Protein AF-0000000079764591 (afdb_homodimer)

Foldseek 3Di:
DKKWWAQFWAADPVGATQAGGATDMFDFAEEEEAEDVSLNPVVVVCVQLLVDPTPDTWMDDVNRTSDPVCNVVSNLQEFEQDPDDDFDQADFLQRRQQVLCVVSPHDNVLLVVLLCVLCVLQVNNVRRGPGLNPDDPLVNLSSSVSSSPRSLHQEYEHAASCPPHDPVSLVSVLVVRRVSSVNGTYYHYHHDQVSCVVRHQWYFYGGNNYTLDTGGLVVLQVVQAPFKKKFFDQEPVVVVVVVVVFPWPDWDADVRYIITITGGPDDDPGPIDGDRGDSVSSNCVSVVVVD/DKKWWAQFWAADPVGATQAGGATDMFDFAEEEEAEDVSLNPVVVVCVQLLVDPTPDTWMDDVNRTSDPVCNVVSNLQEFEQDPDDDFDQADFLQRRQQVLCVVSPHDNVLLVVLLCVLCVLQVNNVRRGPGLNPDDPLVNLSSSVSSSPRSLHQEYEHAASCPPHDPVSLVSVLVVRRVSSVNGTYYHYHHDQVSCVVRHQWYWYGGNNYTLDTGGLVVLQVVQAPFKKKFFDQEPVVVVVVVVVFPWPDWDADVRYIITITGGPDDDPGPIDGDRGDSVSSNCVSVVVVD

Secondary structure (DSSP, 8-state):
--EEEEEEEEE-TTS-EEEEEEEEEE-SEEEEEEE-TTSSHHHHHHHHTTSS--SEEEEEETTEE-SGGGHHHHHTTEEEE-SS----TTSBHHHHHHHHHHHTT--HHHHHHHHHHHHHHTT-GGGTTSBGGGS-HHHHHHHHHHHHHTT--SEEEEESTTTT--HHHHHHHHHHHHHHTTTSEEEEE-S-HHHHHHH-SEEEEEETTEEEEEEEHHHHHHHTTT-EEEEEESSHHHHHHHHHHSEEEEEEEETTEEEEEEE-SS--SSSEEE-PPPHHHHHHHHHHH--/--EEEEEEEEE-TTS-EEEEEEEEEE-SEEEEEEE-TTSSHHHHHHHHTTSS--SEEEEEETTEE-SGGGHHHHHHTEEEE-SS----TTSBHHHHHHHHHHHTT--HHHHHHHHHHHHHHTT-GGGTTSBGGGS-HHHHHHHHHHHHHTT--SEEEEESTTTT--HHHHHHHHHHHHHHTTTSEEEEE-S-HHHHHHH-SEEEEEETTEEEEEEEHHHHHHHTTT-EEEEEESSHHHHHHHHHHSEEEEEEEETTEEEEEEE-SS--SSSEEE-PPPHHHHHHHHHHH--

Nearest PDB structures (foldseek):
  5lil-assembly1_B  TM=8.973E-01  e=7.099E-20  Aggregatibacter actinomycetemcomitans
  8edw-assembly1_A  TM=7.888E-01  e=1.153E-21  Homo sapiens
  5lj6-assembly1_A  TM=8.884E-01  e=1.658E-19  Aggregatibacter actinomycetemcomitans
  7e7i-assembly1_A  TM=8.050E-01  e=1.085E-20  Homo sapiens
  7e7o-assembly1_A  TM=8.078E-01  e=9.046E-20  Homo sapiens

pLDDT: mean 94.94, std 3.57, range [65.0, 98.38]

Structure (mmCIF, N/CA/C/O backbone):
data_AF-0000000079764591-model_v1
#
loop_
_entity.id
_entity.type
_entity.pdbx_description
1 polymer 'ABC transporter ATP-binding protein'
#
loop_
_atom_site.group_PDB
_atom_site.id
_atom_site.type_symbol
_atom_site.label_atom_id
_atom_site.label_alt_id
_atom_site.label_comp_id
_atom_site.label_asym_id
_atom_site.label_entity_id
_atom_site.label_seq_id
_atom_site.pdbx_PDB_ins_code
_atom_site.Cartn_x
_atom_site.Cartn_y
_atom_site.Cartn_z
_atom_site.occupancy
_atom_site.B_iso_or_equiv
_atom_site.auth_seq_id
_atom_site.auth_comp_id
_atom_site.auth_asym_id
_atom_site.auth_atom_id
_atom_site.pdbx_PDB_model_num
ATOM 1 N N . MET A 1 1 ? -3.217 -24.609 -15.109 1 80.12 1 MET A N 1
ATOM 2 C CA . MET A 1 1 ? -3.791 -25.219 -13.922 1 80.12 1 MET A CA 1
ATOM 3 C C . MET A 1 1 ? -4.91 -24.359 -13.344 1 80.12 1 MET A C 1
ATOM 5 O O . MET A 1 1 ? -4.816 -23.125 -13.344 1 80.12 1 MET A O 1
ATOM 9 N N . SER A 1 2 ? -6.043 -25.078 -13 1 89.75 2 SER A N 1
ATOM 10 C CA . SER A 1 2 ? -7.203 -24.312 -12.555 1 89.75 2 SER A CA 1
ATOM 11 C C . SER A 1 2 ? -7.688 -24.797 -11.188 1 89.75 2 SER A C 1
ATOM 13 O O . SER A 1 2 ? -7.449 -25.953 -10.812 1 89.75 2 SER A O 1
ATOM 15 N N . ILE A 1 3 ? -8.156 -23.891 -10.438 1 96.44 3 ILE A N 1
ATOM 16 C CA . ILE A 1 3 ? -8.758 -24.188 -9.141 1 96.44 3 ILE A CA 1
ATOM 17 C C . ILE A 1 3 ? -10.266 -23.938 -9.203 1 96.44 3 ILE A C 1
ATOM 19 O O . ILE A 1 3 ? -10.711 -22.906 -9.688 1 96.44 3 ILE A O 1
ATOM 23 N N . HIS A 1 4 ? -10.992 -24.953 -8.727 1 97.38 4 HIS A N 1
ATOM 24 C CA . HIS A 1 4 ? -12.445 -24.844 -8.711 1 97.38 4 HIS A CA 1
ATOM 25 C C . HIS A 1 4 ? -12.992 -24.953 -7.293 1 97.38 4 HIS A C 1
ATOM 27 O O . HIS A 1 4 ? -12.695 -25.922 -6.586 1 97.38 4 HIS A O 1
ATOM 33 N N . ILE A 1 5 ? -13.711 -23.969 -6.918 1 97.81 5 ILE A N 1
ATOM 34 C CA . ILE A 1 5 ? -14.367 -23.922 -5.617 1 97.81 5 ILE A CA 1
ATOM 35 C C . ILE A 1 5 ? -15.883 -23.969 -5.805 1 97.81 5 ILE A C 1
ATOM 37 O O . ILE A 1 5 ? -16.453 -23.125 -6.5 1 97.81 5 ILE A O 1
ATOM 41 N N . GLU A 1 6 ? -16.516 -24.953 -5.16 1 97.5 6 GLU A N 1
ATOM 42 C CA . GLU A 1 6 ? -17.969 -25.109 -5.285 1 97.5 6 GLU A CA 1
ATOM 43 C C . GLU A 1 6 ? -18.641 -25.156 -3.914 1 97.5 6 GLU A C 1
ATOM 45 O O . GLU A 1 6 ? -18.375 -26.047 -3.111 1 97.5 6 GLU A O 1
ATOM 50 N N . ASP A 1 7 ? -19.5 -24.234 -3.705 1 98 7 ASP A N 1
ATOM 51 C CA . ASP A 1 7 ? -20.344 -24.156 -2.523 1 98 7 ASP A CA 1
ATOM 52 C C . ASP A 1 7 ? -19.531 -24.297 -1.244 1 98 7 ASP A C 1
ATOM 54 O O . ASP A 1 7 ? -19.906 -25.047 -0.335 1 98 7 ASP A O 1
ATOM 58 N N . LEU A 1 8 ? -18.469 -23.625 -1.198 1 98.19 8 LEU A N 1
ATOM 59 C CA . LEU A 1 8 ? -17.531 -23.734 -0.081 1 98.19 8 LEU A CA 1
ATOM 60 C C . LEU A 1 8 ? -18.078 -23.016 1.148 1 98.19 8 LEU A C 1
ATOM 62 O O . LEU A 1 8 ? -18.453 -21.844 1.068 1 98.19 8 LEU A O 1
ATOM 66 N N . THR A 1 9 ? -18.125 -23.703 2.227 1 98.31 9 THR A N 1
ATOM 67 C CA . THR A 1 9 ? -18.516 -23.125 3.51 1 98.31 9 THR A CA 1
ATOM 68 C C . THR A 1 9 ? -17.5 -23.469 4.59 1 98.31 9 THR A C 1
ATOM 70 O O . THR A 1 9 ? -17 -24.594 4.652 1 98.31 9 THR A O 1
ATOM 73 N N . VAL A 1 10 ? -17.078 -22.5 5.266 1 98.06 10 VAL A N 1
ATOM 74 C CA . VAL A 1 10 ? -16.203 -22.688 6.422 1 98.06 10 VAL A CA 1
ATOM 75 C C . VAL A 1 10 ? -16.844 -22.062 7.656 1 98.06 10 VAL A C 1
ATOM 77 O O . VAL A 1 10 ? -17.031 -20.844 7.699 1 98.06 10 VAL A O 1
ATOM 80 N N . ARG A 1 11 ? -17.141 -22.812 8.609 1 96.5 11 ARG A N 1
ATOM 81 C CA . ARG A 1 11 ? -17.688 -22.391 9.891 1 96.5 11 ARG A CA 1
ATOM 82 C C . ARG A 1 11 ? -16.75 -22.75 11.039 1 96.5 11 ARG A C 1
ATOM 84 O O . ARG A 1 11 ? -16.281 -23.891 11.125 1 96.5 11 ARG A O 1
ATOM 91 N N . PHE A 1 12 ? -16.469 -21.812 11.867 1 94.88 12 PHE A N 1
ATOM 92 C CA . PHE A 1 12 ? -15.602 -22.062 13.016 1 94.88 12 PHE A CA 1
ATOM 93 C C . PHE A 1 12 ? -16.422 -22.547 14.203 1 94.88 12 PHE A C 1
ATOM 95 O O . PHE A 1 12 ? -17.641 -22.453 14.219 1 94.88 12 PHE A O 1
ATOM 102 N N . LYS A 1 13 ? -15.773 -22.984 15.25 1 90.88 13 LYS A N 1
ATOM 103 C CA . LYS A 1 13 ? -16.406 -23.562 16.422 1 90.88 13 LYS A CA 1
ATOM 104 C C . LYS A 1 13 ? -17.203 -22.516 17.203 1 90.88 13 LYS A C 1
ATOM 106 O O . LYS A 1 13 ? -18.219 -22.844 17.828 1 90.88 13 LYS A O 1
ATOM 111 N N . ASN A 1 14 ? -16.828 -21.312 17.109 1 90.69 14 ASN A N 1
ATOM 112 C CA . ASN A 1 14 ? -17.531 -20.25 17.828 1 90.69 14 ASN A CA 1
ATOM 113 C C . ASN A 1 14 ? -18.812 -19.828 17.094 1 90.69 14 ASN A C 1
ATOM 115 O O . ASN A 1 14 ? -19.5 -18.891 17.531 1 90.69 14 ASN A O 1
ATOM 119 N N . GLY A 1 15 ? -19.031 -20.359 15.93 1 90.19 15 GLY A N 1
ATOM 120 C CA . GLY A 1 15 ? -20.281 -20.109 15.227 1 90.19 15 GLY A CA 1
ATOM 121 C C . GLY A 1 15 ? -20.125 -19.141 14.07 1 90.19 15 GLY A C 1
ATOM 122 O O . GLY A 1 15 ? -21.047 -18.953 13.281 1 90.19 15 GLY A O 1
ATOM 123 N N . VAL A 1 16 ? -19.031 -18.641 13.977 1 91.88 16 VAL A N 1
ATOM 124 C CA . VAL A 1 16 ? -18.797 -17.641 12.922 1 91.88 16 VAL A CA 1
ATOM 125 C C . VAL A 1 16 ? -18.625 -18.359 11.578 1 91.88 16 VAL A C 1
ATOM 127 O O . VAL A 1 16 ? -17.828 -19.297 11.461 1 91.88 16 VAL A O 1
ATOM 130 N N . THR A 1 17 ? -19.453 -17.938 10.617 1 96.06 17 THR A N 1
ATOM 131 C CA . THR A 1 17 ? -19.266 -18.406 9.25 1 96.06 17 THR A CA 1
ATOM 132 C C . THR A 1 17 ? -18.312 -17.5 8.484 1 96.06 17 THR A C 1
ATOM 134 O O . THR A 1 17 ? -18.688 -16.391 8.078 1 96.06 17 THR A O 1
ATOM 137 N N . ALA A 1 18 ? -17.141 -17.984 8.234 1 96.56 18 ALA A N 1
ATOM 138 C CA . ALA A 1 18 ? -16.094 -17.188 7.59 1 96.56 18 ALA A CA 1
ATOM 139 C C . ALA A 1 18 ? -16.25 -17.188 6.074 1 96.56 18 ALA A C 1
ATOM 141 O O . ALA A 1 18 ? -15.945 -16.203 5.402 1 96.56 18 ALA A O 1
ATOM 142 N N . ILE A 1 19 ? -16.625 -18.266 5.523 1 98.19 19 ILE A N 1
ATOM 143 C CA . ILE A 1 19 ? -16.953 -18.422 4.109 1 98.19 19 ILE A CA 1
ATOM 144 C C . ILE A 1 19 ? -18.344 -19.047 3.969 1 98.19 19 ILE A C 1
ATOM 146 O O . ILE A 1 19 ? -18.656 -20.047 4.621 1 98.19 19 ILE A O 1
ATOM 150 N N . ASN A 1 20 ? -19.141 -18.438 3.156 1 97.75 20 ASN A N 1
ATOM 151 C CA . ASN A 1 20 ? -20.547 -18.812 3.082 1 97.75 20 ASN A CA 1
ATOM 152 C C . ASN A 1 20 ? -20.953 -19.188 1.658 1 97.75 20 ASN A C 1
ATOM 154 O O . ASN A 1 20 ? -21.312 -18.312 0.864 1 97.75 20 ASN A O 1
ATOM 158 N N . HIS A 1 21 ? -21 -20.484 1.345 1 97.25 21 HIS A N 1
ATOM 159 C CA . HIS A 1 21 ? -21.438 -21.047 0.07 1 97.25 21 HIS A CA 1
ATOM 160 C C . HIS A 1 21 ? -20.766 -20.328 -1.102 1 97.25 21 HIS A C 1
ATOM 162 O O . HIS A 1 21 ? -21.453 -19.875 -2.021 1 97.25 21 HIS A O 1
ATOM 168 N N . ALA A 1 22 ? -19.516 -20.219 -1.037 1 97.31 22 ALA A N 1
ATOM 169 C CA . ALA A 1 22 ? -18.766 -19.453 -2.025 1 97.31 22 ALA A CA 1
ATOM 170 C C . ALA A 1 22 ? -18.406 -20.312 -3.234 1 97.31 22 ALA A C 1
ATOM 172 O O . ALA A 1 22 ? -18.094 -21.5 -3.092 1 97.31 22 ALA A O 1
ATOM 173 N N . ASN A 1 23 ? -18.516 -19.766 -4.43 1 97.94 23 ASN A N 1
ATOM 174 C CA . ASN A 1 23 ? -18.109 -20.375 -5.695 1 97.94 23 ASN A CA 1
ATOM 175 C C . ASN A 1 23 ? -17.062 -19.516 -6.418 1 97.94 23 ASN A C 1
ATOM 177 O O . ASN A 1 23 ? -17.188 -18.297 -6.48 1 97.94 23 ASN A O 1
ATOM 181 N N . LEU A 1 24 ? -16.047 -20.156 -6.906 1 97.88 24 LEU A N 1
ATOM 182 C CA . LEU A 1 24 ? -14.992 -19.406 -7.598 1 97.88 24 LEU A CA 1
ATOM 183 C C . LEU A 1 24 ? -14.188 -20.328 -8.508 1 97.88 24 LEU A C 1
ATOM 185 O O . LEU A 1 24 ? -13.891 -21.469 -8.141 1 97.88 24 LEU A O 1
ATOM 189 N N . ASN A 1 25 ? -13.93 -19.875 -9.664 1 97.31 25 ASN A N 1
ATOM 190 C CA . ASN A 1 25 ? -12.984 -20.516 -10.57 1 97.31 25 ASN A CA 1
ATOM 191 C C . ASN A 1 25 ? -11.734 -19.656 -10.781 1 97.31 25 ASN A C 1
ATOM 193 O O . ASN A 1 25 ? -11.836 -18.5 -11.18 1 97.31 25 ASN A O 1
ATOM 197 N N . ILE A 1 26 ? -10.633 -20.172 -10.492 1 97.44 26 ILE A N 1
ATOM 198 C CA . ILE A 1 26 ? -9.352 -19.5 -10.727 1 97.44 26 ILE A CA 1
ATOM 199 C C . ILE A 1 26 ? -8.656 -20.141 -11.922 1 97.44 26 ILE A C 1
ATOM 201 O O . ILE A 1 26 ? -8.164 -21.266 -11.836 1 97.44 26 ILE A O 1
ATOM 205 N N . PRO A 1 27 ? -8.57 -19.438 -12.992 1 95.25 27 PRO A N 1
ATOM 206 C CA . PRO A 1 27 ? -7.934 -19.984 -14.188 1 95.25 27 PRO A CA 1
ATOM 207 C C . PRO A 1 27 ? -6.41 -19.906 -14.141 1 95.25 27 PRO A C 1
ATOM 209 O O . PRO A 1 27 ? -5.848 -19.359 -13.188 1 95.25 27 PRO A O 1
ATOM 212 N N . ASN A 1 28 ? -5.824 -20.531 -15.141 1 94.38 28 ASN A N 1
ATOM 213 C CA . ASN A 1 28 ? -4.387 -20.359 -15.32 1 94.38 28 ASN A CA 1
ATOM 214 C C . ASN A 1 28 ? -4.012 -18.891 -15.5 1 94.38 28 ASN A C 1
ATOM 216 O O . ASN A 1 28 ? -4.785 -18.109 -16.062 1 94.38 28 ASN A O 1
ATOM 220 N N . GLY A 1 29 ? -2.801 -18.547 -15 1 95.06 29 GLY A N 1
ATOM 221 C CA . GLY A 1 29 ? -2.367 -17.156 -15.039 1 95.06 29 GLY A CA 1
ATOM 222 C C . GLY A 1 29 ? -2.428 -16.484 -13.68 1 95.06 29 GLY A C 1
ATOM 223 O O . GLY A 1 29 ? -2.482 -17.156 -12.648 1 95.06 29 GLY A O 1
ATOM 224 N N . ILE A 1 30 ? -2.299 -15.242 -13.664 1 97.19 30 ILE A N 1
ATOM 225 C CA . ILE A 1 30 ? -2.32 -14.484 -12.414 1 97.19 30 ILE A CA 1
ATOM 226 C C . ILE A 1 30 ? -3.736 -13.984 -12.141 1 97.19 30 ILE A C 1
ATOM 228 O O . ILE A 1 30 ? -4.375 -13.391 -13.016 1 97.19 30 ILE A O 1
ATOM 232 N N . PHE A 1 31 ? -4.262 -14.289 -10.969 1 97.88 31 PHE A N 1
ATOM 233 C CA . PHE A 1 31 ? -5.617 -13.992 -10.523 1 97.88 31 PHE A CA 1
ATOM 234 C C . PHE A 1 31 ? -5.602 -13.148 -9.258 1 97.88 31 PHE A C 1
ATOM 236 O O . PHE A 1 31 ? -4.91 -13.477 -8.297 1 97.88 31 PHE A O 1
ATOM 243 N N . GLY A 1 32 ? -6.359 -12.016 -9.312 1 98 32 GLY A N 1
ATOM 244 C CA . GLY A 1 32 ? -6.367 -11.109 -8.18 1 98 32 GLY A CA 1
ATOM 245 C C . GLY A 1 32 ? -7.465 -11.414 -7.176 1 98 32 GLY A C 1
ATOM 246 O O . GLY A 1 32 ? -8.555 -11.852 -7.555 1 98 32 GLY A O 1
ATOM 247 N N . LEU A 1 33 ? -7.18 -11.203 -5.957 1 97.81 33 LEU A N 1
ATOM 248 C CA . LEU A 1 33 ? -8.164 -11.305 -4.883 1 97.81 33 LEU A CA 1
ATOM 249 C C . LEU A 1 33 ? -8.203 -10.023 -4.062 1 97.81 33 LEU A C 1
ATOM 251 O O . LEU A 1 33 ? -7.195 -9.617 -3.486 1 97.81 33 LEU A O 1
ATOM 255 N N . LEU A 1 34 ? -9.312 -9.398 -4.098 1 96.31 34 LEU A N 1
ATOM 256 C CA . LEU A 1 34 ? -9.57 -8.188 -3.322 1 96.31 34 LEU A CA 1
ATOM 257 C C . LEU A 1 34 ? -10.664 -8.43 -2.291 1 96.31 34 LEU A C 1
ATOM 259 O O . LEU A 1 34 ? -11.508 -9.305 -2.467 1 96.31 34 LEU A O 1
ATOM 263 N N . GLY A 1 35 ? -10.633 -7.684 -1.238 1 93.25 35 GLY A N 1
ATOM 264 C CA . GLY A 1 35 ? -11.633 -7.75 -0.189 1 93.25 35 GLY A CA 1
ATOM 265 C C . GLY A 1 35 ? -11.273 -6.934 1.037 1 93.25 35 GLY A C 1
ATOM 266 O O . GLY A 1 35 ? -10.094 -6.648 1.273 1 93.25 35 GLY A O 1
ATOM 267 N N . GLU A 1 36 ? -12.242 -6.598 1.756 1 92.56 36 GLU A N 1
ATOM 268 C CA . GLU A 1 36 ? -12.016 -5.852 2.99 1 92.56 36 GLU A CA 1
ATOM 269 C C . GLU A 1 36 ? -11.375 -6.734 4.059 1 92.56 36 GLU A C 1
ATOM 271 O O . GLU A 1 36 ? -11.328 -7.957 3.914 1 92.56 36 GLU A O 1
ATOM 276 N N . ASN A 1 37 ? -10.898 -6.055 5.055 1 89.69 37 ASN A N 1
ATOM 277 C CA . ASN A 1 37 ? -10.391 -6.812 6.199 1 89.69 37 ASN A CA 1
ATOM 278 C C . ASN A 1 37 ? -11.492 -7.641 6.852 1 89.69 37 ASN A C 1
ATOM 280 O O . ASN A 1 37 ? -12.586 -7.133 7.109 1 89.69 37 ASN A O 1
ATOM 284 N N . GLY A 1 38 ? -11.266 -8.898 7.02 1 90 38 GLY A N 1
ATOM 285 C CA . GLY A 1 38 ? -12.258 -9.773 7.625 1 90 38 GLY A CA 1
ATOM 286 C C . GLY A 1 38 ? -13.227 -10.367 6.613 1 90 38 GLY A C 1
ATOM 287 O O . GLY A 1 38 ? -14.188 -11.039 6.988 1 90 38 GLY A O 1
ATOM 288 N N . ALA A 1 39 ? -12.914 -10.211 5.352 1 93.56 39 ALA A N 1
ATOM 289 C CA . ALA A 1 39 ? -13.836 -10.656 4.316 1 93.56 39 ALA A CA 1
ATOM 290 C C . ALA A 1 39 ? -13.789 -12.18 4.164 1 93.56 39 ALA A C 1
ATOM 292 O O . ALA A 1 39 ? -14.672 -12.773 3.539 1 93.56 39 ALA A O 1
ATOM 293 N N . GLY A 1 40 ? -12.758 -12.805 4.68 1 94.81 40 GLY A N 1
ATOM 294 C CA . GLY A 1 40 ? -12.602 -14.25 4.555 1 94.81 40 GLY A CA 1
ATOM 295 C C . GLY A 1 40 ? -11.406 -14.648 3.719 1 94.81 40 GLY A C 1
ATOM 296 O O . GLY A 1 40 ? -11.188 -15.836 3.461 1 94.81 40 GLY A O 1
ATOM 297 N N . LYS A 1 41 ? -10.594 -13.711 3.252 1 95.31 41 LYS A N 1
ATOM 298 C CA . LYS A 1 41 ? -9.453 -13.977 2.371 1 95.31 41 LYS A CA 1
ATOM 299 C C . LYS A 1 41 ? -8.484 -14.961 3.008 1 95.31 41 LYS A C 1
ATOM 301 O O . LYS A 1 41 ? -8.078 -15.945 2.375 1 95.31 41 LYS A O 1
ATOM 306 N N . THR A 1 42 ? -8.102 -14.695 4.285 1 93.12 42 THR A N 1
ATOM 307 C CA . THR A 1 42 ? -7.148 -15.547 4.996 1 93.12 42 THR A CA 1
ATOM 308 C C . THR A 1 42 ? -7.715 -16.953 5.176 1 93.12 42 THR A C 1
ATOM 310 O O . THR A 1 42 ? -6.992 -17.938 5.02 1 93.12 42 THR A O 1
ATOM 313 N N . THR A 1 43 ? -8.992 -17.031 5.527 1 95.88 43 THR A N 1
ATOM 314 C CA . THR A 1 43 ? -9.648 -18.328 5.656 1 95.88 43 THR A CA 1
ATOM 315 C C . THR A 1 43 ? -9.602 -19.094 4.336 1 95.88 43 THR A C 1
ATOM 317 O O . THR A 1 43 ? -9.273 -20.281 4.316 1 95.88 43 THR A O 1
ATOM 320 N N . LEU A 1 44 ? -9.883 -18.375 3.275 1 97.5 44 LEU A N 1
ATOM 321 C CA . LEU A 1 44 ? -9.828 -18.984 1.955 1 97.5 44 LEU A CA 1
ATOM 322 C C . LEU A 1 44 ? -8.43 -19.516 1.661 1 97.5 44 LEU A C 1
ATOM 324 O O . LEU A 1 44 ? -8.273 -20.641 1.194 1 97.5 44 LEU A O 1
ATOM 328 N N . MET A 1 45 ? -7.414 -18.766 1.948 1 96.62 45 MET A N 1
ATOM 329 C CA . MET A 1 45 ? -6.035 -19.172 1.668 1 96.62 45 MET A CA 1
ATOM 330 C C . MET A 1 45 ? -5.641 -20.391 2.496 1 96.62 45 MET A C 1
ATOM 332 O O . MET A 1 45 ? -4.918 -21.266 2.016 1 96.62 45 MET A O 1
ATOM 336 N N . ARG A 1 46 ? -6.133 -20.438 3.68 1 96.06 46 ARG A N 1
ATOM 337 C CA . ARG A 1 46 ? -5.848 -21.594 4.523 1 96.06 46 ARG A CA 1
ATOM 338 C C . ARG A 1 46 ? -6.492 -22.859 3.959 1 96.06 46 ARG A C 1
ATOM 340 O O . ARG A 1 46 ? -5.938 -23.953 4.078 1 96.06 46 ARG A O 1
ATOM 347 N N . VAL A 1 47 ? -7.652 -22.703 3.396 1 97.56 47 VAL A N 1
ATOM 348 C CA . VAL A 1 47 ? -8.297 -23.828 2.742 1 97.56 47 VAL A CA 1
ATOM 349 C C . VAL A 1 47 ? -7.492 -24.25 1.516 1 97.56 47 VAL A C 1
ATOM 351 O O . VAL A 1 47 ? -7.18 -25.422 1.344 1 97.56 47 VAL A O 1
ATOM 354 N N . LEU A 1 48 ? -7.066 -23.234 0.717 1 97.69 48 LEU A N 1
ATOM 355 C CA . LEU A 1 48 ? -6.379 -23.5 -0.541 1 97.69 48 LEU A CA 1
ATOM 356 C C . LEU A 1 48 ? -5.004 -24.109 -0.287 1 97.69 48 LEU A C 1
ATOM 358 O O . LEU A 1 48 ? -4.473 -24.828 -1.139 1 97.69 48 LEU A O 1
ATOM 362 N N . THR A 1 49 ? -4.438 -23.875 0.904 1 96.5 49 THR A N 1
ATOM 363 C CA . THR A 1 49 ? -3.129 -24.406 1.245 1 96.5 49 THR A CA 1
ATOM 364 C C . THR A 1 49 ? -3.27 -25.703 2.051 1 96.5 49 THR A C 1
ATOM 366 O O . THR A 1 49 ? -2.277 -26.25 2.527 1 96.5 49 THR A O 1
ATOM 369 N N . THR A 1 50 ? -4.465 -26.141 2.363 1 96 50 THR A N 1
ATOM 370 C CA . THR A 1 50 ? -4.828 -27.406 3.004 1 96 50 THR A CA 1
ATOM 371 C C . THR A 1 50 ? -4.621 -27.312 4.516 1 96 50 THR A C 1
ATOM 373 O O . THR A 1 50 ? -4.66 -28.328 5.207 1 96 50 THR A O 1
ATOM 376 N N . VAL A 1 51 ? -4.34 -26.172 4.996 1 94.25 51 VAL A N 1
ATOM 377 C CA . VAL A 1 51 ? -4.145 -25.953 6.426 1 94.25 51 VAL A CA 1
ATOM 378 C C . VAL A 1 51 ? -5.48 -26.062 7.152 1 94.25 51 VAL A C 1
ATOM 380 O O . VAL A 1 51 ? -5.535 -26.484 8.305 1 94.25 51 VAL A O 1
ATOM 383 N N . LEU A 1 52 ? -6.555 -25.703 6.445 1 95.75 52 LEU A N 1
ATOM 384 C CA . LEU A 1 52 ? -7.891 -25.688 7.027 1 95.75 52 LEU A CA 1
ATOM 385 C C . LEU A 1 52 ? -8.859 -26.516 6.188 1 95.75 52 LEU A C 1
ATOM 387 O O . LEU A 1 52 ? -8.961 -26.312 4.973 1 95.75 52 LEU A O 1
ATOM 391 N N . LYS A 1 53 ? -9.516 -27.422 6.816 1 95.69 53 LYS A N 1
ATOM 392 C CA . LYS A 1 53 ? -10.531 -28.234 6.137 1 95.69 53 LYS A CA 1
ATOM 393 C C . LYS A 1 53 ? -11.859 -27.484 6.051 1 95.69 53 LYS A C 1
ATOM 395 O O . LYS A 1 53 ? -12.312 -26.906 7.039 1 95.69 53 LYS A O 1
ATOM 400 N N . PRO A 1 54 ? -12.43 -27.484 4.941 1 96.44 54 PRO A N 1
ATOM 401 C CA . PRO A 1 54 ? -13.734 -26.828 4.828 1 96.44 54 PRO A CA 1
ATOM 402 C C . PRO A 1 54 ? -14.828 -27.562 5.613 1 96.44 54 PRO A C 1
ATOM 404 O O . PRO A 1 54 ? -14.703 -28.75 5.875 1 96.44 54 PRO A O 1
ATOM 407 N N . THR A 1 55 ? -15.852 -26.766 6.016 1 97.12 55 THR A N 1
ATOM 408 C CA . THR A 1 55 ? -17.016 -27.359 6.648 1 97.12 55 THR A CA 1
ATOM 409 C C . THR A 1 55 ? -17.875 -28.109 5.625 1 97.12 55 THR A C 1
ATOM 411 O O . THR A 1 55 ? -18.344 -29.219 5.891 1 97.12 55 THR A O 1
ATOM 414 N N . SER A 1 56 ? -18.078 -27.516 4.523 1 97.38 56 SER A N 1
ATOM 415 C CA . SER A 1 56 ? -18.781 -28.141 3.404 1 97.38 56 SER A CA 1
ATOM 416 C C . SER A 1 56 ? -18.344 -27.531 2.074 1 97.38 56 SER A C 1
ATOM 418 O O . SER A 1 56 ? -17.625 -26.531 2.047 1 97.38 56 SER A O 1
ATOM 420 N N . GLY A 1 57 ? -18.719 -28.172 1.011 1 97.5 57 GLY A N 1
ATOM 421 C CA . GLY A 1 57 ? -18.297 -27.734 -0.32 1 97.5 57 GLY A CA 1
ATOM 422 C C . GLY A 1 57 ? -17.094 -28.484 -0.835 1 97.5 57 GLY A C 1
ATOM 423 O O . GLY A 1 57 ? -16.594 -29.406 -0.179 1 97.5 57 GLY A O 1
ATOM 424 N N . THR A 1 58 ? -16.719 -28.094 -2.033 1 97 58 THR A N 1
ATOM 425 C CA . THR A 1 58 ? -15.617 -28.828 -2.656 1 97 58 THR A CA 1
ATOM 426 C C . THR A 1 58 ? -14.609 -27.859 -3.275 1 97 58 THR A C 1
ATOM 428 O O . THR A 1 58 ? -14.992 -26.812 -3.797 1 97 58 THR A O 1
ATOM 431 N N . VAL A 1 59 ? -13.375 -28.188 -3.141 1 97.75 59 VAL A N 1
ATOM 432 C CA . VAL A 1 59 ? -12.273 -27.516 -3.807 1 97.75 59 VAL A CA 1
ATOM 433 C C . VAL A 1 59 ? -11.445 -28.516 -4.594 1 97.75 59 VAL A C 1
ATOM 435 O O . VAL A 1 59 ? -11.164 -29.625 -4.113 1 97.75 59 VAL A O 1
ATOM 438 N N . THR A 1 60 ? -11.148 -28.172 -5.801 1 97.38 60 THR A N 1
ATOM 439 C CA . THR A 1 60 ? -10.32 -29.062 -6.609 1 97.38 60 THR A CA 1
ATOM 440 C C . THR A 1 60 ? -9.172 -28.281 -7.254 1 97.38 60 THR A C 1
ATOM 442 O O . THR A 1 60 ? -9.344 -27.125 -7.641 1 97.38 60 THR A O 1
ATOM 445 N N . LEU A 1 61 ? -8.031 -28.859 -7.305 1 95.94 61 LEU A N 1
ATOM 446 C CA . LEU A 1 61 ? -6.867 -28.406 -8.055 1 95.94 61 LEU A CA 1
ATOM 447 C C . LEU A 1 61 ? -6.551 -29.359 -9.203 1 95.94 61 LEU A C 1
ATOM 449 O O . LEU A 1 61 ? -6.113 -30.484 -8.977 1 95.94 61 LEU A O 1
ATOM 453 N N . ASP A 1 62 ? -6.723 -28.922 -10.414 1 90.94 62 ASP A N 1
ATOM 454 C CA . ASP A 1 62 ? -6.57 -29.781 -11.586 1 90.94 62 ASP A CA 1
ATOM 455 C C . ASP A 1 62 ? -7.27 -31.125 -11.375 1 90.94 62 ASP A C 1
ATOM 457 O O . ASP A 1 62 ? -6.668 -32.188 -11.57 1 90.94 62 ASP A O 1
ATOM 461 N N . ARG A 1 63 ? -8.414 -31.281 -10.789 1 88.69 63 ARG A N 1
ATOM 462 C CA . ARG A 1 63 ? -9.312 -32.406 -10.625 1 88.69 63 ARG A CA 1
ATOM 463 C C . ARG A 1 63 ? -8.945 -33.25 -9.391 1 88.69 63 ARG A C 1
ATOM 465 O O . ARG A 1 63 ? -9.602 -34.25 -9.086 1 88.69 63 ARG A O 1
ATOM 472 N N . ILE A 1 64 ? -7.855 -32.781 -8.797 1 94.62 64 ILE A N 1
ATOM 473 C CA . ILE A 1 64 ? -7.547 -33.406 -7.523 1 94.62 64 ILE A CA 1
ATOM 474 C C . ILE A 1 64 ? -8.414 -32.781 -6.422 1 94.62 64 ILE A C 1
ATOM 476 O O . ILE A 1 64 ? -8.328 -31.594 -6.152 1 94.62 64 ILE A O 1
ATOM 480 N N . LEU A 1 65 ? -9.148 -33.594 -5.758 1 96 65 LEU A N 1
ATOM 481 C CA . LEU A 1 65 ? -10.07 -33.125 -4.715 1 96 65 LEU A CA 1
ATOM 482 C C . LEU A 1 65 ? -9.312 -32.812 -3.43 1 96 65 LEU A C 1
ATOM 484 O O . LEU A 1 65 ? -8.438 -33.562 -3.018 1 96 65 LEU A O 1
ATOM 488 N N . TYR A 1 66 ? -9.617 -31.641 -2.873 1 96.44 66 TYR A N 1
ATOM 489 C CA . TYR A 1 66 ? -9.086 -31.312 -1.554 1 96.44 66 TYR A CA 1
ATOM 490 C C . TYR A 1 66 ? -9.688 -32.219 -0.486 1 96.44 66 TYR A C 1
ATOM 492 O O . TYR A 1 66 ? -10.75 -31.938 0.067 1 96.44 66 TYR A O 1
ATOM 500 N N . SER A 1 67 ? -9.016 -33.281 -0.276 1 94.56 67 SER A N 1
ATOM 501 C CA . SER A 1 67 ? -9.375 -34.25 0.74 1 94.56 67 SER A CA 1
ATOM 502 C C . SER A 1 67 ? -8.141 -34.781 1.479 1 94.56 67 SER A C 1
ATOM 504 O O . SER A 1 67 ? -7.02 -34.625 0.992 1 94.56 67 SER A O 1
ATOM 506 N N . GLU A 1 68 ? -8.312 -35.281 2.631 1 91.69 68 GLU A N 1
ATOM 507 C CA . GLU A 1 68 ? -7.219 -35.719 3.498 1 91.69 68 GLU A CA 1
ATOM 508 C C . GLU A 1 68 ? -6.254 -36.625 2.754 1 91.69 68 GLU A C 1
ATOM 510 O O . GLU A 1 68 ? -5.035 -36.5 2.904 1 91.69 68 GLU A O 1
ATOM 515 N N . GLY A 1 69 ? -6.734 -37.438 1.963 1 93.06 69 GLY A N 1
ATOM 516 C CA . GLY A 1 69 ? -5.895 -38.375 1.237 1 93.06 69 GLY A CA 1
ATOM 517 C C . GLY A 1 69 ? -5.086 -37.719 0.134 1 93.06 69 GLY A C 1
ATOM 518 O O . GLY A 1 69 ? -4.09 -38.281 -0.327 1 93.06 69 GLY A O 1
ATOM 519 N N . ASN A 1 70 ? -5.461 -36.594 -0.251 1 95.75 70 ASN A N 1
ATOM 520 C CA . ASN A 1 70 ? -4.82 -35.906 -1.379 1 95.75 70 ASN A CA 1
ATOM 521 C C . ASN A 1 70 ? -3.979 -34.719 -0.922 1 95.75 70 ASN A C 1
ATOM 523 O O . ASN A 1 70 ? -3.324 -34.062 -1.736 1 95.75 70 ASN A O 1
ATOM 527 N N . TYR A 1 71 ? -3.875 -34.406 0.362 1 94.81 71 TYR A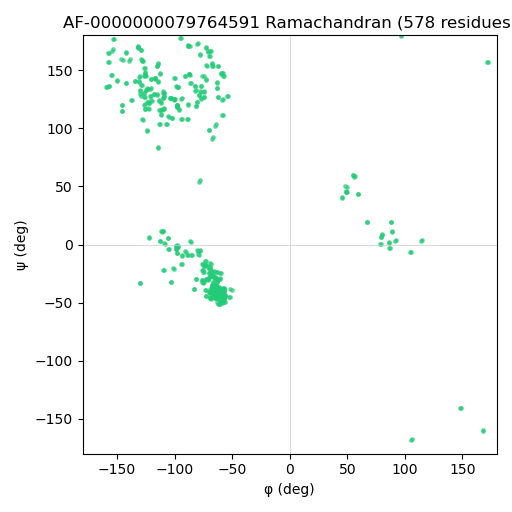 N 1
ATOM 528 C CA . TYR A 1 71 ? -3.264 -33.188 0.847 1 94.81 71 TYR A CA 1
ATOM 529 C C . TYR A 1 71 ? -1.772 -33.156 0.532 1 94.81 71 TYR A C 1
ATOM 531 O O . TYR A 1 71 ? -1.24 -32.125 0.113 1 94.81 71 TYR A O 1
ATOM 539 N N . GLU A 1 72 ? -1.136 -34.25 0.69 1 93.69 72 GLU A N 1
ATOM 540 C CA . GLU A 1 72 ? 0.294 -34.281 0.402 1 93.69 72 GLU A CA 1
ATOM 541 C C . GLU A 1 72 ? 0.573 -33.969 -1.062 1 93.69 72 GLU A C 1
ATOM 543 O O . GLU A 1 72 ? 1.478 -33.188 -1.366 1 93.69 72 GLU A O 1
ATOM 548 N N . LYS A 1 73 ? -0.208 -34.562 -1.869 1 94.44 73 LYS A N 1
ATOM 549 C CA . LYS A 1 73 ? -0.073 -34.344 -3.305 1 94.44 73 LYS A CA 1
ATOM 550 C C . LYS A 1 73 ? -0.329 -32.875 -3.65 1 94.44 73 LYS A C 1
ATOM 552 O O . LYS A 1 73 ? 0.377 -32.281 -4.477 1 94.44 73 LYS A O 1
ATOM 557 N N . ILE A 1 74 ? -1.316 -32.312 -3.025 1 95.62 74 ILE A N 1
ATOM 558 C CA . ILE A 1 74 ? -1.691 -30.938 -3.27 1 95.62 74 ILE A CA 1
ATOM 559 C C . ILE A 1 74 ? -0.601 -30 -2.742 1 95.62 74 ILE A C 1
ATOM 561 O O . ILE A 1 74 ? -0.193 -29.062 -3.43 1 95.62 74 ILE A O 1
ATOM 565 N N . GLN A 1 75 ? -0.073 -30.312 -1.609 1 94.94 75 GLN A N 1
ATOM 566 C CA . GLN A 1 75 ? 0.934 -29.484 -0.956 1 94.94 75 GLN A CA 1
ATOM 567 C C . GLN A 1 75 ? 2.213 -29.422 -1.785 1 94.94 75 GLN A C 1
ATOM 569 O O . GLN A 1 75 ? 2.896 -28.391 -1.8 1 94.94 75 GLN A O 1
ATOM 574 N N . ARG A 1 76 ? 2.479 -30.391 -2.518 1 93.31 76 ARG A N 1
ATOM 575 C CA . ARG A 1 76 ? 3.674 -30.422 -3.354 1 93.31 76 ARG A CA 1
ATOM 576 C C . ARG A 1 76 ? 3.523 -29.516 -4.566 1 93.31 76 ARG A C 1
ATOM 578 O O . ARG A 1 76 ? 4.516 -29.125 -5.18 1 93.31 76 ARG A O 1
ATOM 585 N N . LYS A 1 77 ? 2.303 -29.203 -4.836 1 95.5 77 LYS A N 1
ATOM 586 C CA . LYS A 1 77 ? 2.023 -28.422 -6.031 1 95.5 77 LYS A CA 1
ATOM 587 C C . LYS A 1 77 ? 1.851 -26.938 -5.691 1 95.5 77 LYS A C 1
ATOM 589 O O . LYS A 1 77 ? 1.713 -26.109 -6.586 1 95.5 77 LYS A O 1
ATOM 594 N N . ILE A 1 78 ? 1.965 -26.625 -4.367 1 96.69 78 ILE A N 1
ATOM 595 C CA . ILE A 1 78 ? 1.598 -25.281 -3.965 1 96.69 78 ILE A CA 1
ATOM 596 C C . ILE A 1 78 ? 2.818 -24.562 -3.393 1 96.69 78 ILE A C 1
ATOM 598 O O . ILE A 1 78 ? 3.713 -25.203 -2.83 1 96.69 78 ILE A O 1
ATOM 602 N N . GLY A 1 79 ? 2.934 -23.281 -3.666 1 97.12 79 GLY A N 1
ATOM 603 C CA . GLY A 1 79 ? 3.762 -22.328 -2.941 1 97.12 79 GLY A CA 1
ATOM 604 C C . GLY A 1 79 ? 2.957 -21.266 -2.219 1 97.12 79 GLY A C 1
ATOM 605 O O . GLY A 1 79 ? 1.949 -20.781 -2.738 1 97.12 79 GLY A O 1
ATOM 606 N N . TYR A 1 80 ? 3.428 -20.969 -1.024 1 97 80 TYR A N 1
ATOM 607 C CA . TYR A 1 80 ? 2.592 -20.078 -0.224 1 97 80 TYR A CA 1
ATOM 608 C C . TYR A 1 80 ? 3.438 -19.016 0.483 1 97 80 TYR A C 1
ATOM 610 O O . TYR A 1 80 ? 4.422 -19.344 1.147 1 97 80 TYR A O 1
ATOM 618 N N . LEU A 1 81 ? 3.066 -17.75 0.219 1 96.94 81 LEU A N 1
ATOM 619 C CA . LEU A 1 81 ? 3.57 -16.625 0.992 1 96.94 81 LEU A CA 1
ATOM 620 C C . LEU A 1 81 ? 2.486 -16.062 1.909 1 96.94 81 LEU A C 1
ATOM 622 O O . LEU A 1 81 ? 1.597 -15.344 1.457 1 96.94 81 LEU A O 1
ATOM 626 N N . PRO A 1 82 ? 2.543 -16.344 3.199 1 93.81 82 PRO A N 1
ATOM 627 C CA . PRO A 1 82 ? 1.553 -15.805 4.137 1 93.81 82 PRO A CA 1
ATOM 628 C C . PRO A 1 82 ? 1.812 -14.344 4.496 1 93.81 82 PRO A C 1
ATOM 630 O O . PRO A 1 82 ? 2.881 -13.812 4.191 1 93.81 82 PRO A O 1
ATOM 633 N N . GLN A 1 83 ? 0.836 -13.781 5.008 1 86 83 GLN A N 1
ATOM 634 C CA . GLN A 1 83 ? 0.9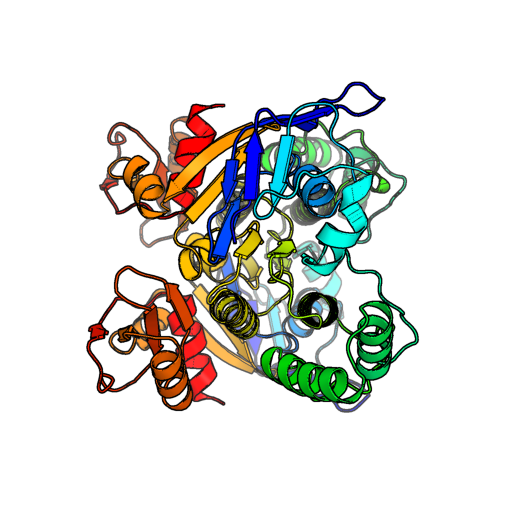62 -12.391 5.418 1 86 83 GLN A CA 1
ATOM 635 C C . GLN A 1 83 ? 2.045 -12.227 6.48 1 86 83 GLN A C 1
ATOM 637 O O . GLN A 1 83 ? 2.836 -11.281 6.426 1 86 83 GLN A O 1
ATOM 642 N N . GLU A 1 84 ? 1.999 -13.07 7.426 1 85.06 84 GLU A N 1
ATOM 643 C CA . GLU A 1 84 ? 3.031 -13.078 8.453 1 85.06 84 GLU A CA 1
ATOM 644 C C . GLU A 1 84 ? 4.055 -14.18 8.203 1 85.06 84 GLU A C 1
ATOM 646 O O . GLU A 1 84 ? 3.689 -15.344 8 1 85.06 84 GLU A O 1
ATOM 651 N N . ILE A 1 85 ? 5.293 -13.688 8.164 1 84.69 85 ILE A N 1
ATOM 652 C CA . ILE A 1 85 ? 6.363 -14.633 7.879 1 84.69 85 ILE A CA 1
ATOM 653 C C . ILE A 1 85 ? 7.227 -14.828 9.125 1 84.69 85 ILE A C 1
ATOM 655 O O . ILE A 1 85 ? 7.719 -13.859 9.703 1 84.69 85 ILE A O 1
ATOM 659 N N . ASP A 1 86 ? 7.242 -16 9.633 1 82.88 86 ASP A N 1
ATOM 660 C CA . ASP A 1 86 ? 8.102 -16.328 10.766 1 82.88 86 ASP A CA 1
ATOM 661 C C . ASP A 1 86 ? 9.164 -17.344 10.367 1 82.88 86 ASP A C 1
ATOM 663 O O . ASP A 1 86 ? 8.945 -18.562 10.5 1 82.88 86 ASP A O 1
ATOM 667 N N . LEU A 1 87 ? 10.172 -16.828 9.828 1 83.69 87 LEU A N 1
ATOM 668 C CA . LEU A 1 87 ? 11.266 -17.703 9.414 1 83.69 87 LEU A CA 1
ATOM 669 C C . LEU A 1 87 ? 12.336 -17.766 10.492 1 83.69 87 LEU A C 1
ATOM 671 O O . LEU A 1 87 ? 12.219 -17.125 11.539 1 83.69 87 LEU A O 1
ATOM 675 N N . TYR A 1 88 ? 13.383 -18.547 10.32 1 91.56 88 TYR A N 1
ATOM 676 C CA . TYR A 1 88 ? 14.461 -18.891 11.25 1 91.56 88 TYR A CA 1
ATOM 677 C C . TYR A 1 88 ? 15.367 -17.688 11.492 1 91.56 88 TYR A C 1
ATOM 679 O O . TYR A 1 88 ? 16.344 -17.484 10.758 1 91.56 88 TYR A O 1
ATOM 687 N N . PRO A 1 89 ? 15.109 -17.016 12.609 1 93.56 89 PRO A N 1
ATOM 688 C CA . PRO A 1 89 ? 15.758 -15.727 12.828 1 93.56 89 PRO A CA 1
ATOM 689 C C . PRO A 1 89 ? 17.281 -15.82 12.844 1 93.56 89 PRO A C 1
ATOM 691 O O . PRO A 1 89 ? 17.969 -14.852 12.516 1 93.56 89 PRO A O 1
ATOM 694 N N . ASN A 1 90 ? 17.812 -17 13.172 1 96.44 90 ASN A N 1
ATOM 695 C CA . ASN A 1 90 ? 19.25 -17.109 13.367 1 96.44 90 ASN A CA 1
ATOM 696 C C . ASN A 1 90 ? 19.953 -17.656 12.125 1 96.44 90 ASN A C 1
ATOM 698 O O . ASN A 1 90 ? 21.172 -17.672 12.047 1 96.44 90 ASN A O 1
ATOM 702 N N . LEU A 1 91 ? 19.234 -18.078 11.172 1 97.38 91 LEU A N 1
ATOM 703 C CA . LEU A 1 91 ? 19.812 -18.547 9.914 1 97.38 91 LEU A CA 1
ATOM 704 C C . LEU A 1 91 ? 20 -17.391 8.945 1 97.38 91 LEU A C 1
ATOM 706 O O . LEU A 1 91 ? 19.234 -16.422 8.977 1 97.38 91 LEU A O 1
ATOM 710 N N . THR A 1 92 ? 21.031 -17.531 8.195 1 98.06 92 THR A N 1
ATOM 711 C CA . THR A 1 92 ? 21.188 -16.578 7.105 1 98.06 92 THR A CA 1
ATOM 712 C C . THR A 1 92 ? 20.125 -16.797 6.031 1 98.06 92 THR A C 1
ATOM 714 O O . THR A 1 92 ? 19.484 -17.844 5.988 1 98.06 92 THR A O 1
ATOM 717 N N . VAL A 1 93 ? 19.922 -15.805 5.199 1 98.06 93 VAL A N 1
ATOM 718 C CA . VAL A 1 93 ? 18.984 -15.914 4.086 1 98.06 93 VAL A CA 1
ATOM 719 C C . VAL A 1 93 ? 19.281 -17.156 3.264 1 98.06 93 VAL A C 1
ATOM 721 O O . VAL A 1 93 ? 18.391 -17.953 2.979 1 98.06 93 VAL A O 1
ATOM 724 N N . GLN A 1 94 ? 20.562 -17.328 2.996 1 98 94 GLN A N 1
ATOM 725 C CA . GLN A 1 94 ? 21 -18.484 2.217 1 98 94 GLN A CA 1
ATOM 726 C C . GLN A 1 94 ? 20.688 -19.797 2.932 1 98 94 GLN A C 1
ATOM 728 O O . GLN A 1 94 ? 20.094 -20.703 2.336 1 98 94 GLN A O 1
ATOM 733 N N . GLU A 1 95 ? 21.062 -19.844 4.16 1 97.56 95 GLU A N 1
ATOM 734 C CA . GLU A 1 95 ? 20.844 -21.062 4.945 1 97.56 95 GLU A CA 1
ATOM 735 C C . GLU A 1 95 ? 19.359 -21.359 5.066 1 97.56 95 GLU A C 1
ATOM 737 O O . GLU A 1 95 ? 18.938 -22.516 4.938 1 97.56 95 GLU A O 1
ATOM 742 N N . CYS A 1 96 ? 18.641 -20.359 5.32 1 97.56 96 CYS A N 1
ATOM 743 C CA . CYS A 1 96 ? 17.203 -20.516 5.473 1 97.56 96 CYS A CA 1
ATOM 744 C C . CYS A 1 96 ? 16.562 -21.078 4.207 1 97.56 96 CYS A C 1
ATOM 746 O O . CYS A 1 96 ? 15.805 -22.031 4.262 1 97.56 96 CYS A O 1
ATOM 748 N N . LEU A 1 97 ? 16.906 -20.516 3.096 1 97.81 97 LEU A N 1
ATOM 749 C CA . LEU A 1 97 ? 16.328 -20.922 1.823 1 97.81 97 LEU A CA 1
ATOM 750 C C . LEU A 1 97 ? 16.766 -22.328 1.446 1 97.81 97 LEU A C 1
ATOM 752 O O . LEU A 1 97 ? 15.984 -23.109 0.904 1 97.81 97 LEU A O 1
ATOM 756 N N . GLU A 1 98 ? 18.016 -22.641 1.746 1 97.69 98 GLU A N 1
ATOM 757 C CA . GLU A 1 98 ? 18.5 -24 1.49 1 97.69 98 GLU A CA 1
ATOM 758 C C . GLU A 1 98 ? 17.766 -25.016 2.354 1 97.69 98 GLU A C 1
ATOM 760 O O . GLU A 1 98 ? 17.391 -26.094 1.872 1 97.69 98 GLU A O 1
ATOM 765 N N . TYR A 1 99 ? 17.594 -24.594 3.553 1 96.5 99 TYR A N 1
ATOM 766 C CA . TYR A 1 99 ? 16.875 -25.453 4.477 1 96.5 99 TYR A CA 1
ATOM 767 C C . TYR A 1 99 ? 15.445 -25.703 3.992 1 96.5 99 TYR A C 1
ATOM 769 O O . TYR A 1 99 ? 14.984 -26.844 3.951 1 96.5 99 TYR A O 1
ATOM 777 N N . MET A 1 100 ? 14.812 -24.703 3.615 1 95.12 100 MET A N 1
ATOM 778 C CA . MET A 1 100 ? 13.43 -24.781 3.141 1 95.12 100 MET A CA 1
ATOM 779 C C . MET A 1 100 ? 13.352 -25.578 1.834 1 95.12 100 MET A C 1
ATOM 781 O O . MET A 1 100 ? 12.406 -26.328 1.612 1 95.12 100 MET A O 1
ATOM 785 N N . GLY A 1 101 ? 14.305 -25.344 0.961 1 95.19 101 GLY A N 1
ATOM 786 C CA . GLY A 1 101 ? 14.367 -26.109 -0.269 1 95.19 101 GLY A CA 1
ATOM 787 C C . GLY A 1 101 ? 14.5 -27.609 -0.03 1 95.19 101 GLY A C 1
ATOM 788 O O . GLY A 1 101 ? 13.859 -28.406 -0.708 1 95.19 101 GLY A O 1
ATOM 789 N N . ASP A 1 102 ? 15.32 -27.891 0.949 1 94.88 102 ASP A N 1
ATOM 790 C CA . ASP A 1 102 ? 15.516 -29.281 1.311 1 94.88 102 ASP A CA 1
ATOM 791 C C . ASP A 1 102 ? 14.211 -29.906 1.818 1 94.88 102 ASP A C 1
ATOM 793 O O . ASP A 1 102 ? 13.852 -31.016 1.412 1 94.88 102 ASP A O 1
ATOM 797 N N . LEU A 1 103 ? 13.562 -29.188 2.635 1 91.88 103 LEU A N 1
ATOM 798 C CA . LEU A 1 103 ? 12.297 -29.656 3.184 1 91.88 103 LEU A CA 1
ATOM 799 C C . LEU A 1 103 ? 11.266 -29.859 2.074 1 91.88 103 LEU A C 1
ATOM 801 O O . LEU A 1 103 ? 10.422 -30.75 2.174 1 91.88 103 LEU A O 1
ATOM 805 N N . ALA A 1 104 ? 11.367 -29.109 1.015 1 91.94 104 ALA A N 1
ATOM 806 C CA . ALA A 1 104 ? 10.422 -29.172 -0.097 1 91.94 104 ALA A CA 1
ATOM 807 C C . ALA A 1 104 ? 10.828 -30.266 -1.09 1 91.94 104 ALA A C 1
ATOM 809 O O . ALA A 1 104 ? 10.133 -30.5 -2.076 1 91.94 104 ALA A O 1
ATOM 810 N N . GLY A 1 105 ? 11.984 -30.812 -0.916 1 92.38 105 GLY A N 1
ATOM 811 C CA . GLY A 1 105 ? 12.422 -31.922 -1.757 1 92.38 105 GLY A CA 1
ATOM 812 C C . GLY A 1 105 ? 13.125 -31.469 -3.021 1 92.38 105 GLY A C 1
ATOM 813 O O . GLY A 1 105 ? 13.219 -32.219 -3.992 1 92.38 105 GLY A O 1
ATOM 814 N N . VAL A 1 106 ? 13.578 -30.297 -3.047 1 94.69 106 VAL A N 1
ATOM 815 C CA . VAL A 1 106 ? 14.297 -29.781 -4.207 1 94.69 106 VAL A CA 1
ATOM 816 C C . VAL A 1 106 ? 15.734 -30.297 -4.195 1 94.69 106 VAL A C 1
ATOM 818 O O . VAL A 1 106 ? 16.422 -30.203 -3.18 1 94.69 106 VAL A O 1
ATOM 821 N N . PRO A 1 107 ? 16.172 -30.844 -5.262 1 95.94 107 PRO A N 1
ATOM 822 C CA . PRO A 1 107 ? 17.562 -31.281 -5.324 1 95.94 107 PRO A CA 1
ATOM 823 C C . PRO A 1 107 ? 18.547 -30.141 -5.059 1 95.94 107 PRO A C 1
ATOM 825 O O . PRO A 1 107 ? 18.328 -29.016 -5.512 1 95.94 107 PRO A O 1
ATOM 828 N N . LYS A 1 108 ? 19.562 -30.469 -4.449 1 95.25 108 LYS A N 1
ATOM 829 C CA . LYS A 1 108 ? 20.516 -29.484 -3.926 1 95.25 108 LYS A CA 1
ATOM 830 C C . LYS A 1 108 ? 21.047 -28.594 -5.035 1 95.25 108 LYS A C 1
ATOM 832 O O . LYS A 1 108 ? 21.047 -27.359 -4.898 1 95.25 108 LYS A O 1
ATOM 837 N N . ALA A 1 109 ? 21.438 -29.125 -6.078 1 95.81 109 ALA A N 1
ATOM 838 C CA . ALA A 1 109 ? 22 -28.359 -7.184 1 95.81 109 ALA A CA 1
ATOM 839 C C . ALA A 1 109 ? 20.969 -27.406 -7.777 1 95.81 109 ALA A C 1
ATOM 841 O O . ALA A 1 109 ? 21.281 -26.25 -8.047 1 95.81 109 ALA A O 1
ATOM 842 N N . GLU A 1 110 ? 19.781 -27.922 -7.922 1 96.31 110 GLU A N 1
ATOM 843 C CA . GLU A 1 110 ? 18.703 -27.094 -8.461 1 96.31 110 GLU A CA 1
ATOM 844 C C . GLU A 1 110 ? 18.297 -26 -7.48 1 96.31 110 GLU A C 1
ATOM 846 O O . GLU A 1 110 ? 18 -24.875 -7.887 1 96.31 110 GLU A O 1
ATOM 851 N N . CYS A 1 111 ? 18.312 -26.422 -6.27 1 96.62 111 CYS A N 1
ATOM 852 C CA . CYS A 1 111 ? 17.953 -25.469 -5.219 1 96.62 111 CYS A CA 1
ATOM 853 C C . CYS A 1 111 ? 18.906 -24.281 -5.207 1 96.62 111 CYS A C 1
ATOM 855 O O . CYS A 1 111 ? 18.469 -23.141 -5.145 1 96.62 111 CYS A O 1
ATOM 857 N N . LYS A 1 112 ? 20.172 -24.547 -5.305 1 96.5 112 LYS A N 1
ATOM 858 C CA . LYS A 1 112 ? 21.188 -23.5 -5.309 1 96.5 112 LYS A CA 1
ATOM 859 C C . LYS A 1 112 ? 20.984 -22.562 -6.5 1 96.5 112 LYS A C 1
ATOM 861 O O . LYS A 1 112 ? 21.062 -21.344 -6.352 1 96.5 112 LYS A O 1
ATOM 866 N N . LYS A 1 113 ? 20.719 -23.125 -7.594 1 97.31 113 LYS A N 1
ATOM 867 C CA . LYS A 1 113 ? 20.5 -22.344 -8.805 1 97.31 113 LYS A CA 1
ATOM 868 C C . LYS A 1 113 ? 19.266 -21.453 -8.672 1 97.31 113 LYS A C 1
ATOM 870 O O . LYS A 1 113 ? 19.297 -20.281 -9.031 1 97.31 113 LYS A O 1
ATOM 875 N N . ARG A 1 114 ? 18.25 -22.016 -8.195 1 97.62 114 ARG A N 1
ATOM 876 C CA . ARG A 1 114 ? 17 -21.281 -8.047 1 97.62 114 ARG A CA 1
ATOM 877 C C . ARG A 1 114 ? 17.125 -20.172 -7.016 1 97.62 114 ARG A C 1
ATOM 879 O O . ARG A 1 114 ? 16.609 -19.062 -7.215 1 97.62 114 ARG A O 1
ATOM 886 N N . ILE A 1 115 ? 17.797 -20.484 -5.945 1 98.12 115 ILE A N 1
ATOM 887 C CA . ILE A 1 115 ? 18.016 -19.484 -4.91 1 98.12 115 ILE A CA 1
ATOM 888 C C . ILE A 1 115 ? 18.766 -18.281 -5.496 1 98.12 115 ILE A C 1
ATOM 890 O O . ILE A 1 115 ? 18.359 -17.141 -5.309 1 98.12 115 ILE A O 1
ATOM 894 N N . GLU A 1 116 ? 19.781 -18.562 -6.203 1 97.69 116 GLU A N 1
ATOM 895 C CA . GLU A 1 116 ? 20.562 -17.484 -6.82 1 97.69 116 GLU A CA 1
ATOM 896 C C . GLU A 1 116 ? 19.703 -16.656 -7.777 1 97.69 116 GLU A C 1
ATOM 898 O O . GLU A 1 116 ? 19.75 -15.43 -7.75 1 97.69 116 GLU A O 1
ATOM 903 N N . TYR A 1 117 ? 18.969 -17.344 -8.547 1 97.06 117 TYR A N 1
ATOM 904 C CA . TYR A 1 117 ? 18.109 -16.688 -9.539 1 97.06 117 TYR A CA 1
ATOM 905 C C . TYR A 1 117 ? 17.094 -15.781 -8.867 1 97.06 117 TYR A C 1
ATOM 907 O O . TYR A 1 117 ? 16.984 -14.602 -9.211 1 97.06 117 TYR A O 1
ATOM 915 N N . TYR A 1 118 ? 16.344 -16.281 -7.875 1 97.75 118 TYR A N 1
ATOM 916 C CA . TYR A 1 118 ? 15.258 -15.531 -7.273 1 97.75 118 TYR A CA 1
ATOM 917 C C . TYR A 1 118 ? 15.781 -14.43 -6.355 1 97.75 118 TYR A C 1
ATOM 919 O O . TYR A 1 118 ? 15.164 -13.375 -6.219 1 97.75 118 TYR A O 1
ATOM 927 N N . LEU A 1 119 ? 16.922 -14.688 -5.734 1 98 119 LEU A N 1
ATOM 928 C CA . LEU A 1 119 ? 17.516 -13.625 -4.926 1 98 119 LEU A CA 1
ATOM 929 C C . LEU A 1 119 ? 17.891 -12.43 -5.793 1 98 119 LEU A C 1
ATOM 931 O O . LEU A 1 119 ? 17.719 -11.281 -5.379 1 98 119 LEU A O 1
ATOM 935 N N . LYS A 1 120 ? 18.359 -12.672 -6.961 1 96.56 120 LYS A N 1
ATOM 936 C CA . LYS A 1 120 ? 18.672 -11.602 -7.898 1 96.56 120 LYS A CA 1
ATOM 937 C C . LYS A 1 120 ? 17.391 -10.867 -8.328 1 96.56 120 LYS A C 1
ATOM 939 O O . LYS A 1 120 ? 17.359 -9.633 -8.344 1 96.56 120 LYS A O 1
ATOM 944 N N . LYS A 1 121 ? 16.344 -11.617 -8.602 1 95.62 121 LYS A N 1
ATOM 945 C CA . LYS A 1 121 ? 15.094 -11.062 -9.086 1 95.62 121 LYS A CA 1
ATOM 946 C C . LYS A 1 121 ? 14.391 -10.258 -7.992 1 95.62 121 LYS A C 1
ATOM 948 O O . LYS A 1 121 ? 13.555 -9.398 -8.281 1 95.62 121 LYS A O 1
ATOM 953 N N . THR A 1 122 ? 14.742 -10.5 -6.734 1 96.62 122 THR A N 1
ATOM 954 C CA . THR A 1 122 ? 14.078 -9.82 -5.629 1 96.62 122 THR A CA 1
ATOM 955 C C . THR A 1 122 ? 15.031 -8.844 -4.945 1 96.62 122 THR A C 1
ATOM 957 O O . THR A 1 122 ? 14.773 -8.391 -3.828 1 96.62 122 THR A O 1
ATOM 960 N N . SER A 1 123 ? 16.156 -8.594 -5.539 1 94.44 123 SER A N 1
ATOM 961 C CA . SER A 1 123 ? 17.156 -7.633 -5.062 1 94.44 123 SER A CA 1
ATOM 962 C C . SER A 1 123 ? 17.656 -7.996 -3.668 1 94.44 123 SER A C 1
ATOM 964 O O . SER A 1 123 ? 17.734 -7.137 -2.789 1 94.44 123 SER A O 1
ATOM 966 N N . LEU A 1 124 ? 17.922 -9.32 -3.471 1 97 124 LEU A N 1
ATOM 967 C CA . LEU A 1 124 ? 18.391 -9.781 -2.166 1 97 124 LEU A CA 1
ATOM 968 C C . LEU A 1 124 ? 19.734 -10.477 -2.281 1 97 124 LEU A C 1
ATOM 970 O O . LEU A 1 124 ? 20.266 -10.984 -1.289 1 97 124 LEU A O 1
ATOM 974 N N . ALA A 1 125 ? 20.344 -10.453 -3.504 1 96.81 125 ALA A N 1
ATOM 975 C CA . ALA A 1 125 ? 21.578 -11.195 -3.752 1 96.81 125 ALA A CA 1
ATOM 976 C C . ALA A 1 125 ? 22.672 -10.75 -2.795 1 96.81 125 ALA A C 1
ATOM 978 O O . ALA A 1 125 ? 23.406 -11.586 -2.258 1 96.81 125 ALA A O 1
ATOM 979 N N . GLU A 1 126 ? 22.75 -9.523 -2.492 1 95.88 126 GLU A N 1
ATOM 980 C CA . GLU A 1 126 ? 23.812 -8.969 -1.656 1 95.88 126 GLU A CA 1
ATOM 981 C C . GLU A 1 126 ? 23.547 -9.234 -0.177 1 95.88 126 GLU A C 1
ATOM 983 O O . GLU A 1 126 ? 24.438 -9.062 0.66 1 95.88 126 GLU A O 1
ATOM 988 N N . HIS A 1 127 ? 22.375 -9.734 0.123 1 96.44 127 HIS A N 1
ATOM 989 C CA . HIS A 1 127 ? 21.984 -9.922 1.517 1 96.44 127 HIS A CA 1
ATOM 990 C C . HIS A 1 127 ? 21.922 -11.406 1.873 1 96.44 127 HIS A C 1
ATOM 992 O O . HIS A 1 127 ? 21.438 -11.766 2.947 1 96.44 127 HIS A O 1
ATOM 998 N N . ARG A 1 128 ? 22.422 -12.227 1.031 1 96.94 128 ARG A N 1
ATOM 999 C CA . ARG A 1 128 ? 22.266 -13.672 1.179 1 96.94 128 ARG A CA 1
ATOM 1000 C C . ARG A 1 128 ? 22.938 -14.164 2.453 1 96.94 128 ARG A C 1
ATOM 1002 O O . ARG A 1 128 ? 22.531 -15.18 3.029 1 96.94 128 ARG A O 1
ATOM 1009 N N . LYS A 1 129 ? 23.938 -13.391 2.957 1 97.44 129 LYS A N 1
ATOM 1010 C CA . LYS A 1 129 ? 24.703 -13.844 4.113 1 97.44 129 LYS A CA 1
ATOM 1011 C C . LYS A 1 129 ? 24.188 -13.211 5.398 1 97.44 129 LYS A C 1
ATOM 1013 O O . LYS A 1 129 ? 24.656 -13.547 6.492 1 97.44 129 LYS A O 1
ATOM 1018 N N . LYS A 1 130 ? 23.25 -12.344 5.297 1 97.12 130 LYS A N 1
ATOM 1019 C CA . LYS A 1 130 ? 22.641 -11.727 6.48 1 97.12 130 LYS A CA 1
ATOM 1020 C C . LYS A 1 130 ? 21.703 -12.703 7.184 1 97.12 130 LYS A C 1
ATOM 1022 O O . LYS A 1 130 ? 21.016 -13.492 6.531 1 97.12 130 LYS A O 1
ATOM 1027 N N . LYS A 1 131 ? 21.703 -12.57 8.453 1 97.69 131 LYS A N 1
ATOM 1028 C CA . LYS A 1 131 ? 20.734 -13.359 9.219 1 97.69 131 LYS A CA 1
ATOM 1029 C C . LYS A 1 131 ? 19.312 -12.805 9.047 1 97.69 131 LYS A C 1
ATOM 1031 O O . LYS A 1 131 ? 19.125 -11.602 8.875 1 97.69 131 LYS A O 1
ATOM 1036 N N . MET A 1 132 ? 18.328 -13.656 9.219 1 96.44 132 MET A N 1
ATOM 1037 C CA . MET A 1 132 ? 16.938 -13.289 9.023 1 96.44 132 MET A CA 1
ATOM 1038 C C . MET A 1 132 ? 16.516 -12.18 9.992 1 96.44 132 MET A C 1
ATOM 1040 O O . MET A 1 132 ? 15.773 -11.273 9.617 1 96.44 132 MET A O 1
ATOM 1044 N N . LYS A 1 133 ? 17.016 -12.227 11.172 1 95.38 133 LYS A N 1
ATOM 1045 C CA . LYS A 1 133 ? 16.641 -11.266 12.203 1 95.38 133 LYS A CA 1
ATOM 1046 C C . LYS A 1 133 ? 17.172 -9.875 11.875 1 95.38 133 LYS A C 1
ATOM 1048 O O . LYS A 1 133 ? 16.703 -8.875 12.438 1 95.38 133 LYS A O 1
ATOM 1053 N N . GLN A 1 134 ? 18.109 -9.781 10.961 1 94.88 134 GLN A N 1
ATOM 1054 C CA . GLN A 1 134 ? 18.734 -8.516 10.586 1 94.88 134 GLN A CA 1
ATOM 1055 C C . GLN A 1 134 ? 17.984 -7.855 9.43 1 94.88 134 GLN A C 1
ATOM 1057 O O . GLN A 1 134 ? 18.266 -6.715 9.07 1 94.88 134 GLN A O 1
ATOM 1062 N N . LEU A 1 135 ? 17.047 -8.531 8.914 1 94.44 135 LEU A N 1
ATOM 1063 C CA . LEU A 1 135 ? 16.344 -8.047 7.738 1 94.44 135 LEU A CA 1
ATOM 1064 C C . LEU A 1 135 ? 15.172 -7.145 8.133 1 94.44 135 LEU A C 1
ATOM 1066 O O . LEU A 1 135 ? 14.539 -7.363 9.172 1 94.44 135 LEU A O 1
ATOM 1070 N N . SER A 1 136 ? 14.914 -6.141 7.281 1 89.12 136 SER A N 1
ATOM 1071 C CA . SER A 1 136 ? 13.695 -5.352 7.434 1 89.12 136 SER A CA 1
ATOM 1072 C C . SER A 1 136 ? 12.461 -6.176 7.102 1 89.12 136 SER A C 1
ATOM 1074 O O . SER A 1 136 ? 12.57 -7.281 6.566 1 89.12 136 SER A O 1
ATOM 1076 N N . GLY A 1 137 ? 11.297 -5.668 7.457 1 88.88 137 GLY A N 1
ATOM 1077 C CA . GLY A 1 137 ? 10.047 -6.34 7.141 1 88.88 137 GLY A CA 1
ATOM 1078 C C . GLY A 1 137 ? 9.875 -6.609 5.656 1 88.88 137 GLY A C 1
ATOM 1079 O O . GLY A 1 137 ? 9.492 -7.711 5.262 1 88.88 137 GLY A O 1
ATOM 1080 N N . GLY A 1 138 ? 10.195 -5.586 4.832 1 92.06 138 GLY A N 1
ATOM 1081 C CA . GLY A 1 138 ? 10.094 -5.746 3.391 1 92.06 138 GLY A CA 1
ATOM 1082 C C . GLY A 1 138 ? 11.047 -6.781 2.834 1 92.06 138 GLY A C 1
ATOM 1083 O O . GLY A 1 138 ? 10.711 -7.512 1.898 1 92.06 138 GLY A O 1
ATOM 1084 N N . MET A 1 139 ? 12.195 -6.859 3.42 1 94.25 139 MET A N 1
ATOM 1085 C CA . MET A 1 139 ? 13.172 -7.859 2.998 1 94.25 139 MET A CA 1
ATOM 1086 C C . MET A 1 139 ? 12.711 -9.266 3.365 1 94.25 139 MET A C 1
ATOM 1088 O O . MET A 1 139 ? 12.805 -10.188 2.553 1 94.25 139 MET A O 1
ATOM 1092 N N . LYS A 1 140 ? 12.242 -9.367 4.598 1 95.44 140 LYS A N 1
ATOM 1093 C CA . LYS A 1 140 ? 11.727 -10.664 5.035 1 95.44 140 LYS A CA 1
ATOM 1094 C C . LYS A 1 140 ? 10.617 -11.156 4.113 1 95.44 140 LYS A C 1
ATOM 1096 O O . LYS A 1 140 ? 10.555 -12.336 3.785 1 95.44 140 LYS A O 1
ATOM 1101 N N . ARG A 1 141 ? 9.82 -10.281 3.715 1 94.94 141 ARG A N 1
ATOM 1102 C CA . ARG A 1 141 ? 8.719 -10.617 2.816 1 94.94 141 ARG A CA 1
ATOM 1103 C C . ARG A 1 141 ? 9.234 -11.133 1.481 1 94.94 141 ARG A C 1
ATOM 1105 O O . ARG A 1 141 ? 8.703 -12.102 0.934 1 94.94 141 ARG A O 1
ATOM 1112 N N . ARG A 1 142 ? 10.219 -10.508 0.993 1 96.88 142 ARG A N 1
ATOM 1113 C CA . ARG A 1 142 ? 10.805 -10.93 -0.277 1 96.88 142 ARG A CA 1
ATOM 1114 C C . ARG A 1 142 ? 11.484 -12.289 -0.143 1 96.88 142 ARG A C 1
ATOM 1116 O O . ARG A 1 142 ? 11.43 -13.109 -1.062 1 96.88 142 ARG A O 1
ATOM 1123 N N . VAL A 1 143 ? 12.094 -12.547 0.996 1 97.5 143 VAL A N 1
ATOM 1124 C CA . VAL A 1 143 ? 12.648 -13.867 1.248 1 97.5 143 VAL A CA 1
ATOM 1125 C C . VAL A 1 143 ? 11.523 -14.906 1.287 1 97.5 143 VAL A C 1
ATOM 1127 O O . VAL A 1 143 ? 11.656 -16 0.734 1 97.5 143 VAL A O 1
ATOM 1130 N N . GLY A 1 144 ? 10.453 -14.523 1.962 1 97.12 144 GLY A N 1
ATOM 1131 C CA . GLY A 1 144 ? 9.281 -15.391 1.984 1 97.12 144 GLY A CA 1
ATOM 1132 C C . GLY A 1 144 ? 8.758 -15.719 0.6 1 97.12 144 GLY A C 1
ATOM 1133 O O . GLY A 1 144 ? 8.344 -16.844 0.34 1 97.12 144 GLY A O 1
ATOM 1134 N N . LEU A 1 145 ? 8.773 -14.734 -0.234 1 97.94 145 LEU A N 1
ATOM 1135 C CA . LEU A 1 145 ? 8.352 -14.961 -1.612 1 97.94 145 LEU A CA 1
ATOM 1136 C C . LEU A 1 145 ? 9.281 -15.938 -2.314 1 97.94 145 LEU A C 1
ATOM 1138 O O . LEU A 1 145 ? 8.828 -16.875 -2.982 1 97.94 145 LEU A O 1
ATOM 1142 N N . VAL A 1 146 ? 10.594 -15.734 -2.139 1 97.94 146 VAL A N 1
ATOM 1143 C CA . VAL A 1 146 ? 11.57 -16.641 -2.738 1 97.94 146 VAL A CA 1
ATOM 1144 C C . VAL A 1 146 ? 11.32 -18.062 -2.26 1 97.94 146 VAL A C 1
ATOM 1146 O O . VAL A 1 146 ? 11.305 -19 -3.062 1 97.94 146 VAL A O 1
ATOM 1149 N N . GLN A 1 147 ? 11.125 -18.172 -1.013 1 97.19 147 GLN A N 1
ATOM 1150 C CA . GLN A 1 147 ? 10.828 -19.484 -0.443 1 97.19 147 GLN A CA 1
ATOM 1151 C C . GLN A 1 147 ? 9.609 -20.109 -1.116 1 97.19 147 GLN A C 1
ATOM 1153 O O . GLN A 1 147 ? 9.617 -21.297 -1.433 1 97.19 147 GLN A O 1
ATOM 1158 N N . ALA A 1 148 ? 8.586 -19.344 -1.326 1 97.12 148 ALA A N 1
ATOM 1159 C CA . ALA A 1 148 ? 7.348 -19.844 -1.922 1 97.12 148 ALA A CA 1
ATOM 1160 C C . ALA A 1 148 ? 7.574 -20.281 -3.365 1 97.12 148 ALA A C 1
ATOM 1162 O O . ALA A 1 148 ? 6.832 -21.125 -3.887 1 97.12 148 ALA A O 1
ATOM 1163 N N . LEU A 1 149 ? 8.602 -19.75 -3.977 1 97.81 149 LEU A N 1
ATOM 1164 C CA . LEU A 1 149 ? 8.852 -19.984 -5.395 1 97.81 149 LEU A CA 1
ATOM 1165 C C . LEU A 1 149 ? 9.82 -21.141 -5.59 1 97.81 149 LEU A C 1
ATOM 1167 O O . LEU A 1 149 ? 9.93 -21.688 -6.691 1 97.81 149 LEU A O 1
ATOM 1171 N N . LEU A 1 150 ? 10.516 -21.531 -4.617 1 96.31 150 LEU A N 1
ATOM 1172 C CA . LEU A 1 150 ? 11.68 -22.406 -4.707 1 96.31 150 LEU A CA 1
ATOM 1173 C C . LEU A 1 150 ? 11.305 -23.766 -5.305 1 96.31 150 LEU A C 1
ATOM 1175 O O . LEU A 1 150 ? 12.07 -24.344 -6.07 1 96.31 150 LEU A O 1
ATOM 1179 N N . ASN A 1 151 ? 10.164 -24.266 -4.961 1 95 151 ASN A N 1
ATOM 1180 C CA . ASN A 1 151 ? 9.781 -25.594 -5.434 1 95 151 ASN A CA 1
ATOM 1181 C C . ASN A 1 151 ? 9.117 -25.531 -6.805 1 95 151 ASN A C 1
ATOM 1183 O O . ASN A 1 151 ? 8.578 -26.531 -7.285 1 95 151 ASN A O 1
ATOM 1187 N N . GLU A 1 152 ? 9.055 -24.266 -7.336 1 95.25 152 GLU A N 1
ATOM 1188 C CA . GLU A 1 152 ? 8.43 -24.062 -8.641 1 95.25 152 GLU A CA 1
ATOM 1189 C C . GLU A 1 152 ? 7.004 -24.609 -8.664 1 95.25 152 GLU A C 1
ATOM 1191 O O . GLU A 1 152 ? 6.668 -25.438 -9.516 1 95.25 152 GLU A O 1
ATOM 1196 N N . PRO A 1 153 ? 6.219 -24.109 -7.848 1 97.12 153 PRO A N 1
ATOM 1197 C CA . PRO A 1 153 ? 4.863 -24.641 -7.684 1 97.12 153 PRO A CA 1
ATOM 1198 C C . PRO A 1 153 ? 3.984 -24.406 -8.906 1 97.12 153 PRO A C 1
ATOM 1200 O O . PRO A 1 153 ? 4.23 -23.469 -9.68 1 97.12 153 PRO A O 1
ATOM 1203 N N . GLU A 1 154 ? 2.992 -25.25 -9.016 1 97.12 154 GLU A N 1
ATOM 1204 C CA . GLU A 1 154 ? 1.998 -25.078 -10.07 1 97.12 154 GLU A CA 1
ATOM 1205 C C . GLU A 1 154 ? 0.955 -24.031 -9.672 1 97.12 154 GLU A C 1
ATOM 1207 O O . GLU A 1 154 ? 0.378 -23.359 -10.539 1 97.12 154 GLU A O 1
ATOM 1212 N N . PHE A 1 155 ? 0.751 -23.953 -8.453 1 97.94 155 PHE A N 1
ATOM 1213 C CA . PHE A 1 155 ? -0.193 -22.984 -7.891 1 97.94 155 PHE A CA 1
ATOM 1214 C C . PHE A 1 155 ? 0.466 -22.172 -6.789 1 97.94 155 PHE A C 1
ATOM 1216 O O . PHE A 1 155 ? 0.76 -22.688 -5.711 1 97.94 155 PHE A O 1
ATOM 1223 N N . LEU A 1 156 ? 0.745 -20.859 -7.082 1 98.38 156 LEU A N 1
ATOM 1224 C CA . LEU A 1 156 ? 1.378 -19.938 -6.145 1 98.38 156 LEU A CA 1
ATOM 1225 C C . LEU A 1 156 ? 0.341 -19.031 -5.48 1 98.38 156 LEU A C 1
ATOM 1227 O O . LEU A 1 156 ? -0.472 -18.406 -6.164 1 98.38 156 LEU A O 1
ATOM 1231 N N . ILE A 1 157 ? 0.321 -19.031 -4.16 1 98.25 157 ILE A N 1
ATOM 1232 C CA . ILE A 1 157 ? -0.567 -18.172 -3.375 1 98.25 157 ILE A CA 1
ATOM 1233 C C . ILE A 1 157 ? 0.253 -17.141 -2.609 1 98.25 157 ILE A C 1
ATOM 1235 O O . ILE A 1 157 ? 1.058 -17.5 -1.744 1 98.25 157 ILE A O 1
ATOM 1239 N N . VAL A 1 158 ? 0.023 -15.883 -2.969 1 97.75 158 VAL A N 1
ATOM 1240 C CA . VAL A 1 158 ? 0.804 -14.836 -2.316 1 97.75 158 VAL A CA 1
ATOM 1241 C C . VAL A 1 158 ? -0.132 -13.828 -1.661 1 97.75 158 VAL A C 1
ATOM 1243 O O . VAL A 1 158 ? -0.996 -13.25 -2.326 1 97.75 158 VAL A O 1
ATOM 1246 N N . ASP A 1 159 ? 0.057 -13.68 -0.411 1 96.19 159 ASP A N 1
ATOM 1247 C CA . ASP A 1 159 ? -0.746 -12.742 0.367 1 96.19 159 ASP A CA 1
ATOM 1248 C C . ASP A 1 159 ? 0.03 -11.453 0.647 1 96.19 159 ASP A C 1
ATOM 1250 O O . ASP A 1 159 ? 0.953 -11.445 1.465 1 96.19 159 ASP A O 1
ATOM 1254 N N . GLU A 1 160 ? -0.378 -10.32 -0.029 1 94.62 160 GLU A N 1
ATOM 1255 C CA . GLU A 1 160 ? 0.19 -8.992 0.157 1 94.62 160 GLU A CA 1
ATOM 1256 C C . GLU A 1 160 ? 1.697 -9 -0.08 1 94.62 160 GLU A C 1
ATOM 1258 O O . GLU A 1 160 ? 2.465 -8.539 0.767 1 94.62 160 GLU A O 1
ATOM 1263 N N . PRO A 1 161 ? 2.137 -9.383 -1.223 1 96 161 PRO A N 1
ATOM 1264 C CA . PRO A 1 161 ? 3.568 -9.562 -1.471 1 96 161 PRO A CA 1
ATOM 1265 C C . PRO A 1 161 ? 4.32 -8.242 -1.594 1 96 161 PRO A C 1
ATOM 1267 O O . PRO A 1 161 ? 5.555 -8.219 -1.53 1 96 161 PRO A O 1
ATOM 1270 N N . THR A 1 162 ? 3.582 -7.156 -1.757 1 94.88 162 THR A N 1
ATOM 1271 C CA . THR A 1 162 ? 4.258 -5.891 -2.033 1 94.88 162 THR A CA 1
ATOM 1272 C C . THR A 1 162 ? 4.25 -4.992 -0.8 1 94.88 162 THR A C 1
ATOM 1274 O O . THR A 1 162 ? 4.684 -3.842 -0.862 1 94.88 162 THR A O 1
ATOM 1277 N N . THR A 1 163 ? 3.789 -5.469 0.279 1 90.94 163 THR A N 1
ATOM 1278 C CA . THR A 1 163 ? 3.717 -4.676 1.503 1 90.94 163 THR A CA 1
ATOM 1279 C C . THR A 1 163 ? 5.113 -4.27 1.965 1 90.94 163 THR A C 1
ATOM 1281 O O . THR A 1 163 ? 6.035 -5.086 1.977 1 90.94 163 THR A O 1
ATOM 1284 N N . GLY A 1 164 ? 5.262 -3.047 2.316 1 89.06 164 GLY A N 1
ATOM 1285 C CA . GLY A 1 164 ? 6.512 -2.549 2.871 1 89.06 164 GLY A CA 1
ATOM 1286 C C . GLY A 1 164 ? 7.562 -2.273 1.815 1 89.06 164 GLY A C 1
ATOM 1287 O O . GLY A 1 164 ? 8.703 -1.933 2.143 1 89.06 164 GLY A O 1
ATOM 1288 N N . LEU A 1 165 ? 7.211 -2.375 0.557 1 94.56 165 LEU A N 1
ATOM 1289 C CA . LEU A 1 165 ? 8.172 -2.193 -0.521 1 94.56 165 LEU A CA 1
ATOM 1290 C C . LEU A 1 165 ? 8.062 -0.795 -1.122 1 94.56 165 LEU A C 1
ATOM 1292 O O . LEU A 1 165 ? 6.965 -0.242 -1.215 1 94.56 165 LEU A O 1
ATOM 1296 N N . ASP A 1 166 ? 9.234 -0.257 -1.481 1 94.75 166 ASP A N 1
ATOM 1297 C CA . ASP A 1 166 ? 9.211 1.011 -2.205 1 94.75 166 ASP A CA 1
ATOM 1298 C C . ASP A 1 166 ? 8.719 0.817 -3.637 1 94.75 166 ASP A C 1
ATOM 1300 O O . ASP A 1 166 ? 8.5 -0.313 -4.078 1 94.75 166 ASP A O 1
ATOM 1304 N N . PRO A 1 167 ? 8.438 1.864 -4.363 1 94.38 167 PRO A N 1
ATOM 1305 C CA . PRO A 1 167 ? 7.812 1.767 -5.684 1 94.38 167 PRO A CA 1
ATOM 1306 C C . PRO A 1 167 ? 8.609 0.901 -6.656 1 94.38 167 PRO A C 1
ATOM 1308 O O . PRO A 1 167 ? 8.039 0.09 -7.383 1 94.38 167 PRO A O 1
ATOM 1311 N N . GLU A 1 168 ? 9.906 0.997 -6.609 1 94 168 GLU A N 1
ATOM 1312 C CA . GLU A 1 168 ? 10.742 0.222 -7.52 1 94 168 GLU A CA 1
ATOM 1313 C C . GLU A 1 168 ? 10.672 -1.269 -7.199 1 94 168 GLU A C 1
ATOM 1315 O O . GLU A 1 168 ? 10.523 -2.096 -8.102 1 94 168 GLU A O 1
ATOM 1320 N N . GLU A 1 169 ? 10.797 -1.548 -5.98 1 94.62 169 GLU A N 1
ATOM 1321 C CA . GLU A 1 169 ? 10.719 -2.938 -5.543 1 94.62 169 GLU A CA 1
ATOM 1322 C C . GLU A 1 169 ? 9.344 -3.529 -5.82 1 94.62 169 GLU A C 1
ATOM 1324 O O . GLU A 1 169 ? 9.227 -4.703 -6.184 1 94.62 169 GLU A O 1
ATOM 1329 N N . ARG A 1 170 ? 8.352 -2.719 -5.605 1 96.06 170 ARG A N 1
ATOM 1330 C CA . ARG A 1 170 ? 6.98 -3.139 -5.883 1 96.06 170 ARG A CA 1
ATOM 1331 C C . ARG A 1 170 ? 6.82 -3.555 -7.344 1 96.06 170 ARG A C 1
ATOM 1333 O O . ARG A 1 170 ? 6.246 -4.605 -7.633 1 96.06 170 ARG A O 1
ATOM 1340 N N . ILE A 1 171 ? 7.34 -2.744 -8.219 1 96.25 171 ILE A N 1
ATOM 1341 C CA . ILE A 1 171 ? 7.266 -3.021 -9.648 1 96.25 171 ILE A CA 1
ATOM 1342 C C . ILE A 1 171 ? 7.996 -4.324 -9.961 1 96.25 171 ILE A C 1
ATOM 1344 O O . ILE A 1 171 ? 7.484 -5.164 -10.703 1 96.25 171 ILE A O 1
ATOM 1348 N N . ARG A 1 172 ? 9.102 -4.508 -9.312 1 95.69 172 ARG A N 1
ATOM 1349 C CA . ARG A 1 172 ? 9.906 -5.707 -9.547 1 95.69 172 ARG A CA 1
ATOM 1350 C C . ARG A 1 172 ? 9.148 -6.961 -9.125 1 95.69 172 ARG A C 1
ATOM 1352 O O . ARG A 1 172 ? 9.141 -7.961 -9.844 1 95.69 172 ARG A O 1
ATOM 1359 N N . ILE A 1 173 ? 8.539 -6.891 -7.992 1 97.69 173 ILE A N 1
ATOM 1360 C CA . ILE A 1 173 ? 7.828 -8.047 -7.461 1 97.69 173 ILE A CA 1
ATOM 1361 C C . ILE A 1 173 ? 6.59 -8.328 -8.312 1 97.69 173 ILE A C 1
ATOM 1363 O O . ILE A 1 173 ? 6.297 -9.477 -8.633 1 97.69 173 ILE A O 1
ATOM 1367 N N . ARG A 1 174 ? 5.875 -7.32 -8.703 1 97.56 174 ARG A N 1
ATOM 1368 C CA . ARG A 1 174 ? 4.703 -7.477 -9.562 1 97.56 174 ARG A CA 1
ATOM 1369 C C . ARG A 1 174 ? 5.078 -8.148 -10.875 1 97.56 174 ARG A C 1
ATOM 1371 O O . ARG A 1 174 ? 4.422 -9.102 -11.305 1 97.56 174 ARG A O 1
ATOM 1378 N N . ASN A 1 175 ? 6.156 -7.66 -11.445 1 97 175 ASN A N 1
ATOM 1379 C CA . ASN A 1 175 ? 6.598 -8.219 -12.719 1 97 175 ASN A CA 1
ATOM 1380 C C . ASN A 1 175 ? 7.062 -9.664 -12.57 1 97 175 ASN A C 1
ATOM 1382 O O . ASN A 1 175 ? 6.816 -10.492 -13.445 1 97 175 ASN A O 1
ATOM 1386 N N . LEU A 1 176 ? 7.691 -9.898 -11.484 1 97.19 176 LEU A N 1
ATOM 1387 C CA . LEU A 1 176 ? 8.133 -11.266 -11.203 1 97.19 176 LEU A CA 1
ATOM 1388 C C . LEU A 1 176 ? 6.949 -12.219 -11.141 1 97.19 176 LEU A C 1
ATOM 1390 O O . LEU A 1 176 ? 7.008 -13.32 -11.68 1 97.19 176 LEU A O 1
ATOM 1394 N N . LEU A 1 177 ? 5.883 -11.797 -10.492 1 97.94 177 LEU A N 1
ATOM 1395 C CA . LEU A 1 177 ? 4.695 -12.633 -10.359 1 97.94 177 LEU A CA 1
ATOM 1396 C C . LEU A 1 177 ? 4.051 -12.891 -11.719 1 97.94 177 LEU A C 1
ATOM 1398 O O . LEU A 1 177 ? 3.58 -13.992 -11.984 1 97.94 177 LEU A O 1
ATOM 1402 N N . VAL A 1 178 ? 4.07 -11.914 -12.555 1 97.44 178 VAL A N 1
ATOM 1403 C CA . VAL A 1 178 ? 3.514 -12.07 -13.898 1 97.44 178 VAL A CA 1
ATOM 1404 C C . VAL A 1 178 ? 4.359 -13.062 -14.688 1 97.44 178 VAL A C 1
ATOM 1406 O O . VAL A 1 178 ? 3.826 -13.992 -15.312 1 97.44 178 VAL A O 1
ATOM 1409 N N . ASP A 1 179 ? 5.684 -12.906 -14.602 1 95.69 179 ASP A N 1
ATOM 1410 C CA . ASP A 1 179 ? 6.59 -13.836 -15.281 1 95.69 179 ASP A CA 1
ATOM 1411 C C . ASP A 1 179 ? 6.359 -15.266 -14.805 1 95.69 179 ASP A C 1
ATOM 1413 O O . ASP A 1 179 ? 6.309 -16.203 -15.617 1 95.69 179 ASP A O 1
ATOM 1417 N N . PHE A 1 180 ? 6.203 -15.391 -13.586 1 96.5 180 PHE A N 1
ATOM 1418 C CA . PHE A 1 180 ? 6.074 -16.719 -12.992 1 96.5 180 PHE A CA 1
ATOM 1419 C C . PHE A 1 180 ? 4.746 -17.359 -13.375 1 96.5 180 PHE A C 1
ATOM 1421 O O . PHE A 1 180 ? 4.621 -18.578 -13.383 1 96.5 180 PHE A O 1
ATOM 1428 N N . SER A 1 181 ? 3.795 -16.594 -13.688 1 96.25 181 SER A N 1
ATOM 1429 C CA . SER A 1 181 ? 2.445 -17.094 -13.938 1 96.25 181 SER A CA 1
ATOM 1430 C C . SER A 1 181 ? 2.334 -17.719 -15.32 1 96.25 181 SER A C 1
ATOM 1432 O O . SER A 1 181 ? 1.299 -18.281 -15.672 1 96.25 181 SER A O 1
ATOM 1434 N N . GLU A 1 182 ? 3.432 -17.609 -16.094 1 92.81 182 GLU A N 1
ATOM 1435 C CA . GLU A 1 182 ? 3.41 -18.25 -17.406 1 92.81 182 GLU A CA 1
ATOM 1436 C C . GLU A 1 182 ? 3.17 -19.75 -17.281 1 92.81 182 GLU A C 1
ATOM 1438 O O . GLU A 1 182 ? 4 -20.469 -16.719 1 92.81 182 GLU A O 1
ATOM 1443 N N . ASN A 1 183 ? 2.088 -20.234 -17.688 1 91.69 183 ASN A N 1
ATOM 1444 C CA . ASN A 1 183 ? 1.656 -21.625 -17.672 1 91.69 183 ASN A CA 1
ATOM 1445 C C . ASN A 1 183 ? 1.452 -22.141 -16.25 1 91.69 183 ASN A C 1
ATOM 1447 O O . ASN A 1 183 ? 1.558 -23.344 -15.992 1 91.69 183 ASN A O 1
ATOM 1451 N N . ARG A 1 184 ? 1.295 -21.219 -15.297 1 95.81 184 ARG A N 1
ATOM 1452 C CA . ARG A 1 184 ? 1.021 -21.516 -13.891 1 95.81 184 ARG A CA 1
ATOM 1453 C C . ARG A 1 184 ? -0.135 -20.672 -13.367 1 95.81 184 ARG A C 1
ATOM 1455 O O . ARG A 1 184 ? -0.64 -19.797 -14.078 1 95.81 184 ARG A O 1
ATOM 1462 N N . THR A 1 185 ? -0.582 -21.031 -12.211 1 97.19 185 THR A N 1
ATOM 1463 C CA . THR A 1 185 ? -1.637 -20.25 -11.562 1 97.19 185 THR A CA 1
ATOM 1464 C C . THR A 1 185 ? -1.093 -19.5 -10.352 1 97.19 185 THR A C 1
ATOM 1466 O O . THR A 1 185 ? -0.396 -20.078 -9.516 1 97.19 185 THR A O 1
ATOM 1469 N N . VAL A 1 186 ? -1.321 -18.203 -10.344 1 98.06 186 VAL A N 1
ATOM 1470 C CA . VAL A 1 186 ? -0.905 -17.359 -9.227 1 98.06 186 VAL A CA 1
ATOM 1471 C C . VAL A 1 186 ? -2.119 -16.641 -8.641 1 98.06 186 VAL A C 1
ATOM 1473 O O . VAL A 1 186 ? -2.877 -15.992 -9.375 1 98.06 186 VAL A O 1
ATOM 1476 N N . LEU A 1 187 ? -2.363 -16.859 -7.363 1 98.31 187 LEU A N 1
ATOM 1477 C CA . LEU A 1 187 ? -3.342 -16.062 -6.629 1 98.31 187 LEU A CA 1
ATOM 1478 C C . LEU A 1 187 ? -2.666 -14.922 -5.883 1 98.31 187 LEU A C 1
ATOM 1480 O O . LEU A 1 187 ? -1.85 -15.148 -4.988 1 98.31 187 LEU A O 1
ATOM 1484 N N . PHE A 1 188 ? -3.037 -13.656 -6.309 1 97.38 188 PHE A N 1
ATOM 1485 C CA . PHE A 1 188 ? -2.393 -12.438 -5.832 1 97.38 188 PHE A CA 1
ATOM 1486 C C . PHE A 1 188 ? -3.361 -11.602 -5.008 1 97.38 188 PHE A C 1
ATOM 1488 O O . PHE A 1 188 ? -4.258 -10.953 -5.559 1 97.38 188 PHE A O 1
ATOM 1495 N N . SER A 1 189 ? -3.211 -11.625 -3.719 1 96.81 189 SER A N 1
ATOM 1496 C CA . SER A 1 189 ? -4.051 -10.812 -2.85 1 96.81 189 SER A CA 1
ATOM 1497 C C . SER A 1 189 ? -3.342 -9.531 -2.438 1 96.81 189 SER A C 1
ATOM 1499 O O . SER A 1 189 ? -2.141 -9.539 -2.156 1 96.81 189 SER A O 1
ATOM 1501 N N . THR A 1 190 ? -4.016 -8.383 -2.457 1 94.38 190 THR A N 1
ATOM 1502 C CA . THR A 1 190 ? -3.475 -7.105 -2.016 1 94.38 190 THR A CA 1
ATOM 1503 C C . THR A 1 190 ? -4.598 -6.141 -1.645 1 94.38 190 THR A C 1
ATOM 1505 O O . THR A 1 190 ? -5.742 -6.316 -2.074 1 94.38 190 THR A O 1
ATOM 1508 N N . HIS A 1 191 ? -4.227 -5.203 -0.828 1 92 191 HIS A N 1
ATOM 1509 C CA . HIS A 1 191 ? -5.145 -4.117 -0.512 1 92 191 HIS A CA 1
ATOM 1510 C C . HIS A 1 191 ? -4.922 -2.922 -1.432 1 92 191 HIS A C 1
ATOM 1512 O O . HIS A 1 191 ? -5.707 -1.971 -1.424 1 92 191 HIS A O 1
ATOM 1518 N N . VAL A 1 192 ? -3.943 -2.943 -2.166 1 93.69 192 VAL A N 1
ATOM 1519 C CA . VAL A 1 192 ? -3.637 -1.869 -3.104 1 93.69 192 VAL A CA 1
ATOM 1520 C C . VAL A 1 192 ? -4.207 -2.205 -4.48 1 93.69 192 VAL A C 1
ATOM 1522 O O . VAL A 1 192 ? -3.639 -3.018 -5.215 1 93.69 192 VAL A O 1
ATOM 1525 N N . VAL A 1 193 ? -5.195 -1.539 -4.824 1 95.5 193 VAL A N 1
ATOM 1526 C CA . VAL A 1 193 ? -5.957 -1.839 -6.031 1 95.5 193 VAL A CA 1
ATOM 1527 C C . VAL A 1 193 ? -5.07 -1.66 -7.262 1 95.5 193 VAL A C 1
ATOM 1529 O O . VAL A 1 193 ? -5.176 -2.42 -8.227 1 95.5 193 VAL A O 1
ATOM 1532 N N . GLU A 1 194 ? -4.188 -0.768 -7.176 1 93.44 194 GLU A N 1
ATOM 1533 C CA . GLU A 1 194 ? -3.338 -0.44 -8.32 1 93.44 194 GLU A CA 1
ATOM 1534 C C . GLU A 1 194 ? -2.361 -1.573 -8.625 1 93.44 194 GLU A C 1
ATOM 1536 O O . GLU A 1 194 ? -1.917 -1.727 -9.766 1 93.44 194 GLU A O 1
ATOM 1541 N N . ASP A 1 195 ? -1.994 -2.305 -7.664 1 96.12 195 ASP A N 1
ATOM 1542 C CA . ASP A 1 195 ? -1.145 -3.467 -7.895 1 96.12 195 ASP A CA 1
ATOM 1543 C C . ASP A 1 195 ? -1.846 -4.492 -8.781 1 96.12 195 ASP A C 1
ATOM 1545 O O . ASP A 1 195 ? -1.223 -5.086 -9.664 1 96.12 195 ASP A O 1
ATOM 1549 N N . LEU A 1 196 ? -3.123 -4.66 -8.531 1 96.38 196 LEU A N 1
ATOM 1550 C CA . LEU A 1 196 ? -3.896 -5.59 -9.344 1 96.38 196 LEU A CA 1
ATOM 1551 C C . LEU A 1 196 ? -4.086 -5.055 -10.758 1 96.38 196 LEU A C 1
ATOM 1553 O O . LEU A 1 196 ? -3.934 -5.793 -11.734 1 96.38 196 LEU A O 1
ATOM 1557 N N . ALA A 1 197 ? -4.348 -3.773 -10.805 1 94.75 197 ALA A N 1
ATOM 1558 C CA . ALA A 1 197 ? -4.57 -3.145 -12.109 1 94.75 197 ALA A CA 1
ATOM 1559 C C . ALA A 1 197 ? -3.342 -3.287 -13 1 94.75 197 ALA A C 1
ATOM 1561 O O . ALA A 1 197 ? -3.465 -3.402 -14.227 1 94.75 197 ALA A O 1
ATOM 1562 N N . ALA A 1 198 ? -2.217 -3.344 -12.391 1 94.38 198 ALA A N 1
ATOM 1563 C CA . ALA A 1 198 ? -0.963 -3.369 -13.141 1 94.38 198 ALA A CA 1
ATOM 1564 C C . ALA A 1 198 ? -0.56 -4.801 -13.492 1 94.38 198 ALA A C 1
ATOM 1566 O O . ALA A 1 198 ? 0.311 -5.016 -14.336 1 94.38 198 ALA A O 1
ATOM 1567 N N . THR A 1 199 ? -1.258 -5.828 -12.938 1 95.62 199 THR A N 1
ATOM 1568 C CA . THR A 1 199 ? -0.698 -7.172 -13.023 1 95.62 199 THR A CA 1
ATOM 1569 C C . THR A 1 199 ? -1.736 -8.156 -13.547 1 95.62 199 THR A C 1
ATOM 1571 O O . THR A 1 199 ? -1.396 -9.109 -14.258 1 95.62 199 THR A O 1
ATOM 1574 N N . CYS A 1 200 ? -2.986 -7.914 -13.203 1 95.19 200 CYS A N 1
ATOM 1575 C CA . CYS A 1 200 ? -3.994 -8.945 -13.422 1 95.19 200 CYS A CA 1
ATOM 1576 C C . CYS A 1 200 ? -5.016 -8.5 -14.461 1 95.19 200 CYS A C 1
ATOM 1578 O O . CYS A 1 200 ? -5.258 -7.301 -14.625 1 95.19 200 CYS A O 1
ATOM 1580 N N . ASN A 1 201 ? -5.633 -9.539 -15.062 1 94.5 201 ASN A N 1
ATOM 1581 C CA . ASN A 1 201 ? -6.766 -9.281 -15.945 1 94.5 201 ASN A CA 1
ATOM 1582 C C . ASN A 1 201 ? -8.078 -9.773 -15.328 1 94.5 201 ASN A C 1
ATOM 1584 O O . ASN A 1 201 ? -9.156 -9.336 -15.727 1 94.5 201 ASN A O 1
ATOM 1588 N N . GLN A 1 202 ? -7.887 -10.703 -14.398 1 96.31 202 GLN A N 1
ATOM 1589 C CA . GLN A 1 202 ? -9.031 -11.273 -13.703 1 96.31 202 GLN A CA 1
ATOM 1590 C C . GLN A 1 202 ? -8.875 -11.148 -12.188 1 96.31 202 GLN A C 1
ATOM 1592 O O . GLN A 1 202 ? -7.762 -11.164 -11.672 1 96.31 202 GLN A O 1
ATOM 1597 N N . LEU A 1 203 ? -10.047 -11 -11.562 1 97.75 203 LEU A N 1
ATOM 1598 C CA . LEU A 1 203 ? -10.008 -10.883 -10.102 1 97.75 203 LEU A CA 1
ATOM 1599 C C . LEU A 1 203 ? -11.352 -11.273 -9.492 1 97.75 203 LEU A C 1
ATOM 1601 O O . LEU A 1 203 ? -12.336 -11.469 -10.211 1 97.75 203 LEU A O 1
ATOM 1605 N N . ALA A 1 204 ? -11.305 -11.492 -8.211 1 97.94 204 ALA A N 1
ATOM 1606 C CA . ALA A 1 204 ? -12.516 -11.656 -7.41 1 97.94 204 ALA A CA 1
ATOM 1607 C C . ALA A 1 204 ? -12.539 -10.672 -6.242 1 97.94 204 ALA A C 1
ATOM 1609 O O . ALA A 1 204 ? -11.484 -10.312 -5.711 1 97.94 204 ALA A O 1
ATOM 1610 N N . ILE A 1 205 ? -13.695 -10.234 -5.93 1 97.38 205 ILE A N 1
ATOM 1611 C CA . ILE A 1 205 ? -13.914 -9.383 -4.766 1 97.38 205 ILE A CA 1
ATOM 1612 C C . ILE A 1 205 ? -14.664 -10.164 -3.688 1 97.38 205 ILE A C 1
ATOM 1614 O O . ILE A 1 205 ? -15.805 -10.586 -3.9 1 97.38 205 ILE A O 1
ATOM 1618 N N . MET A 1 206 ? -14.016 -10.32 -2.609 1 96.31 206 MET A N 1
ATOM 1619 C CA . MET A 1 206 ? -14.609 -11.055 -1.494 1 96.31 206 MET A CA 1
ATOM 1620 C C . MET A 1 206 ? -15.227 -10.094 -0.483 1 96.31 206 MET A C 1
ATOM 1622 O O . MET A 1 206 ? -14.648 -9.047 -0.174 1 96.31 206 MET A O 1
ATOM 1626 N N . HIS A 1 207 ? -16.406 -10.43 -0.04 1 94.44 207 HIS A N 1
ATOM 1627 C CA . HIS A 1 207 ? -17.141 -9.617 0.92 1 94.44 207 HIS A CA 1
ATOM 1628 C C . HIS A 1 207 ? -17.969 -10.5 1.867 1 94.44 207 HIS A C 1
ATOM 1630 O O . HIS A 1 207 ? -18.859 -11.227 1.431 1 94.44 207 HIS A O 1
ATOM 1636 N N . LYS A 1 208 ? -17.703 -10.414 3.121 1 92.5 208 LYS A N 1
ATOM 1637 C CA . LYS A 1 208 ? -18.422 -11.102 4.18 1 92.5 208 LYS A CA 1
ATOM 1638 C C . LYS A 1 208 ? -18.594 -12.586 3.863 1 92.5 208 LYS A C 1
ATOM 1640 O O . LYS A 1 208 ? -19.703 -13.117 3.898 1 92.5 208 LYS A O 1
ATOM 1645 N N . GLY A 1 209 ? -17.5 -13.156 3.439 1 95.06 209 GLY A N 1
ATOM 1646 C CA . GLY A 1 209 ? -17.438 -14.602 3.27 1 95.06 209 GLY A CA 1
ATOM 1647 C C . GLY A 1 209 ? -17.938 -15.062 1.911 1 95.06 209 GLY A C 1
ATOM 1648 O O . GLY A 1 209 ? -18 -16.266 1.641 1 95.06 209 GLY A O 1
ATOM 1649 N N . SER A 1 210 ? -18.328 -14.156 1.054 1 95.38 210 SER A N 1
ATOM 1650 C CA . SER A 1 210 ? -18.797 -14.477 -0.289 1 95.38 210 SER A CA 1
ATOM 1651 C C . SER A 1 210 ? -18.078 -13.641 -1.344 1 95.38 210 SER A C 1
ATOM 1653 O O . SER A 1 210 ? -17.375 -12.68 -1.013 1 95.38 210 SER A O 1
ATOM 1655 N N . PHE A 1 211 ? -18.266 -14.07 -2.615 1 96.88 211 PHE A N 1
ATOM 1656 C CA . PHE A 1 211 ? -17.672 -13.297 -3.705 1 96.88 211 PHE A CA 1
ATOM 1657 C C . PHE A 1 211 ? -18.719 -12.367 -4.328 1 96.88 211 PHE A C 1
ATOM 1659 O O . PHE A 1 211 ? -19.719 -12.836 -4.879 1 96.88 211 PHE A O 1
ATOM 1666 N N . LEU A 1 212 ? -18.484 -11.094 -4.266 1 95.62 212 LEU A N 1
ATOM 1667 C CA . LEU A 1 212 ? -19.359 -10.102 -4.867 1 95.62 212 LEU A CA 1
ATOM 1668 C C . LEU A 1 212 ? -19.188 -10.055 -6.379 1 95.62 212 LEU A C 1
ATOM 1670 O O . LEU A 1 212 ? -20.109 -9.703 -7.113 1 95.62 212 LEU A O 1
ATOM 1674 N N . TYR A 1 213 ? -18.016 -10.305 -6.773 1 96.5 213 TYR A N 1
ATOM 1675 C CA . TYR A 1 213 ? -17.641 -10.258 -8.18 1 96.5 213 TYR A CA 1
ATOM 1676 C C . TYR A 1 213 ? -16.516 -11.242 -8.484 1 96.5 213 TYR A C 1
ATOM 1678 O O . TYR A 1 213 ? -15.625 -11.445 -7.66 1 96.5 213 TYR A O 1
ATOM 1686 N N . ALA A 1 214 ? -16.562 -11.875 -9.578 1 97.25 214 ALA A N 1
ATOM 1687 C CA . ALA A 1 214 ? -15.477 -12.672 -10.148 1 97.25 214 ALA A CA 1
ATOM 1688 C C . ALA A 1 214 ? -15.484 -12.578 -11.672 1 97.25 214 ALA A C 1
ATOM 1690 O O . ALA A 1 214 ? -16.469 -12.922 -12.32 1 97.25 214 ALA A O 1
ATOM 1691 N N . GLY A 1 215 ? -14.469 -12.016 -12.195 1 96.31 215 GLY A N 1
ATOM 1692 C CA . GLY A 1 215 ? -14.43 -11.852 -13.641 1 96.31 215 GLY A CA 1
ATOM 1693 C C . GLY A 1 215 ? -13.328 -10.93 -14.109 1 96.31 215 GLY A C 1
ATOM 1694 O O . GLY A 1 215 ? -12.305 -10.781 -13.43 1 96.31 215 GLY A O 1
ATOM 1695 N N . SER A 1 216 ? -13.5 -10.445 -15.273 1 95.56 216 SER A N 1
ATOM 1696 C CA . SER A 1 216 ? -12.484 -9.602 -15.898 1 95.56 216 SER A CA 1
ATOM 1697 C C . SER A 1 216 ? -12.438 -8.219 -15.25 1 95.56 216 SER A C 1
ATOM 1699 O O . SER A 1 216 ? -13.484 -7.652 -14.914 1 95.56 216 SER A O 1
ATOM 1701 N N . MET A 1 217 ? -11.25 -7.738 -15.117 1 94.56 217 MET A N 1
ATOM 1702 C CA . MET A 1 217 ? -11.055 -6.395 -14.578 1 94.56 217 MET A CA 1
ATOM 1703 C C . MET A 1 217 ?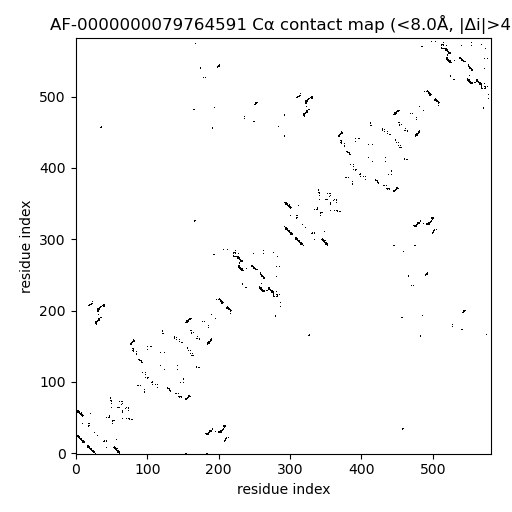 -11.711 -5.352 -15.477 1 94.56 217 MET A C 1
ATOM 1705 O O . MET A 1 217 ? -12.258 -4.359 -14.984 1 94.56 217 MET A O 1
ATOM 1709 N N . LYS A 1 218 ? -11.609 -5.586 -16.703 1 93.94 218 LYS A N 1
ATOM 1710 C CA . LYS A 1 218 ? -12.234 -4.676 -17.672 1 93.94 218 LYS A CA 1
ATOM 1711 C C . LYS A 1 218 ? -13.742 -4.586 -17.438 1 93.94 218 LYS A C 1
ATOM 1713 O O . LYS A 1 218 ? -14.297 -3.486 -17.375 1 93.94 218 LYS A O 1
ATOM 1718 N N . ASN A 1 219 ? -14.352 -5.727 -17.25 1 96.62 219 ASN A N 1
ATOM 1719 C CA . ASN A 1 219 ? -15.789 -5.754 -17.016 1 96.62 219 ASN A CA 1
ATOM 1720 C C . ASN A 1 219 ? -16.156 -5.074 -15.703 1 96.62 219 ASN A C 1
ATOM 1722 O O . ASN A 1 219 ? -17.156 -4.367 -15.625 1 96.62 219 ASN A O 1
ATOM 1726 N N . LEU A 1 220 ? -15.297 -5.27 -14.758 1 96.38 220 LEU A N 1
ATOM 1727 C CA . LEU A 1 220 ? -15.539 -4.629 -13.469 1 96.38 220 LEU A CA 1
ATOM 1728 C C . LEU A 1 220 ? -15.484 -3.111 -13.594 1 96.38 220 LEU A C 1
ATOM 1730 O O . LEU A 1 220 ? -16.359 -2.41 -13.086 1 96.38 220 LEU A O 1
ATOM 1734 N N . THR A 1 221 ? -14.508 -2.609 -14.25 1 96.31 221 THR A N 1
ATOM 1735 C CA . THR A 1 221 ? -14.336 -1.172 -14.438 1 96.31 221 THR A CA 1
ATOM 1736 C C . THR A 1 221 ? -15.484 -0.594 -15.266 1 96.31 221 THR A C 1
ATOM 1738 O O . THR A 1 221 ? -15.945 0.519 -15.008 1 96.31 221 THR A O 1
ATOM 1741 N N . GLU A 1 222 ? -15.953 -1.372 -16.203 1 96.19 222 GLU A N 1
ATOM 1742 C CA . GLU A 1 222 ? -17.047 -0.94 -17.062 1 96.19 222 GLU A CA 1
ATOM 1743 C C . GLU A 1 222 ? -18.344 -0.759 -16.266 1 96.19 222 GLU A C 1
ATOM 1745 O O . GLU A 1 222 ? -19.156 0.096 -16.594 1 96.19 222 GLU A O 1
ATOM 1750 N N . GLU A 1 223 ? -18.453 -1.503 -15.234 1 94.56 223 GLU A N 1
ATOM 1751 C CA . GLU A 1 223 ? -19.641 -1.395 -14.391 1 94.56 223 GLU A CA 1
ATOM 1752 C C . GLU A 1 223 ? -19.734 -0.013 -13.75 1 94.56 223 GLU A C 1
ATOM 1754 O O . GLU A 1 223 ? -20.828 0.475 -13.477 1 94.56 223 GLU A O 1
ATOM 1759 N N . ALA A 1 224 ? -18.594 0.609 -13.523 1 95.88 224 ALA A N 1
ATOM 1760 C CA . ALA A 1 224 ? -18.562 1.906 -12.852 1 95.88 224 ALA A CA 1
ATOM 1761 C C . ALA A 1 224 ? -18.469 3.045 -13.867 1 95.88 224 ALA A C 1
ATOM 1763 O O . ALA A 1 224 ? -18.516 4.219 -13.492 1 95.88 224 ALA A O 1
ATOM 1764 N N . GLN A 1 225 ? -18.422 2.656 -15.141 1 95.81 225 GLN A N 1
ATOM 1765 C CA . GLN A 1 225 ? -18.281 3.682 -16.172 1 95.81 225 GLN A CA 1
ATOM 1766 C C . GLN A 1 225 ? -19.484 4.613 -16.188 1 95.81 225 GLN A C 1
ATOM 1768 O O . GLN A 1 225 ? -20.625 4.156 -16.078 1 95.81 225 GLN A O 1
ATOM 1773 N N . GLY A 1 226 ? -19.25 5.891 -16.359 1 95.62 226 GLY A N 1
ATOM 1774 C CA . GLY A 1 226 ? -20.312 6.883 -16.422 1 95.62 226 GLY A CA 1
ATOM 1775 C C . GLY A 1 226 ? -20.844 7.254 -15.047 1 95.62 226 GLY A C 1
ATOM 1776 O O . GLY A 1 226 ? -21.781 8.062 -14.938 1 95.62 226 GLY A O 1
ATOM 1777 N N . LYS A 1 227 ? -20.281 6.648 -14.031 1 96.75 227 LYS A N 1
ATOM 1778 C CA . LYS A 1 227 ? -20.781 6.902 -12.68 1 96.75 227 LYS A CA 1
ATOM 1779 C C . LYS A 1 227 ? -19.75 7.645 -11.844 1 96.75 227 LYS A C 1
ATOM 1781 O O . LYS A 1 227 ? -19.922 7.805 -10.633 1 96.75 227 LYS A O 1
ATOM 1786 N N . ILE A 1 228 ? -18.625 8.008 -12.438 1 97.69 228 ILE A N 1
ATOM 1787 C CA . ILE A 1 228 ? -17.547 8.68 -11.734 1 97.69 228 ILE A CA 1
ATOM 1788 C C . ILE A 1 228 ? -17.469 10.133 -12.188 1 97.69 228 ILE A C 1
ATOM 1790 O O . ILE A 1 228 ? -17.375 10.414 -13.383 1 97.69 228 ILE A O 1
ATOM 1794 N N . TRP A 1 229 ? -17.469 11.078 -11.227 1 97.69 229 TRP A N 1
ATOM 1795 C CA . TRP A 1 229 ? -17.531 12.5 -11.516 1 97.69 229 TRP A CA 1
ATOM 1796 C C . TRP A 1 229 ? -16.422 13.25 -10.766 1 97.69 229 TRP A C 1
ATOM 1798 O O . TRP A 1 229 ? -16.141 12.945 -9.609 1 97.69 229 TRP A O 1
ATOM 1808 N N . ILE A 1 230 ? -15.82 14.141 -11.422 1 97.19 230 ILE A N 1
ATOM 1809 C CA . ILE A 1 230 ? -14.969 15.117 -10.758 1 97.19 230 ILE A CA 1
ATOM 1810 C C . ILE A 1 230 ? -15.742 16.422 -10.547 1 97.19 230 ILE A C 1
ATOM 1812 O O . ILE A 1 230 ? -16.203 17.031 -11.508 1 97.19 230 ILE A O 1
ATOM 1816 N N . CYS A 1 231 ? -15.875 16.812 -9.336 1 97.06 231 CYS A N 1
ATOM 1817 C CA . CYS A 1 231 ? -16.625 18 -8.977 1 97.06 231 CYS A CA 1
ATOM 1818 C C . CYS A 1 231 ? -15.719 19.047 -8.312 1 97.06 231 CYS A C 1
ATOM 1820 O O . CYS A 1 231 ? -14.797 18.688 -7.574 1 97.06 231 CYS A O 1
ATOM 1822 N N . LYS A 1 232 ? -15.992 20.266 -8.633 1 96 232 LYS A N 1
ATOM 1823 C CA . LYS A 1 232 ? -15.266 21.375 -8 1 96 232 LYS A CA 1
ATOM 1824 C C . LYS A 1 232 ? -16.156 22.141 -7.039 1 96 232 LYS A C 1
ATOM 1826 O O . LYS A 1 232 ? -17.312 22.438 -7.363 1 96 232 LYS A O 1
ATOM 1831 N N . VAL A 1 233 ? -15.633 22.312 -5.895 1 96.12 233 VAL A N 1
ATOM 1832 C CA . VAL A 1 233 ? -16.359 23.094 -4.891 1 96.12 233 VAL A CA 1
ATOM 1833 C C . VAL A 1 233 ? -15.469 24.219 -4.371 1 96.12 233 VAL A C 1
ATOM 1835 O O . VAL A 1 233 ? -14.242 24.094 -4.359 1 96.12 233 VAL A O 1
ATOM 1838 N N . PRO A 1 234 ? -16.062 25.312 -3.939 1 94 234 PRO A N 1
ATOM 1839 C CA . PRO A 1 234 ? -15.281 26.5 -3.602 1 94 234 PRO A CA 1
ATOM 1840 C C . PRO A 1 234 ? -14.562 26.375 -2.26 1 94 234 PRO A C 1
ATOM 1842 O O . PRO A 1 234 ? -13.555 27.047 -2.029 1 94 234 PRO A O 1
ATOM 1845 N N . ASP A 1 235 ? -15.172 25.609 -1.304 1 92.5 235 ASP A N 1
ATOM 1846 C CA . ASP A 1 235 ? -14.578 25.547 0.026 1 92.5 235 ASP A CA 1
ATOM 1847 C C . ASP A 1 235 ? -14.922 24.234 0.727 1 92.5 235 ASP A C 1
ATOM 1849 O O . ASP A 1 235 ? -15.625 23.391 0.168 1 92.5 235 ASP A O 1
ATOM 1853 N N . GLU A 1 236 ? -14.328 24.125 1.922 1 91.94 236 GLU A N 1
ATOM 1854 C CA . GLU A 1 236 ? -14.469 22.906 2.695 1 91.94 236 GLU A CA 1
ATOM 1855 C C . GLU A 1 236 ? -15.906 22.703 3.164 1 91.94 236 GLU A C 1
ATOM 1857 O O . GLU A 1 236 ? -16.375 21.578 3.301 1 91.94 236 GLU A O 1
ATOM 1862 N N . ARG A 1 237 ? -16.562 23.797 3.42 1 93.44 237 ARG A N 1
ATOM 1863 C CA . ARG A 1 237 ? -17.953 23.703 3.859 1 93.44 237 ARG A CA 1
ATOM 1864 C C . ARG A 1 237 ? -18.812 23.016 2.807 1 93.44 237 ARG A C 1
ATOM 1866 O O . ARG A 1 237 ? -19.562 22.094 3.119 1 93.44 237 ARG A O 1
ATOM 1873 N N . LYS A 1 238 ? -18.625 23.438 1.596 1 94.06 238 LYS A N 1
ATOM 1874 C CA . LYS A 1 238 ? -19.375 22.828 0.5 1 94.06 238 LYS A CA 1
ATOM 1875 C C . LYS A 1 238 ? -18.953 21.375 0.275 1 94.06 238 LYS A C 1
ATOM 1877 O O . LYS A 1 238 ? -19.781 20.531 -0.062 1 94.06 238 LYS A O 1
ATOM 1882 N N . ALA A 1 239 ? -17.672 21.188 0.417 1 94.56 239 ALA A N 1
ATOM 1883 C CA . ALA A 1 239 ? -17.172 19.812 0.28 1 94.56 239 ALA A CA 1
ATOM 1884 C C . ALA A 1 239 ? -17.859 18.875 1.268 1 94.56 239 ALA A C 1
ATOM 1886 O O . ALA A 1 239 ? -18.219 17.75 0.915 1 94.56 239 ALA A O 1
ATOM 1887 N N . ARG A 1 240 ? -18.078 19.344 2.447 1 93 240 ARG A N 1
ATOM 1888 C CA . ARG A 1 240 ? -18.734 18.547 3.482 1 93 240 ARG A CA 1
ATOM 1889 C C . ARG A 1 240 ? -20.188 18.281 3.125 1 93 240 ARG A C 1
ATOM 1891 O O . ARG A 1 240 ? -20.719 17.203 3.408 1 93 240 ARG A O 1
ATOM 1898 N N . GLU A 1 241 ? -20.781 19.172 2.539 1 93.62 241 GLU A N 1
ATOM 1899 C CA .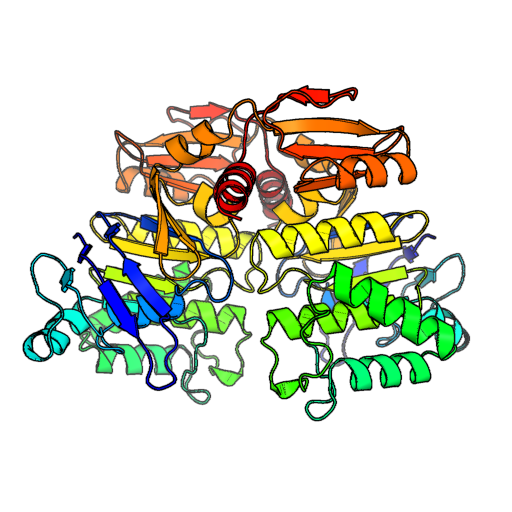 GLU A 1 241 ? -22.156 19 2.092 1 93.62 241 GLU A CA 1
ATOM 1900 C C . GLU A 1 241 ? -22.25 17.906 1.025 1 93.62 241 GLU A C 1
ATOM 1902 O O . GLU A 1 241 ? -23.172 17.078 1.05 1 93.62 241 GLU A O 1
ATOM 1907 N N . VAL A 1 242 ? -21.297 17.969 0.144 1 94.56 242 VAL A N 1
ATOM 1908 C CA . VAL A 1 242 ? -21.281 17 -0.941 1 94.56 242 VAL A CA 1
ATOM 1909 C C . VAL A 1 242 ? -21.031 15.602 -0.373 1 94.56 242 VAL A C 1
ATOM 1911 O O . VAL A 1 242 ? -21.641 14.625 -0.832 1 94.56 242 VAL A O 1
ATOM 1914 N N . GLU A 1 243 ? -20.25 15.547 0.613 1 93.12 243 GLU A N 1
ATOM 1915 C CA . GLU A 1 243 ? -19.891 14.281 1.244 1 93.12 243 GLU A CA 1
ATOM 1916 C C . GLU A 1 243 ? -21.094 13.641 1.931 1 93.12 243 GLU A C 1
ATOM 1918 O O . GLU A 1 243 ? -21.125 12.422 2.117 1 93.12 243 GLU A O 1
ATOM 1923 N N . GLN A 1 244 ? -22.031 14.43 2.322 1 91.56 244 GLN A N 1
ATOM 1924 C CA . GLN A 1 244 ? -23.234 13.922 2.975 1 91.56 244 GLN A CA 1
ATOM 1925 C C . GLN A 1 244 ? -24.172 13.273 1.965 1 91.56 244 GLN A C 1
ATOM 1927 O O . GLN A 1 244 ? -24.953 12.383 2.314 1 91.56 244 GLN A O 1
ATOM 1932 N N . LYS A 1 245 ? -23.969 13.734 0.752 1 91.94 245 LYS A N 1
ATOM 1933 C CA . LYS A 1 245 ? -24.922 13.305 -0.266 1 91.94 245 LYS A CA 1
ATOM 1934 C C . LYS A 1 245 ? -24.328 12.219 -1.155 1 91.94 245 LYS A C 1
ATOM 1936 O O . LYS A 1 245 ? -25.047 11.367 -1.683 1 91.94 245 LYS A O 1
ATOM 1941 N N . TYR A 1 246 ? -23 12.344 -1.322 1 93.5 246 TYR A N 1
ATOM 1942 C CA . TYR A 1 246 ? -22.375 11.453 -2.291 1 93.5 246 TYR A CA 1
ATOM 1943 C C . TYR A 1 246 ? -21.172 10.742 -1.674 1 93.5 246 TYR A C 1
ATOM 1945 O O . TYR A 1 246 ? -20.641 11.172 -0.649 1 93.5 246 TYR A O 1
ATOM 1953 N N . ARG A 1 247 ? -20.812 9.617 -2.328 1 93.81 247 ARG A N 1
ATOM 1954 C CA . ARG A 1 247 ? -19.578 8.922 -1.953 1 93.81 247 ARG A CA 1
ATOM 1955 C C . ARG A 1 247 ? -18.375 9.578 -2.594 1 93.81 247 ARG A C 1
ATOM 1957 O O . ARG A 1 247 ? -18.281 9.664 -3.82 1 93.81 247 ARG A O 1
ATOM 1964 N N . ILE A 1 248 ? -17.438 10.07 -1.718 1 95.69 248 ILE A N 1
ATOM 1965 C CA . ILE A 1 248 ? -16.234 10.742 -2.205 1 95.69 248 ILE A CA 1
ATOM 1966 C C . ILE A 1 248 ? -15.047 9.789 -2.105 1 95.69 248 ILE A C 1
ATOM 1968 O O . ILE A 1 248 ? -14.75 9.273 -1.028 1 95.69 248 ILE A O 1
ATOM 1972 N N . THR A 1 249 ? -14.328 9.586 -3.236 1 95.75 249 THR A N 1
ATOM 1973 C CA . THR A 1 249 ? -13.211 8.648 -3.242 1 95.75 249 THR A CA 1
ATOM 1974 C C . THR A 1 249 ? -11.883 9.391 -3.154 1 95.75 249 THR A C 1
ATOM 1976 O O . THR A 1 249 ? -10.852 8.797 -2.824 1 95.75 249 THR A O 1
ATOM 1979 N N . SER A 1 250 ? -11.883 10.641 -3.496 1 95.81 250 SER A N 1
ATOM 1980 C CA . SER A 1 250 ? -10.664 11.438 -3.379 1 95.81 250 SER A CA 1
ATOM 1981 C C . SER A 1 250 ? -10.992 12.922 -3.236 1 95.81 250 SER A C 1
ATOM 1983 O O . SER A 1 250 ? -12.023 13.383 -3.729 1 95.81 250 SER A O 1
ATOM 1985 N N . LYS A 1 251 ? -10.148 13.625 -2.451 1 95.62 251 LYS A N 1
ATOM 1986 C CA . LYS A 1 251 ? -10.203 15.07 -2.246 1 95.62 251 LYS A CA 1
ATOM 1987 C C . LYS A 1 251 ? -8.828 15.703 -2.453 1 95.62 251 LYS A C 1
ATOM 1989 O O . LYS A 1 251 ? -7.816 15.164 -2.002 1 95.62 251 LYS A O 1
ATOM 1994 N N . GLN A 1 252 ? -8.906 16.781 -3.23 1 94.25 252 GLN A N 1
ATOM 1995 C CA . GLN A 1 252 ? -7.648 17.5 -3.426 1 94.25 252 GLN A CA 1
ATOM 1996 C C . GLN A 1 252 ? -7.875 19 -3.461 1 94.25 252 GLN A C 1
ATOM 1998 O O . GLN A 1 252 ? -8.852 19.484 -4.039 1 94.25 252 GLN A O 1
ATOM 2003 N N . TYR A 1 253 ? -6.98 19.703 -2.828 1 92.69 253 TYR A N 1
ATOM 2004 C CA . TYR A 1 253 ? -7.016 21.156 -2.967 1 92.69 253 TYR A CA 1
ATOM 2005 C C . TYR A 1 253 ? -6.5 21.578 -4.336 1 92.69 253 TYR A C 1
ATOM 2007 O O . TYR A 1 253 ? -5.484 21.062 -4.812 1 92.69 253 TYR A O 1
ATOM 2015 N N . VAL A 1 254 ? -7.254 22.422 -4.953 1 90.38 254 VAL A N 1
ATOM 2016 C CA . VAL A 1 254 ? -6.859 23 -6.234 1 90.38 254 VAL A CA 1
ATOM 2017 C C . VAL A 1 254 ? -7.047 24.516 -6.195 1 90.38 254 VAL A C 1
ATOM 2019 O O . VAL A 1 254 ? -7.512 25.062 -5.195 1 90.38 254 VAL A O 1
ATOM 2022 N N . GLU A 1 255 ? -6.516 25.078 -7.262 1 87.62 255 GLU A N 1
ATOM 2023 C CA . GLU A 1 255 ? -6.754 26.516 -7.344 1 87.62 255 GLU A CA 1
ATOM 2024 C C . GLU A 1 255 ? -8.25 26.828 -7.359 1 87.62 255 GLU A C 1
ATOM 2026 O O . GLU A 1 255 ? -8.992 26.281 -8.172 1 87.62 255 GLU A O 1
ATOM 2031 N N . GLY A 1 256 ? -8.664 27.594 -6.496 1 88.19 256 GLY A N 1
ATOM 2032 C CA . GLY A 1 256 ? -10.055 28.031 -6.473 1 88.19 256 GLY A CA 1
ATOM 2033 C C . GLY A 1 256 ? -10.938 27.141 -5.609 1 88.19 256 GLY A C 1
ATOM 2034 O O . GLY A 1 256 ? -12.164 27.312 -5.59 1 88.19 256 GLY A O 1
ATOM 2035 N N . GLY A 1 257 ? -10.297 26.25 -5.023 1 93.25 257 GLY A N 1
ATOM 2036 C CA . GLY A 1 257 ? -11.109 25.438 -4.133 1 93.25 257 GLY A CA 1
ATOM 2037 C C . GLY A 1 257 ? -10.625 24 -4.027 1 93.25 257 GLY A C 1
ATOM 2038 O O . GLY A 1 257 ? -9.422 23.75 -3.871 1 93.25 257 GLY A O 1
ATOM 2039 N N . LEU A 1 258 ? -11.711 23.062 -3.979 1 94.94 258 LEU A N 1
ATOM 2040 C CA . LEU A 1 258 ? -11.43 21.641 -3.842 1 94.94 258 LEU A CA 1
ATOM 2041 C C . LEU A 1 258 ? -11.992 20.859 -5.027 1 94.94 258 LEU A C 1
ATOM 2043 O O . LEU A 1 258 ? -13.055 21.203 -5.547 1 94.94 258 LEU A O 1
ATOM 2047 N N . GLN A 1 259 ? -11.273 19.922 -5.41 1 95.81 259 GLN A N 1
ATOM 2048 C CA . GLN A 1 259 ? -11.734 18.953 -6.387 1 95.81 259 GLN A CA 1
ATOM 2049 C C . GLN A 1 259 ? -12.094 17.625 -5.715 1 95.81 259 GLN A C 1
ATOM 2051 O O . GLN A 1 259 ? -11.297 17.078 -4.965 1 95.81 259 GLN A O 1
ATOM 2056 N N . LEU A 1 260 ? -13.305 17.172 -5.961 1 97.19 260 LEU A N 1
ATOM 2057 C CA . LEU A 1 260 ? -13.82 15.938 -5.367 1 97.19 260 LEU A CA 1
ATOM 2058 C C . LEU A 1 260 ? -14.086 14.891 -6.441 1 97.19 260 LEU A C 1
ATOM 2060 O O . LEU A 1 260 ? -14.648 15.195 -7.492 1 97.19 260 LEU A O 1
ATOM 2064 N N . ARG A 1 261 ? -13.578 13.727 -6.238 1 97 261 ARG A N 1
ATOM 2065 C CA . ARG A 1 261 ? -13.984 12.586 -7.043 1 97 261 ARG A CA 1
ATOM 2066 C C . ARG A 1 261 ? -15.195 11.891 -6.43 1 97 261 ARG A C 1
ATOM 2068 O O . ARG A 1 261 ? -15.133 11.398 -5.301 1 97 261 ARG A O 1
ATOM 2075 N N . VAL A 1 262 ? -16.297 11.828 -7.219 1 97.19 262 VAL A N 1
ATOM 2076 C CA . VAL A 1 262 ? -17.609 11.445 -6.672 1 97.19 262 VAL A CA 1
ATOM 2077 C C . VAL A 1 262 ? -18.156 10.25 -7.438 1 97.19 262 VAL A C 1
ATOM 2079 O O . VAL A 1 262 ? -18.062 10.188 -8.664 1 97.19 262 VAL A O 1
ATOM 2082 N N . ILE A 1 263 ? -18.656 9.297 -6.684 1 96.81 263 ILE A N 1
ATOM 2083 C CA . ILE A 1 263 ? -19.375 8.18 -7.289 1 96.81 263 ILE A CA 1
ATOM 2084 C C . ILE A 1 263 ? -20.875 8.438 -7.203 1 96.81 263 ILE A C 1
ATOM 2086 O O . ILE A 1 263 ? -21.438 8.547 -6.109 1 96.81 263 ILE A O 1
ATOM 2090 N N . SER A 1 264 ? -21.547 8.5 -8.383 1 95.62 264 SER A N 1
ATOM 2091 C CA . SER A 1 264 ? -22.984 8.75 -8.43 1 95.62 264 SER A CA 1
ATOM 2092 C C . SER A 1 264 ? -23.594 8.234 -9.727 1 95.62 264 SER A C 1
ATOM 2094 O O . SER A 1 264 ? -23.016 8.43 -10.805 1 95.62 264 SER A O 1
ATOM 2096 N N . GLU A 1 265 ? -24.75 7.586 -9.602 1 93.69 265 GLU A N 1
ATOM 2097 C CA . GLU A 1 265 ? -25.469 7.082 -10.773 1 93.69 265 GLU A CA 1
ATOM 2098 C C . GLU A 1 265 ? -25.906 8.227 -11.688 1 93.69 265 GLU A C 1
ATOM 2100 O O . GLU A 1 265 ? -25.891 8.094 -12.914 1 93.69 265 GLU A O 1
ATOM 2105 N N . ILE A 1 266 ? -26.281 9.258 -11.008 1 93.19 266 ILE A N 1
ATOM 2106 C CA . ILE A 1 266 ? -26.75 10.445 -11.719 1 93.19 266 ILE A CA 1
ATOM 2107 C C . ILE A 1 266 ? -25.766 11.594 -11.516 1 93.19 266 ILE A C 1
ATOM 2109 O O . ILE A 1 266 ? -25.156 11.703 -10.453 1 93.19 266 ILE A O 1
ATOM 2113 N N . GLN A 1 267 ? -25.672 12.398 -12.523 1 94.06 267 GLN A N 1
ATOM 2114 C CA . GLN A 1 267 ? -24.766 13.539 -12.406 1 94.06 267 GLN A CA 1
ATOM 2115 C C . GLN A 1 267 ? -25.094 14.367 -11.172 1 94.06 267 GLN A C 1
ATOM 2117 O O . GLN A 1 267 ? -26.25 14.773 -10.969 1 94.06 267 GLN A O 1
ATOM 2122 N N . PRO A 1 268 ? -24.062 14.625 -10.352 1 93.62 268 PRO A N 1
ATOM 2123 C CA . PRO A 1 268 ? -24.312 15.469 -9.18 1 93.62 268 PRO A CA 1
ATOM 2124 C C . PRO A 1 268 ? -24.75 16.875 -9.555 1 93.62 268 PRO A C 1
ATOM 2126 O O . PRO A 1 268 ? -24.422 17.375 -10.633 1 93.62 268 PRO A O 1
ATOM 2129 N N . GLU A 1 269 ? -25.5 17.5 -8.625 1 89.81 269 GLU A N 1
ATOM 2130 C CA . GLU A 1 269 ? -25.953 18.875 -8.828 1 89.81 269 GLU A CA 1
ATOM 2131 C C . GLU A 1 269 ? -24.828 19.875 -8.539 1 89.81 269 GLU A C 1
ATOM 2133 O O . GLU A 1 269 ? -24.984 20.766 -7.699 1 89.81 269 GLU A O 1
ATOM 2138 N N . LEU A 1 270 ? -23.75 19.719 -9.141 1 90.81 270 LEU A N 1
ATOM 2139 C CA . LEU A 1 270 ? -22.531 20.547 -9.023 1 90.81 270 LEU A CA 1
ATOM 2140 C C . LEU A 1 270 ? -21.859 20.703 -10.375 1 90.81 270 LEU A C 1
ATOM 2142 O O . LEU A 1 270 ? -22.25 20.062 -11.359 1 90.81 270 LEU A O 1
ATOM 2146 N N . GLU A 1 271 ? -20.938 21.688 -10.422 1 91 271 GLU A N 1
ATOM 2147 C CA . GLU A 1 271 ? -20.031 21.703 -11.562 1 91 271 GLU A CA 1
ATOM 2148 C C . GLU A 1 271 ? -19.141 20.469 -11.594 1 91 271 GLU A C 1
ATOM 2150 O O . GLU A 1 271 ? -18.25 20.312 -10.758 1 91 271 GLU A O 1
ATOM 2155 N N . CYS A 1 272 ? -19.5 19.547 -12.508 1 95.31 272 CYS A N 1
ATOM 2156 C CA . CYS A 1 272 ? -18.75 18.297 -12.523 1 95.31 272 CYS A CA 1
ATOM 2157 C C . CYS A 1 272 ? -18.625 17.75 -13.938 1 95.31 272 CYS A C 1
ATOM 2159 O O . CYS A 1 272 ? -19.281 18.25 -14.859 1 95.31 272 CYS A O 1
ATOM 2161 N N . MET A 1 273 ? -17.703 16.938 -14.148 1 96.31 273 MET A N 1
ATOM 2162 C CA . MET A 1 273 ? -17.484 16.234 -15.414 1 96.31 273 MET A CA 1
ATOM 2163 C C . MET A 1 273 ? -17.297 14.742 -15.18 1 96.31 273 MET A C 1
ATOM 2165 O O . MET A 1 273 ? -16.688 14.336 -14.195 1 96.31 273 MET A O 1
ATOM 2169 N N . SER A 1 274 ? -17.797 13.961 -16.109 1 96.5 274 SER A N 1
ATOM 2170 C CA . SER A 1 274 ? -17.609 12.508 -16.031 1 96.5 274 SER A CA 1
ATOM 2171 C C . SER A 1 274 ? -16.203 12.109 -16.453 1 96.5 274 SER A C 1
ATOM 2173 O O . SER A 1 274 ? -15.664 12.664 -17.406 1 96.5 274 SER A O 1
ATOM 2175 N N . ILE A 1 275 ? -15.633 11.234 -15.719 1 96.12 275 ILE A N 1
ATOM 2176 C CA . ILE A 1 275 ? -14.297 10.75 -16.047 1 96.12 275 ILE A CA 1
ATOM 2177 C C . ILE A 1 275 ? -14.297 9.219 -16.109 1 96.12 275 ILE A C 1
ATOM 2179 O O . ILE A 1 275 ? -15.195 8.578 -15.555 1 96.12 275 ILE A O 1
ATOM 2183 N N . PRO A 1 276 ? -13.305 8.633 -16.828 1 94.88 276 PRO A N 1
ATOM 2184 C CA . PRO A 1 276 ? -13.211 7.172 -16.828 1 94.88 276 PRO A CA 1
ATOM 2185 C C . PRO A 1 276 ? -13 6.594 -15.422 1 94.88 276 PRO A C 1
ATOM 2187 O O . PRO A 1 276 ? -12.305 7.191 -14.602 1 94.88 276 PRO A O 1
ATOM 2190 N N . ALA A 1 277 ? -13.547 5.414 -15.211 1 96.38 277 ALA A N 1
ATOM 2191 C CA . ALA A 1 277 ? -13.461 4.758 -13.914 1 96.38 277 ALA A CA 1
ATOM 2192 C C . ALA A 1 277 ? -12.133 4.031 -13.75 1 96.38 277 ALA A C 1
ATOM 2194 O O . ALA A 1 277 ? -11.633 3.418 -14.695 1 96.38 277 ALA A O 1
ATOM 2195 N N . THR A 1 278 ? -11.547 4.168 -12.602 1 94.81 278 THR A N 1
ATOM 2196 C CA . THR A 1 278 ? -10.406 3.342 -12.219 1 94.81 278 THR A CA 1
ATOM 2197 C C . THR A 1 278 ? -10.875 2.053 -11.555 1 94.81 278 THR A C 1
ATOM 2199 O O . THR A 1 278 ? -12.062 1.897 -11.25 1 94.81 278 THR A O 1
ATOM 2202 N N . LEU A 1 279 ? -9.945 1.188 -11.344 1 95.25 279 LEU A N 1
ATOM 2203 C CA . LEU A 1 279 ? -10.289 -0.041 -10.641 1 95.25 279 LEU A CA 1
ATOM 2204 C C . LEU A 1 279 ? -10.742 0.256 -9.219 1 95.25 279 LEU A C 1
ATOM 2206 O O . LEU A 1 279 ? -11.664 -0.393 -8.703 1 95.25 279 LEU A O 1
ATOM 2210 N N . GLU A 1 280 ? -10.125 1.235 -8.609 1 95.94 280 GLU A N 1
ATOM 2211 C CA . GLU A 1 280 ? -10.547 1.631 -7.266 1 95.94 280 GLU A CA 1
ATOM 2212 C C . GLU A 1 280 ? -11.992 2.115 -7.258 1 95.94 280 GLU A C 1
ATOM 2214 O O . GLU A 1 280 ? -12.773 1.723 -6.391 1 95.94 280 GLU A O 1
ATOM 2219 N N . ASP A 1 281 ? -12.336 2.896 -8.25 1 96.12 281 ASP A N 1
ATOM 2220 C CA . ASP A 1 281 ? -13.711 3.375 -8.391 1 96.12 281 ASP A CA 1
ATOM 2221 C C . ASP A 1 281 ? -14.695 2.211 -8.492 1 96.12 281 ASP A C 1
ATOM 2223 O O . ASP A 1 281 ? -15.727 2.205 -7.82 1 96.12 281 ASP A O 1
ATOM 2227 N N . ALA A 1 282 ? -14.289 1.293 -9.336 1 96.69 282 ALA A N 1
ATOM 2228 C CA . ALA A 1 282 ? -15.156 0.147 -9.602 1 96.69 282 ALA A CA 1
ATOM 2229 C C . ALA A 1 282 ? -15.344 -0.695 -8.344 1 96.69 282 ALA A C 1
ATOM 2231 O O . ALA A 1 282 ? -16.453 -1.144 -8.055 1 96.69 282 ALA A O 1
ATOM 2232 N N . TYR A 1 283 ? -14.289 -0.89 -7.633 1 96.69 283 TYR A N 1
ATOM 2233 C CA . TYR A 1 283 ? -14.359 -1.642 -6.387 1 96.69 283 TYR A CA 1
ATOM 2234 C C . TYR A 1 283 ? -15.336 -0.987 -5.41 1 96.69 283 TYR A C 1
ATOM 2236 O O . TYR A 1 283 ? -16.203 -1.658 -4.84 1 96.69 283 TYR A O 1
ATOM 2244 N N . ILE A 1 284 ? -15.156 0.316 -5.219 1 95.88 284 ILE A N 1
ATOM 2245 C CA . ILE A 1 284 ? -15.992 1.047 -4.273 1 95.88 284 ILE A CA 1
ATOM 2246 C C . ILE A 1 284 ? -17.438 1.042 -4.762 1 95.88 284 ILE A C 1
ATOM 2248 O O . ILE A 1 284 ? -18.359 0.858 -3.969 1 95.88 284 ILE A O 1
ATOM 2252 N N . TYR A 1 285 ? -17.625 1.226 -6.031 1 95.31 285 TYR A N 1
ATOM 2253 C CA . TYR A 1 285 ? -18.953 1.241 -6.617 1 95.31 285 TYR A CA 1
ATOM 2254 C C . TYR A 1 285 ? -19.688 -0.072 -6.352 1 95.31 285 TYR A C 1
ATOM 2256 O O . TYR A 1 285 ? -20.812 -0.074 -5.863 1 95.31 285 TYR A O 1
ATOM 2264 N N . VAL A 1 286 ? -18.984 -1.208 -6.574 1 93.81 286 VAL A N 1
ATOM 2265 C CA . VAL A 1 286 ? -19.594 -2.533 -6.473 1 93.81 286 VAL A CA 1
ATOM 2266 C C . VAL A 1 286 ? -19.844 -2.879 -5.004 1 93.81 286 VAL A C 1
ATOM 2268 O O . VAL A 1 286 ? -20.875 -3.439 -4.656 1 93.81 286 VAL A O 1
ATOM 2271 N N . THR A 1 287 ? -18.938 -2.529 -4.172 1 92.06 287 THR A N 1
ATOM 2272 C CA . THR A 1 287 ? -19.062 -2.881 -2.764 1 92.06 287 THR A CA 1
ATOM 2273 C C . THR A 1 287 ? -20.141 -2.041 -2.096 1 92.06 287 THR A C 1
ATOM 2275 O O . THR A 1 287 ? -20.797 -2.492 -1.145 1 92.06 287 THR A O 1
ATOM 2278 N N . ASN A 1 288 ? -20.344 -0.853 -2.57 1 87.88 288 ASN A N 1
ATOM 2279 C CA . ASN A 1 288 ? -21.359 0.027 -1.995 1 87.88 288 ASN A CA 1
ATOM 2280 C C . ASN A 1 288 ? -22.766 -0.392 -2.408 1 87.88 288 ASN A C 1
ATOM 2282 O O . ASN A 1 288 ? -23.75 0.018 -1.786 1 87.88 288 ASN A O 1
ATOM 2286 N N . GLN A 1 289 ? -22.875 -1.113 -3.477 1 83.88 289 GLN A N 1
ATOM 2287 C CA . GLN A 1 289 ? -24.188 -1.608 -3.902 1 83.88 289 GLN A CA 1
ATOM 2288 C C . GLN A 1 289 ? -24.688 -2.695 -2.961 1 83.88 289 GLN A C 1
ATOM 2290 O O . GLN A 1 289 ? -25.906 -2.947 -2.891 1 83.88 289 GLN A O 1
ATOM 2295 N N . TYR A 1 290 ? -23.828 -3.283 -2.23 1 74.12 290 TYR A N 1
ATOM 2296 C CA . TYR A 1 290 ? -24.219 -4.387 -1.36 1 74.12 290 TYR A CA 1
ATOM 2297 C C . TYR A 1 290 ? -24.25 -3.947 0.099 1 74.12 290 TYR A C 1
ATOM 2299 O O . TYR A 1 290 ? -24.484 -4.762 0.994 1 74.12 290 TYR A O 1
ATOM 2307 N N . GLU A 1 291 ? -23.875 -2.738 0.375 1 65.25 291 GLU A N 1
ATOM 2308 C CA . GLU A 1 291 ? -24.016 -2.23 1.735 1 65.25 291 GLU A CA 1
ATOM 2309 C C . GLU A 1 291 ? -25.422 -1.674 1.97 1 65.25 291 GLU A C 1
ATOM 2311 O O . GLU A 1 291 ? -26.078 -1.21 1.033 1 65.25 291 GLU A O 1
ATOM 2316 N N . MET B 1 1 ? 0.938 27.453 7.719 1 79.62 1 MET B N 1
ATOM 2317 C CA . MET B 1 1 ? 2.193 27.172 8.406 1 79.62 1 MET B CA 1
ATOM 2318 C C . MET B 1 1 ? 3.176 26.469 7.469 1 79.62 1 MET B C 1
ATOM 2320 O O . MET B 1 1 ? 2.777 25.625 6.668 1 79.62 1 MET B O 1
ATOM 2324 N N . SER B 1 2 ? 4.457 26.984 7.52 1 89.56 2 SER B N 1
ATOM 2325 C CA . SER B 1 2 ? 5.434 26.453 6.578 1 89.56 2 SER B CA 1
ATOM 2326 C C . SER B 1 2 ? 6.688 25.969 7.297 1 89.56 2 SER B C 1
ATOM 2328 O O . SER B 1 2 ? 6.996 26.438 8.398 1 89.56 2 SER B O 1
ATOM 2330 N N . ILE B 1 3 ? 7.234 24.938 6.758 1 96.44 3 ILE B N 1
ATOM 2331 C CA . ILE B 1 3 ? 8.5 24.406 7.254 1 96.44 3 ILE B CA 1
ATOM 2332 C C . ILE B 1 3 ? 9.602 24.672 6.234 1 96.44 3 ILE B C 1
ATOM 2334 O O . ILE B 1 3 ? 9.43 24.406 5.039 1 96.44 3 ILE B O 1
ATOM 2338 N N . HIS B 1 4 ? 10.711 25.203 6.77 1 97.38 4 HIS B N 1
ATOM 2339 C CA . HIS B 1 4 ? 11.852 25.484 5.906 1 97.38 4 HIS B CA 1
ATOM 2340 C C . HIS B 1 4 ? 13.086 24.719 6.363 1 97.38 4 HIS B C 1
ATOM 2342 O O . HIS B 1 4 ? 13.477 24.812 7.527 1 97.38 4 HIS B O 1
ATOM 2348 N N . ILE B 1 5 ? 13.609 23.984 5.473 1 97.81 5 ILE B N 1
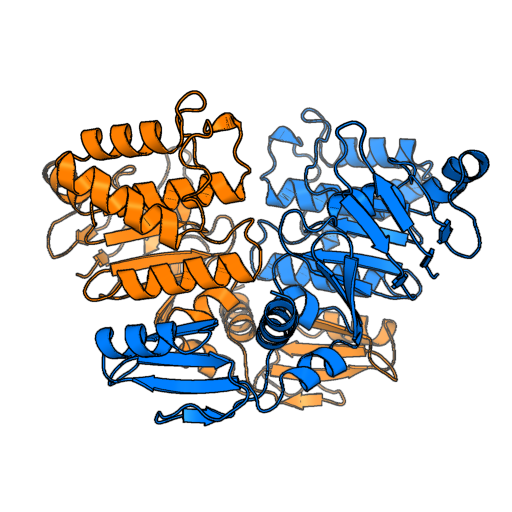ATOM 2349 C CA . ILE B 1 5 ? 14.836 23.219 5.699 1 97.81 5 ILE B CA 1
ATOM 2350 C C . ILE B 1 5 ? 15.953 23.766 4.812 1 97.81 5 ILE B C 1
ATOM 2352 O O . ILE B 1 5 ? 15.812 23.812 3.59 1 97.81 5 ILE B O 1
ATOM 2356 N N . GLU B 1 6 ? 17.062 24.156 5.465 1 97.5 6 GLU B N 1
ATOM 2357 C CA . GLU B 1 6 ? 18.188 24.719 4.727 1 97.5 6 GLU B CA 1
ATOM 2358 C C . GLU B 1 6 ? 19.484 23.953 5.035 1 97.5 6 GLU B C 1
ATOM 2360 O O . GLU B 1 6 ? 19.938 23.938 6.18 1 97.5 6 GLU B O 1
ATOM 2365 N N . ASP B 1 7 ? 20.047 23.422 4.023 1 98 7 ASP B N 1
ATOM 2366 C CA . ASP B 1 7 ? 21.344 22.766 4.066 1 98 7 ASP B CA 1
ATOM 2367 C C . ASP B 1 7 ? 21.422 21.766 5.215 1 98 7 ASP B C 1
ATOM 2369 O O . ASP B 1 7 ? 22.406 21.734 5.957 1 98 7 ASP B O 1
ATOM 2373 N N . LEU B 1 8 ? 20.438 21.016 5.359 1 98.19 8 LEU B N 1
ATOM 2374 C CA . LEU B 1 8 ? 20.328 20.078 6.473 1 98.19 8 LEU B CA 1
ATOM 2375 C C . LEU B 1 8 ? 21.25 18.875 6.262 1 98.19 8 LEU B C 1
ATOM 2377 O O . LEU B 1 8 ? 21.203 18.234 5.211 1 98.19 8 LEU B O 1
ATOM 2381 N N . THR B 1 9 ? 22.047 18.609 7.219 1 98.31 9 THR B N 1
ATOM 2382 C CA . THR B 1 9 ? 22.922 17.438 7.219 1 98.31 9 THR B CA 1
ATOM 2383 C C . THR B 1 9 ? 22.781 16.656 8.523 1 98.31 9 THR B C 1
ATOM 2385 O O . THR B 1 9 ? 22.703 17.25 9.602 1 98.31 9 THR B O 1
ATOM 2388 N N . VAL B 1 10 ? 22.547 15.422 8.406 1 98.06 10 VAL B N 1
ATOM 2389 C CA . VAL B 1 10 ? 22.531 14.531 9.562 1 98.06 10 VAL B CA 1
ATOM 2390 C C . VAL B 1 10 ? 23.547 13.406 9.359 1 98.06 10 VAL B C 1
ATOM 2392 O O . VAL B 1 10 ? 23.422 12.602 8.438 1 98.06 10 VAL B O 1
ATOM 2395 N N . ARG B 1 11 ? 24.531 13.336 10.18 1 96.38 11 ARG B N 1
ATOM 2396 C CA . ARG B 1 11 ? 25.547 12.297 10.188 1 96.38 11 ARG B CA 1
ATOM 2397 C C . ARG B 1 11 ? 25.516 11.516 11.5 1 96.38 11 ARG B C 1
ATOM 2399 O O . ARG B 1 11 ? 25.469 12.102 12.578 1 96.38 11 ARG B O 1
ATOM 2406 N N . PHE B 1 12 ? 25.484 10.234 11.398 1 94.88 12 PHE B N 1
ATOM 2407 C CA . PHE B 1 12 ? 25.484 9.383 12.586 1 94.88 12 PHE B CA 1
ATOM 2408 C C . PHE B 1 12 ? 26.906 9.094 13.055 1 94.88 12 PHE B C 1
ATOM 2410 O O . PHE B 1 12 ? 27.859 9.328 12.32 1 94.88 12 PHE B O 1
ATOM 2417 N N . LYS B 1 13 ? 27.062 8.5 14.195 1 91.06 13 LYS B N 1
ATOM 2418 C CA . LYS B 1 13 ? 28.359 8.242 14.82 1 91.06 13 LYS B CA 1
ATOM 2419 C C . LYS B 1 13 ? 29.141 7.203 14.031 1 91.06 13 LYS B C 1
ATOM 2421 O O . LYS B 1 13 ? 30.375 7.242 14.008 1 91.06 13 LYS B O 1
ATOM 2426 N N . ASN B 1 14 ? 28.484 6.355 13.344 1 90.75 14 ASN B N 1
ATOM 2427 C CA . ASN B 1 14 ? 29.172 5.32 12.578 1 90.75 14 ASN B CA 1
ATOM 2428 C C . ASN B 1 14 ? 29.688 5.859 11.25 1 90.75 14 ASN B C 1
ATOM 2430 O O . ASN B 1 14 ? 30.25 5.109 10.445 1 90.75 14 ASN B O 1
ATOM 2434 N N . GLY B 1 15 ? 29.375 7.09 10.945 1 90.31 15 GLY B N 1
ATOM 2435 C CA . GLY B 1 15 ? 29.938 7.723 9.758 1 90.31 15 GLY B CA 1
ATOM 2436 C C . GLY B 1 15 ? 28.938 7.832 8.617 1 90.31 15 GLY B C 1
ATOM 2437 O O . GLY B 1 15 ? 29.203 8.5 7.617 1 90.31 15 GLY B O 1
ATOM 2438 N N . VAL B 1 16 ? 27.875 7.277 8.82 1 91.88 16 VAL B N 1
ATOM 2439 C CA . VAL B 1 16 ? 26.875 7.281 7.754 1 91.88 16 VAL B CA 1
ATOM 2440 C C . VAL B 1 16 ? 26.188 8.641 7.695 1 91.88 16 VAL B C 1
ATOM 2442 O O . VAL B 1 16 ? 25.719 9.156 8.719 1 91.88 16 VAL B O 1
ATOM 2445 N N . THR B 1 17 ? 26.203 9.242 6.5 1 96.06 17 THR B N 1
ATOM 2446 C CA . THR B 1 17 ? 25.438 10.461 6.27 1 96.06 17 THR B CA 1
ATOM 2447 C C . THR B 1 17 ? 24.031 10.125 5.793 1 96.06 17 THR B C 1
ATOM 2449 O O . THR B 1 17 ? 23.828 9.758 4.633 1 96.06 17 THR B O 1
ATOM 2452 N N . ALA B 1 18 ? 23.078 10.328 6.652 1 96.56 18 ALA B N 1
ATOM 2453 C CA . ALA B 1 18 ? 21.688 9.969 6.359 1 96.56 18 ALA B CA 1
ATOM 2454 C C . ALA B 1 18 ? 21 11.07 5.559 1 96.56 18 ALA B C 1
ATOM 2456 O O . ALA B 1 18 ? 20.125 10.781 4.727 1 96.56 18 ALA B O 1
ATOM 2457 N N . ILE B 1 19 ? 21.266 12.266 5.84 1 98.19 19 ILE B N 1
ATOM 2458 C CA . ILE B 1 19 ? 20.797 13.438 5.098 1 98.19 19 ILE B CA 1
ATOM 2459 C C . ILE B 1 19 ? 21.984 14.312 4.711 1 98.19 19 ILE B C 1
ATOM 2461 O O . ILE B 1 19 ? 22.844 14.617 5.551 1 98.19 19 ILE B O 1
ATOM 2465 N N . ASN B 1 20 ? 22.016 14.664 3.465 1 97.75 20 ASN B N 1
ATOM 2466 C CA . ASN B 1 20 ? 23.203 15.328 2.92 1 97.75 20 ASN B CA 1
ATOM 2467 C C . ASN B 1 20 ? 22.844 16.672 2.281 1 97.75 20 ASN B C 1
ATOM 2469 O O . ASN B 1 20 ? 22.469 16.719 1.106 1 97.75 20 ASN B O 1
ATOM 2473 N N . HIS B 1 21 ? 23.031 17.781 3.012 1 97.19 21 HIS B N 1
ATOM 2474 C CA . HIS B 1 21 ? 22.844 19.141 2.555 1 97.19 21 HIS B CA 1
ATOM 2475 C C . HIS B 1 21 ? 21.484 19.312 1.87 1 97.19 21 HIS B C 1
ATOM 2477 O O . HIS B 1 21 ? 21.406 19.812 0.747 1 97.19 21 HIS B O 1
ATOM 2483 N N . ALA B 1 22 ? 20.484 18.859 2.512 1 97.25 22 ALA B N 1
ATOM 2484 C CA . ALA B 1 22 ? 19.156 18.828 1.924 1 97.25 22 ALA B CA 1
ATOM 2485 C C . ALA B 1 22 ? 18.438 20.156 2.135 1 97.25 22 ALA B C 1
ATOM 2487 O O . ALA B 1 22 ? 18.562 20.781 3.189 1 97.25 22 ALA B O 1
ATOM 2488 N N . ASN B 1 23 ? 17.719 20.641 1.124 1 97.94 23 ASN B N 1
ATOM 2489 C CA . ASN B 1 23 ? 16.875 21.828 1.156 1 97.94 23 ASN B CA 1
ATOM 2490 C C . ASN B 1 23 ? 15.43 21.484 0.8 1 97.94 23 ASN B C 1
ATOM 2492 O O . ASN B 1 23 ? 15.172 20.734 -0.144 1 97.94 23 ASN B O 1
ATOM 2496 N N . LEU B 1 24 ? 14.5 21.984 1.57 1 97.88 24 LEU B N 1
ATOM 2497 C CA . LEU B 1 24 ? 13.102 21.703 1.302 1 97.88 24 LEU B CA 1
ATOM 2498 C C . LEU B 1 24 ? 12.195 22.734 1.943 1 97.88 24 LEU B C 1
ATOM 2500 O O . LEU B 1 24 ? 12.445 23.188 3.068 1 97.88 24 LEU B O 1
ATOM 2504 N N . ASN B 1 25 ? 11.234 23.172 1.214 1 97.25 25 ASN B N 1
ATOM 2505 C CA . ASN B 1 25 ? 10.156 23.984 1.743 1 97.25 25 ASN B CA 1
ATOM 2506 C C . ASN B 1 25 ? 8.82 23.25 1.725 1 97.25 25 ASN B C 1
ATOM 2508 O O . ASN B 1 25 ? 8.391 22.766 0.677 1 97.25 25 ASN B O 1
ATOM 2512 N N . ILE B 1 26 ? 8.234 23.109 2.826 1 97.38 26 ILE B N 1
ATOM 2513 C CA . ILE B 1 26 ? 6.914 22.484 2.941 1 97.38 26 ILE B CA 1
ATOM 2514 C C . ILE B 1 26 ? 5.863 23.562 3.193 1 97.38 26 ILE B C 1
ATOM 2516 O O . ILE B 1 26 ? 5.801 24.141 4.281 1 97.38 26 ILE B O 1
ATOM 2520 N N . PRO B 1 27 ? 5.047 23.812 2.242 1 95.25 27 PRO B N 1
ATOM 2521 C CA . PRO B 1 27 ? 4.023 24.844 2.404 1 95.25 27 PRO B CA 1
ATOM 2522 C C . PRO B 1 27 ? 2.812 24.375 3.197 1 95.25 27 PRO B C 1
ATOM 2524 O O . PRO B 1 27 ? 2.738 23.188 3.564 1 95.25 27 PRO B O 1
ATOM 2527 N N . ASN B 1 28 ? 1.949 25.312 3.463 1 94.31 28 ASN B N 1
ATOM 2528 C CA . ASN B 1 28 ? 0.661 24.953 4.043 1 94.31 28 ASN B CA 1
ATOM 2529 C C . ASN B 1 28 ? -0.109 24 3.145 1 94.31 28 ASN B C 1
ATOM 2531 O O . ASN B 1 28 ? 0.016 24.047 1.919 1 94.31 28 ASN B O 1
ATOM 2535 N N . GLY B 1 29 ? -0.896 23.109 3.807 1 94.94 29 GLY B N 1
ATOM 2536 C CA . GLY B 1 29 ? -1.611 22.094 3.064 1 94.94 29 GLY B CA 1
ATOM 2537 C C . GLY B 1 29 ? -0.999 20.703 3.215 1 94.94 29 GLY B C 1
ATOM 2538 O O . GLY B 1 29 ? -0.231 20.469 4.148 1 94.94 29 GLY B O 1
ATOM 2539 N N . ILE B 1 30 ? -1.405 19.828 2.426 1 97.12 30 ILE B N 1
ATOM 2540 C CA . ILE B 1 30 ? -0.902 18.453 2.49 1 97.12 30 ILE B CA 1
ATOM 2541 C C . ILE B 1 30 ? 0.249 18.281 1.502 1 97.12 30 ILE B C 1
ATOM 2543 O O . ILE B 1 30 ? 0.125 18.641 0.328 1 97.12 30 ILE B O 1
ATOM 2547 N N . PHE B 1 31 ? 1.392 17.828 1.997 1 97.81 31 PHE B N 1
ATOM 2548 C CA . PHE B 1 31 ? 2.643 17.672 1.263 1 97.81 31 PHE B CA 1
ATOM 2549 C C . PHE B 1 31 ? 3.104 16.219 1.292 1 97.81 31 PHE B C 1
ATOM 2551 O O . PHE B 1 31 ? 3.17 15.602 2.357 1 97.81 31 PHE B O 1
ATOM 2558 N N . GLY B 1 32 ? 3.387 15.68 0.071 1 98 32 GLY B N 1
ATOM 2559 C CA . GLY B 1 32 ? 3.781 14.281 -0.021 1 98 32 GLY B CA 1
ATOM 2560 C C . GLY B 1 32 ? 5.281 14.078 0.066 1 98 32 GLY B C 1
ATOM 2561 O O . GLY B 1 32 ? 6.055 14.914 -0.41 1 98 32 GLY B O 1
ATOM 2562 N N . LEU B 1 33 ? 5.664 13.023 0.659 1 97.81 33 LEU B N 1
ATOM 2563 C CA . LEU B 1 33 ? 7.059 12.602 0.704 1 97.81 33 LEU B CA 1
ATOM 2564 C C . LEU B 1 33 ? 7.215 11.172 0.184 1 97.81 33 LEU B C 1
ATOM 2566 O O . LEU B 1 33 ? 6.625 10.242 0.731 1 97.81 33 LEU B O 1
ATOM 2570 N N . LEU B 1 34 ? 7.918 11.062 -0.875 1 96.31 34 LEU B N 1
ATOM 2571 C CA . LEU B 1 34 ? 8.234 9.766 -1.476 1 96.31 34 LEU B CA 1
ATOM 2572 C C . LEU B 1 34 ? 9.734 9.492 -1.415 1 96.31 34 LEU B C 1
ATOM 2574 O O . LEU B 1 34 ? 10.539 10.43 -1.355 1 96.31 34 LEU B O 1
ATOM 2578 N N . GLY B 1 35 ? 10.102 8.266 -1.402 1 93.25 35 GLY B N 1
ATOM 2579 C CA . GLY B 1 35 ? 11.492 7.844 -1.404 1 93.25 35 GLY B CA 1
ATOM 2580 C C . GLY B 1 35 ? 11.664 6.352 -1.19 1 93.25 35 GLY B C 1
ATOM 2581 O O . GLY B 1 35 ? 10.781 5.691 -0.634 1 93.25 35 GLY B O 1
ATOM 2582 N N . GLU B 1 36 ? 12.742 5.875 -1.62 1 92.5 36 GLU B N 1
ATOM 2583 C CA . GLU B 1 36 ? 13.039 4.457 -1.426 1 92.5 36 GLU B CA 1
ATOM 2584 C C . GLU B 1 36 ? 13.336 4.152 0.039 1 92.5 36 GLU B C 1
ATOM 2586 O O . GLU B 1 36 ? 13.523 5.066 0.844 1 92.5 36 GLU B O 1
ATOM 2591 N N . ASN B 1 37 ? 13.328 2.877 0.306 1 89.62 37 ASN B N 1
ATOM 2592 C CA . ASN B 1 37 ? 13.734 2.471 1.646 1 89.62 37 ASN B CA 1
ATOM 2593 C C . ASN B 1 37 ? 15.188 2.861 1.931 1 89.62 37 ASN B C 1
ATOM 2595 O O . ASN B 1 37 ? 16.062 2.627 1.105 1 89.62 37 ASN B O 1
ATOM 2599 N N . GLY B 1 38 ? 15.414 3.539 3.004 1 89.94 38 GLY B N 1
ATOM 2600 C CA . GLY B 1 38 ? 16.766 3.967 3.361 1 89.94 38 GLY B CA 1
ATOM 2601 C C . GLY B 1 38 ? 17.141 5.312 2.766 1 89.94 38 GLY B C 1
ATOM 2602 O O . GLY B 1 38 ? 18.281 5.75 2.879 1 89.94 38 GLY B O 1
ATOM 2603 N N . ALA B 1 39 ? 16.156 5.992 2.223 1 93.56 39 ALA B N 1
ATOM 2604 C CA . ALA B 1 39 ? 16.438 7.25 1.54 1 93.56 39 ALA B CA 1
ATOM 2605 C C . ALA B 1 39 ? 16.703 8.367 2.541 1 93.56 39 ALA B C 1
ATOM 2607 O O . ALA B 1 39 ? 17.234 9.422 2.174 1 93.56 39 ALA B O 1
ATOM 2608 N N . GLY B 1 40 ? 16.328 8.18 3.789 1 94.75 40 GLY B N 1
ATOM 2609 C CA . GLY B 1 40 ? 16.5 9.203 4.812 1 94.75 40 GLY B CA 1
ATOM 2610 C C . GLY B 1 40 ? 15.188 9.742 5.344 1 94.75 40 GLY B C 1
ATOM 2611 O O . GLY B 1 40 ? 15.18 10.672 6.156 1 94.75 40 GLY B O 1
ATOM 2612 N N . LYS B 1 41 ? 14.039 9.227 4.902 1 95.25 41 LYS B N 1
ATOM 2613 C CA . LYS B 1 41 ? 12.719 9.719 5.285 1 95.25 41 LYS B CA 1
ATOM 2614 C C . LYS B 1 41 ? 12.539 9.703 6.801 1 95.25 41 LYS B C 1
ATOM 2616 O O . LYS B 1 41 ? 12.125 10.695 7.395 1 95.25 41 LYS B O 1
ATOM 2621 N N . THR B 1 42 ? 12.867 8.539 7.43 1 93.06 42 THR B N 1
ATOM 2622 C CA . THR B 1 42 ? 12.711 8.383 8.875 1 93.06 42 THR B CA 1
ATOM 2623 C C . THR B 1 42 ? 13.617 9.352 9.625 1 93.06 42 THR B C 1
ATOM 2625 O O . THR B 1 42 ? 13.203 9.953 10.625 1 93.06 42 THR B O 1
ATOM 2628 N N . THR B 1 43 ? 14.852 9.492 9.148 1 95.88 43 THR B N 1
ATOM 2629 C CA . THR B 1 43 ? 15.781 10.445 9.75 1 95.88 43 THR B CA 1
ATOM 2630 C C . THR B 1 43 ? 15.219 11.867 9.68 1 95.88 43 THR B C 1
ATOM 2632 O O . THR B 1 43 ? 15.25 12.602 10.672 1 95.88 43 THR B O 1
ATOM 2635 N N . LEU B 1 44 ? 14.688 12.172 8.516 1 97.44 44 LEU B N 1
ATOM 2636 C CA . LEU B 1 44 ? 14.078 13.492 8.344 1 97.44 44 LEU B CA 1
ATOM 2637 C C . LEU B 1 44 ? 12.938 13.695 9.336 1 97.44 44 LEU B C 1
ATOM 2639 O O . LEU B 1 44 ? 12.844 14.742 9.977 1 97.44 44 LEU B O 1
ATOM 2643 N N . MET B 1 45 ? 12.086 12.734 9.508 1 96.56 45 MET B N 1
ATOM 2644 C CA . MET B 1 45 ? 10.938 12.852 10.398 1 96.56 45 MET B CA 1
ATOM 2645 C C . MET B 1 45 ? 11.375 13 11.852 1 96.56 45 MET B C 1
ATOM 2647 O O . MET B 1 45 ? 10.758 13.734 12.617 1 96.56 45 MET B O 1
ATOM 2651 N N . ARG B 1 46 ? 12.43 12.352 12.188 1 96 46 ARG B N 1
ATOM 2652 C CA . ARG B 1 46 ? 12.953 12.477 13.539 1 96 46 ARG B CA 1
ATOM 2653 C C . ARG B 1 46 ? 13.484 13.883 13.797 1 96 46 ARG B C 1
ATOM 2655 O O . ARG B 1 46 ? 13.383 14.398 14.914 1 96 46 ARG B O 1
ATOM 2662 N N . VAL B 1 47 ? 14.062 14.453 12.789 1 97.56 47 VAL B N 1
ATOM 2663 C CA . VAL B 1 47 ? 14.516 15.828 12.914 1 97.56 47 VAL B CA 1
ATOM 2664 C C . VAL B 1 47 ? 13.312 16.75 13.055 1 97.56 47 VAL B C 1
ATOM 2666 O O . VAL B 1 47 ? 13.266 17.594 13.961 1 97.56 47 VAL B O 1
ATOM 2669 N N . LEU B 1 48 ? 12.273 16.516 12.203 1 97.69 48 LEU B N 1
ATOM 2670 C CA . LEU B 1 48 ? 11.109 17.391 12.164 1 97.69 48 LEU B CA 1
ATOM 2671 C C . LEU B 1 48 ? 10.297 17.266 13.453 1 97.69 48 LEU B C 1
ATOM 2673 O O . LEU B 1 48 ? 9.578 18.203 13.828 1 97.69 48 LEU B O 1
ATOM 2677 N N . THR B 1 49 ? 10.445 16.156 14.164 1 96.44 49 THR B N 1
ATOM 2678 C CA . THR B 1 49 ? 9.727 15.945 15.414 1 96.44 49 THR B CA 1
ATOM 2679 C C . THR B 1 49 ? 10.609 16.297 16.609 1 96.44 49 THR B C 1
ATOM 2681 O O . THR B 1 49 ? 10.211 16.094 17.766 1 96.44 49 THR B O 1
ATOM 2684 N N . THR B 1 50 ? 11.844 16.672 16.422 1 95.94 50 THR B N 1
ATOM 2685 C CA . THR B 1 50 ? 12.805 17.172 17.391 1 95.94 50 THR B CA 1
ATOM 2686 C C . THR B 1 50 ? 13.438 16.031 18.172 1 95.94 50 THR B C 1
ATOM 2688 O O . THR B 1 50 ? 14.102 16.25 19.188 1 95.94 50 THR B O 1
ATOM 2691 N N . VAL B 1 51 ? 13.172 14.844 17.75 1 94.25 51 VAL B N 1
ATOM 2692 C CA . VAL B 1 51 ? 13.742 13.656 18.391 1 94.25 51 VAL B CA 1
ATOM 2693 C C . VAL B 1 51 ? 15.234 13.57 18.078 1 94.25 51 VAL B C 1
ATOM 2695 O O . VAL B 1 51 ? 16.016 13.07 18.891 1 94.25 51 VAL B O 1
ATOM 2698 N N . LEU B 1 52 ? 15.625 14.094 16.922 1 95.69 52 LEU B N 1
ATOM 2699 C CA . LEU B 1 52 ? 17 14.023 16.453 1 95.69 52 LEU B CA 1
ATOM 2700 C C . LEU B 1 52 ? 17.531 15.406 16.109 1 95.69 52 LEU B C 1
ATOM 2702 O O . LEU B 1 52 ? 16.906 16.141 15.336 1 95.69 52 LEU B O 1
ATOM 2706 N N . LYS B 1 53 ? 18.641 15.75 16.672 1 95.69 53 LYS B N 1
ATOM 2707 C CA . LYS B 1 53 ? 19.281 17.016 16.359 1 95.69 53 LYS B CA 1
ATOM 2708 C C . LYS B 1 53 ? 20.109 16.906 15.078 1 95.69 53 LYS B C 1
ATOM 2710 O O . LYS B 1 53 ? 20.859 15.953 14.898 1 95.69 53 LYS B O 1
ATOM 2715 N N . PRO B 1 54 ? 19.953 17.812 14.234 1 96.44 54 PRO B N 1
ATOM 2716 C CA . PRO B 1 54 ? 20.766 17.781 13.016 1 96.44 54 PRO B CA 1
ATOM 2717 C C . PRO B 1 54 ? 22.25 18.016 13.297 1 96.44 54 PRO B C 1
ATOM 2719 O O . PRO B 1 54 ? 22.609 18.625 14.312 1 96.44 54 PRO B O 1
ATOM 2722 N N . THR B 1 55 ? 23.094 17.469 12.383 1 97.12 55 THR B N 1
ATOM 2723 C CA . THR B 1 55 ? 24.531 17.734 12.453 1 97.12 55 THR B CA 1
ATOM 2724 C C . THR B 1 55 ? 24.828 19.172 12.016 1 97.12 55 THR B C 1
ATOM 2726 O O . THR B 1 55 ? 25.641 19.844 12.648 1 97.12 55 THR B O 1
ATOM 2729 N N . SER B 1 56 ? 24.234 19.594 10.977 1 97.38 56 SER B N 1
ATOM 2730 C CA . SER B 1 56 ? 24.359 20.953 10.492 1 97.38 56 SER B CA 1
ATOM 2731 C C . SER B 1 56 ? 23.125 21.359 9.672 1 97.38 56 SER B C 1
ATOM 2733 O O . SER B 1 56 ? 22.281 20.516 9.375 1 97.38 56 SER B O 1
ATOM 2735 N N . GLY B 1 57 ? 22.984 22.609 9.414 1 97.5 57 GLY B N 1
ATOM 2736 C CA . GLY B 1 57 ? 21.828 23.141 8.711 1 97.5 57 GLY B CA 1
ATOM 2737 C C . GLY B 1 57 ? 20.766 23.688 9.641 1 97.5 57 GLY B C 1
ATOM 2738 O O . GLY B 1 57 ? 20.969 23.734 10.859 1 97.5 57 GLY B O 1
ATOM 2739 N N . THR B 1 58 ? 19.719 24.172 9.008 1 96.94 58 THR B N 1
ATOM 2740 C CA . THR B 1 58 ? 18.688 24.812 9.82 1 96.94 58 THR B CA 1
ATOM 2741 C C . THR B 1 58 ? 17.297 24.328 9.398 1 96.94 58 THR B C 1
ATOM 2743 O O . THR B 1 58 ? 17.047 24.078 8.219 1 96.94 58 THR B O 1
ATOM 2746 N N . VAL B 1 59 ? 16.469 24.141 10.359 1 97.69 59 VAL B N 1
ATOM 2747 C CA . VAL B 1 59 ? 15.055 23.859 10.172 1 97.69 59 VAL B CA 1
ATOM 2748 C C . VAL B 1 59 ? 14.219 24.875 10.945 1 97.69 59 VAL B C 1
ATOM 2750 O O . VAL B 1 59 ? 14.539 25.219 12.086 1 97.69 59 VAL B O 1
ATOM 2753 N N . THR B 1 60 ? 13.242 25.406 10.297 1 97.38 60 THR B N 1
ATOM 2754 C CA . THR B 1 60 ? 12.359 26.344 10.977 1 97.38 60 THR B CA 1
ATOM 2755 C C . THR B 1 60 ? 10.898 25.984 10.75 1 97.38 60 THR B C 1
ATOM 2757 O O . THR B 1 60 ? 10.523 25.516 9.672 1 97.38 60 THR B O 1
ATOM 2760 N N . LEU B 1 61 ? 10.109 26.109 11.742 1 95.88 61 LEU B N 1
ATOM 2761 C CA . LEU B 1 61 ? 8.656 26.016 11.711 1 95.88 61 LEU B CA 1
ATOM 2762 C C . LEU B 1 61 ? 8.023 27.375 11.992 1 95.88 61 LEU B C 1
ATOM 2764 O O . LEU B 1 61 ? 8.078 27.859 13.125 1 95.88 61 LEU B O 1
ATOM 2768 N N . ASP B 1 62 ? 7.391 27.969 11.031 1 90.88 62 ASP B N 1
ATOM 2769 C CA . ASP B 1 62 ? 6.852 29.312 11.156 1 90.88 62 ASP B CA 1
ATOM 2770 C C . ASP B 1 62 ? 7.867 30.25 11.812 1 90.88 62 ASP B C 1
ATOM 2772 O O . ASP B 1 62 ? 7.551 30.938 12.781 1 90.88 62 ASP B O 1
ATOM 2776 N N . ARG B 1 63 ? 9.141 30.266 11.57 1 88.44 63 ARG B N 1
ATOM 2777 C CA . ARG B 1 63 ? 10.234 31.156 11.945 1 88.44 63 ARG B CA 1
ATOM 2778 C C . ARG B 1 63 ? 10.82 30.766 13.297 1 88.44 63 ARG B C 1
ATOM 2780 O O . ARG B 1 63 ? 11.766 31.391 13.781 1 88.44 63 ARG B O 1
ATOM 2787 N N . ILE B 1 64 ? 10.148 29.75 13.844 1 94.56 64 ILE B N 1
ATOM 2788 C CA . ILE B 1 64 ? 10.766 29.219 15.055 1 94.56 64 ILE B CA 1
ATOM 2789 C C . ILE B 1 64 ? 11.898 28.266 14.68 1 94.56 64 ILE B C 1
ATOM 2791 O O . ILE B 1 64 ? 11.664 27.25 14.023 1 94.56 64 ILE B O 1
ATOM 2795 N N . LEU B 1 65 ? 13.055 28.516 15.125 1 95.94 65 LEU B N 1
ATOM 2796 C CA . LEU B 1 65 ? 14.234 27.734 14.812 1 95.94 65 LEU B CA 1
ATOM 2797 C C . LEU B 1 65 ? 14.258 26.438 15.617 1 95.94 65 LEU B C 1
ATOM 2799 O O . LEU B 1 65 ? 13.969 26.438 16.812 1 95.94 65 LEU B O 1
ATOM 2803 N N . TYR B 1 66 ? 14.5 25.344 14.898 1 96.31 66 TYR B N 1
ATOM 2804 C CA . TYR B 1 66 ? 14.711 24.078 15.594 1 96.31 66 TYR B CA 1
ATOM 2805 C C . TYR B 1 66 ? 16 24.109 16.406 1 96.31 66 TYR B C 1
ATOM 2807 O O . TYR B 1 66 ? 17.078 23.797 15.883 1 96.31 66 TYR B O 1
ATOM 2815 N N . SER B 1 67 ? 15.844 24.484 17.609 1 94.5 67 SER B N 1
ATOM 2816 C CA . SER B 1 67 ? 16.938 24.531 18.578 1 94.5 67 SER B CA 1
ATOM 2817 C C . SER B 1 67 ? 16.484 24.031 19.938 1 94.5 67 SER B C 1
ATOM 2819 O O . SER B 1 67 ? 15.281 23.984 20.219 1 94.5 67 SER B O 1
ATOM 2821 N N . GLU B 1 68 ? 17.375 23.641 20.734 1 91.62 68 GLU B N 1
ATOM 2822 C CA . GLU B 1 68 ? 17.094 23.047 22.047 1 91.62 68 GLU B CA 1
ATOM 2823 C C . GLU B 1 68 ? 16.156 23.938 22.859 1 91.62 68 GLU B C 1
ATOM 2825 O O . GLU B 1 68 ? 15.234 23.453 23.516 1 91.62 68 GLU B O 1
ATOM 2830 N N . GLY B 1 69 ? 16.328 25.156 22.766 1 93.12 69 GLY B N 1
ATOM 2831 C CA . GLY B 1 69 ? 15.5 26.094 23.531 1 93.12 69 GLY B CA 1
ATOM 2832 C C . GLY B 1 69 ? 14.086 26.203 23 1 93.12 69 GLY B C 1
ATOM 2833 O O . GLY B 1 69 ? 13.188 26.656 23.719 1 93.12 69 GLY B O 1
ATOM 2834 N N . ASN B 1 70 ? 13.883 25.781 21.828 1 95.69 70 ASN B N 1
ATOM 2835 C CA . ASN B 1 70 ? 12.586 25.953 21.172 1 95.69 70 ASN B CA 1
ATOM 2836 C C . ASN B 1 70 ? 11.859 24.609 21.031 1 95.69 70 ASN B C 1
ATOM 2838 O O . ASN B 1 70 ? 10.727 24.562 20.547 1 95.69 70 ASN B O 1
ATOM 2842 N N . TYR B 1 71 ? 12.398 23.5 21.5 1 94.75 71 TYR B N 1
ATOM 2843 C CA . TYR B 1 71 ? 11.859 22.172 21.203 1 94.75 71 TYR B CA 1
ATOM 2844 C C . TYR B 1 71 ? 10.492 22 21.859 1 94.75 71 TYR B C 1
ATOM 2846 O O . TYR B 1 71 ? 9.57 21.453 21.234 1 94.75 71 TYR B O 1
ATOM 2854 N N . GLU B 1 72 ? 10.344 22.469 23.016 1 93.62 72 GLU B N 1
ATOM 2855 C CA . GLU B 1 72 ? 9.055 22.344 23.688 1 93.62 72 GLU B CA 1
ATOM 2856 C C . GLU B 1 72 ? 7.953 23.062 22.922 1 93.62 72 GLU B C 1
ATOM 2858 O O . GLU B 1 72 ? 6.863 22.516 22.734 1 93.62 72 GLU B O 1
ATOM 2863 N N . LYS B 1 73 ? 8.297 24.219 22.531 1 94.38 73 LYS B N 1
ATOM 2864 C CA . LYS B 1 73 ? 7.348 25.016 21.766 1 94.38 73 LYS B CA 1
ATOM 2865 C C . LYS B 1 73 ? 6.988 24.328 20.453 1 94.38 73 LYS B C 1
ATOM 2867 O O . LYS B 1 73 ? 5.824 24.328 20.031 1 94.38 73 LYS B O 1
ATOM 2872 N N . ILE B 1 74 ? 7.969 23.781 19.828 1 95.5 74 ILE B N 1
ATOM 2873 C CA . ILE B 1 74 ? 7.777 23.109 18.547 1 95.5 74 ILE B CA 1
ATOM 2874 C C . ILE B 1 74 ? 6.957 21.828 18.75 1 95.5 74 ILE B C 1
ATOM 2876 O O . ILE B 1 74 ? 6.016 21.562 18 1 95.5 74 ILE B O 1
ATOM 2880 N N . GLN B 1 75 ? 7.238 21.125 19.797 1 94.88 75 GLN B N 1
ATOM 2881 C CA . GLN B 1 75 ? 6.582 19.859 20.078 1 94.88 75 GLN B CA 1
ATOM 2882 C C . GLN B 1 75 ? 5.09 20.062 20.344 1 94.88 75 GLN B C 1
ATOM 2884 O O . GLN B 1 75 ? 4.273 19.203 20 1 94.88 75 GLN B O 1
ATOM 2889 N N . ARG B 1 76 ? 4.723 21.156 20.812 1 93.31 76 ARG B N 1
ATOM 2890 C CA . ARG B 1 76 ? 3.322 21.453 21.094 1 93.31 76 ARG B CA 1
ATOM 2891 C C . ARG B 1 76 ? 2.549 21.719 19.797 1 93.31 76 ARG B C 1
ATOM 2893 O O . ARG B 1 76 ? 1.321 21.609 19.781 1 93.31 76 ARG B O 1
ATOM 2900 N N . LYS B 1 77 ? 3.299 22 18.797 1 95.44 77 LYS B N 1
ATOM 2901 C CA . LYS B 1 77 ? 2.668 22.375 17.531 1 95.44 77 LYS B CA 1
ATOM 2902 C C . LYS B 1 77 ? 2.611 21.188 16.578 1 95.44 77 LYS B C 1
ATOM 2904 O O . LYS B 1 77 ? 2.018 21.266 15.5 1 95.44 77 LYS B O 1
ATOM 2909 N N . ILE B 1 78 ? 3.164 20.031 17.047 1 96.62 78 ILE B N 1
ATOM 2910 C CA . ILE B 1 78 ? 3.324 18.922 16.094 1 96.62 78 ILE B CA 1
ATOM 2911 C C . ILE B 1 78 ? 2.479 17.734 16.547 1 96.62 78 ILE B C 1
ATOM 2913 O O . ILE B 1 78 ? 2.232 17.547 17.734 1 96.62 78 ILE B O 1
ATOM 2917 N N . GLY B 1 79 ? 1.914 17.031 15.594 1 97.06 79 GLY B N 1
ATOM 2918 C CA . GLY B 1 79 ? 1.403 15.68 15.734 1 97.06 79 GLY B CA 1
ATOM 2919 C C . GLY B 1 79 ? 2.168 14.664 14.898 1 97.06 79 GLY B C 1
ATOM 2920 O O . GLY B 1 79 ? 2.566 14.953 13.773 1 97.06 79 GLY B O 1
ATOM 2921 N N . TYR B 1 80 ? 2.357 13.508 15.516 1 97 80 TYR B N 1
ATOM 2922 C CA . TYR B 1 80 ? 3.234 12.57 14.828 1 97 80 TYR B CA 1
ATOM 2923 C C . TYR B 1 80 ? 2.676 11.156 14.898 1 97 80 TYR B C 1
ATOM 2925 O O . TYR B 1 80 ? 2.334 10.664 15.977 1 97 80 TYR B O 1
ATOM 2933 N N . LEU B 1 81 ? 2.506 10.57 13.695 1 96.94 81 LEU B N 1
ATOM 2934 C CA . LEU B 1 81 ? 2.238 9.148 13.555 1 96.94 81 LEU B CA 1
ATOM 2935 C C . LEU B 1 81 ? 3.463 8.414 13.023 1 96.94 81 LEU B C 1
ATOM 2937 O O . LEU B 1 81 ? 3.75 8.469 11.82 1 96.94 81 LEU B O 1
ATOM 2941 N N . PRO B 1 82 ? 4.195 7.695 13.867 1 93.88 82 PRO B N 1
ATOM 2942 C CA . PRO B 1 82 ? 5.359 6.938 13.406 1 93.88 82 PRO B CA 1
ATOM 2943 C C . PRO B 1 82 ? 4.977 5.637 12.703 1 93.88 82 PRO B C 1
ATOM 2945 O O . PRO B 1 82 ? 3.82 5.211 12.773 1 93.88 82 PRO B O 1
ATOM 2948 N N . GLN B 1 83 ? 5.895 5.145 12.031 1 86.12 83 GLN B N 1
ATOM 2949 C CA . GLN B 1 83 ? 5.664 3.887 11.328 1 86.12 83 GLN B CA 1
ATOM 2950 C C . GLN B 1 83 ? 5.34 2.764 12.312 1 86.12 83 GLN B C 1
ATOM 2952 O O . GLN B 1 83 ? 4.438 1.961 12.062 1 86.12 83 GLN B O 1
ATOM 2957 N N . GLU B 1 84 ? 6.105 2.703 13.312 1 85.25 84 GLU B N 1
ATOM 2958 C CA . GLU B 1 84 ? 5.848 1.736 14.375 1 85.25 84 GLU B CA 1
ATOM 2959 C C . GLU B 1 84 ? 5.164 2.396 15.57 1 85.25 84 GLU B C 1
ATOM 2961 O O . GLU B 1 84 ? 5.637 3.418 16.078 1 85.25 84 GLU B O 1
ATOM 2966 N N . ILE B 1 85 ? 4.031 1.76 15.883 1 84.69 85 ILE B N 1
ATOM 2967 C CA . ILE B 1 85 ? 3.256 2.326 16.984 1 84.69 85 ILE B CA 1
ATOM 2968 C C . ILE B 1 85 ? 3.293 1.384 18.188 1 84.69 85 ILE B C 1
ATOM 2970 O O . ILE B 1 85 ? 2.971 0.2 18.062 1 84.69 85 ILE B O 1
ATOM 2974 N N . ASP B 1 86 ? 3.855 1.818 19.234 1 82.81 86 ASP B N 1
ATOM 2975 C CA . ASP B 1 86 ? 3.865 1.035 20.469 1 82.81 86 ASP B CA 1
ATOM 2976 C C . ASP B 1 86 ? 3.072 1.733 21.562 1 82.81 86 ASP B C 1
ATOM 2978 O O . ASP B 1 86 ? 3.635 2.504 22.344 1 82.81 86 ASP B O 1
ATOM 2982 N N . LEU B 1 87 ? 1.837 1.511 21.484 1 83.75 87 LEU B N 1
ATOM 2983 C CA . LEU B 1 87 ? 0.973 2.115 22.5 1 83.75 87 LEU B CA 1
ATOM 2984 C C . LEU B 1 87 ? 0.718 1.146 23.641 1 83.75 87 LEU B C 1
ATOM 2986 O O . LEU B 1 87 ? 1.212 0.016 23.641 1 83.75 87 LEU B O 1
ATOM 2990 N N . TYR B 1 88 ? -0.005 1.529 24.672 1 91.69 88 TYR B N 1
ATOM 2991 C CA . TYR B 1 88 ? -0.272 0.848 25.938 1 91.69 88 TYR B CA 1
ATOM 2992 C C . TYR B 1 88 ? -1.171 -0.365 25.719 1 91.69 88 TYR B C 1
ATOM 2994 O O . TYR B 1 88 ? -2.398 -0.251 25.766 1 91.69 88 TYR B O 1
ATOM 3002 N N . PRO B 1 89 ? -0.533 -1.524 25.656 1 93.62 89 PRO B N 1
ATOM 3003 C CA . PRO B 1 89 ? -1.264 -2.717 25.219 1 93.62 89 PRO B CA 1
ATOM 3004 C C . PRO B 1 89 ? -2.443 -3.051 26.125 1 93.62 89 PRO B C 1
ATOM 3006 O O . PRO B 1 89 ? -3.422 -3.656 25.688 1 93.62 89 PRO B O 1
ATOM 3009 N N . ASN B 1 90 ? -2.383 -2.615 27.391 1 96.44 90 ASN B N 1
ATOM 3010 C CA . ASN B 1 90 ? -3.396 -3.043 28.344 1 96.44 90 ASN B CA 1
ATOM 3011 C C . ASN B 1 90 ? -4.488 -1.991 28.516 1 96.44 90 ASN B C 1
ATOM 3013 O O . ASN B 1 90 ? -5.516 -2.25 29.141 1 96.44 90 ASN B O 1
ATOM 3017 N N . LEU B 1 91 ? -4.336 -0.869 27.969 1 97.38 91 LEU B N 1
ATOM 3018 C CA . LEU B 1 91 ? -5.367 0.163 28 1 97.38 91 LEU B CA 1
ATOM 3019 C C . LEU B 1 91 ? -6.34 -0.002 26.828 1 97.38 91 LEU B C 1
ATOM 3021 O O . LEU B 1 91 ? -5.961 -0.482 25.766 1 97.38 91 LEU B O 1
ATOM 3025 N N . THR B 1 92 ? -7.539 0.354 27.141 1 98.06 92 THR B N 1
ATOM 3026 C CA . THR B 1 92 ? -8.5 0.411 26.047 1 98.06 92 THR B CA 1
ATOM 3027 C C . THR B 1 92 ? -8.18 1.571 25.109 1 98.06 92 THR B C 1
ATOM 3029 O O . THR B 1 92 ? -7.426 2.479 25.469 1 98.06 92 THR B O 1
ATOM 3032 N N . VAL B 1 93 ? -8.719 1.531 23.922 1 98.06 93 VAL B N 1
ATOM 3033 C CA . VAL B 1 93 ? -8.547 2.609 22.953 1 98.06 93 VAL B CA 1
ATOM 3034 C C . VAL B 1 93 ? -8.93 3.943 23.594 1 98.06 93 VAL B C 1
ATOM 3036 O O . VAL B 1 93 ? -8.164 4.91 23.516 1 98.06 93 VAL B O 1
ATOM 3039 N N . GLN B 1 94 ? -10.039 3.926 24.281 1 98 94 GLN B N 1
ATOM 3040 C CA . GLN B 1 94 ? -10.531 5.125 24.953 1 98 94 GLN B CA 1
ATOM 3041 C C . GLN B 1 94 ? -9.547 5.605 26.016 1 98 94 GLN B C 1
ATOM 3043 O O . GLN B 1 94 ? -9.18 6.781 26.031 1 98 94 GLN B O 1
ATOM 3048 N N . GLU B 1 95 ? -9.164 4.695 26.844 1 97.56 95 GLU B N 1
ATOM 3049 C CA . GLU B 1 95 ? -8.25 5.035 27.922 1 97.56 95 GLU B CA 1
ATOM 3050 C C . GLU B 1 95 ? -6.914 5.539 27.375 1 97.56 95 GLU B C 1
ATOM 3052 O O . GLU B 1 95 ? -6.359 6.516 27.891 1 97.56 95 GLU B O 1
ATOM 3057 N N . CYS B 1 96 ? -6.473 4.863 26.422 1 97.56 96 CYS B N 1
ATOM 3058 C CA . CYS B 1 96 ? -5.199 5.223 25.812 1 97.56 96 CYS B CA 1
ATOM 3059 C C . CYS B 1 96 ? -5.242 6.641 25.25 1 97.56 96 CYS B C 1
ATOM 3061 O O . CYS B 1 96 ? -4.352 7.449 25.516 1 97.56 96 CYS B O 1
ATOM 3063 N N . LEU B 1 97 ? -6.266 6.941 24.516 1 97.81 97 LEU B N 1
ATOM 3064 C CA . LEU B 1 97 ? -6.391 8.25 23.875 1 97.81 97 LEU B CA 1
ATOM 3065 C C . LEU B 1 97 ? -6.594 9.344 24.906 1 97.81 97 LEU B C 1
ATOM 3067 O O . LEU B 1 97 ? -6.066 10.453 24.766 1 97.81 97 LEU B O 1
ATOM 3071 N N . GLU B 1 98 ? -7.34 9.031 25.953 1 97.69 98 GLU B N 1
ATOM 3072 C CA . GLU B 1 98 ? -7.516 10 27.031 1 97.69 98 GLU B CA 1
ATOM 3073 C C . GLU B 1 98 ? -6.195 10.289 27.75 1 97.69 98 GLU B C 1
ATOM 3075 O O . GLU B 1 98 ? -5.887 11.445 28.047 1 97.69 98 GLU B O 1
ATOM 3080 N N . TYR B 1 99 ? -5.52 9.211 27.938 1 96.44 99 TYR B N 1
ATOM 3081 C CA . TYR B 1 99 ? -4.219 9.352 28.578 1 96.44 99 TYR B CA 1
ATOM 3082 C C . TYR B 1 99 ? -3.283 10.211 27.734 1 96.44 99 TYR B C 1
ATOM 3084 O O . TYR B 1 99 ? -2.646 11.133 28.25 1 96.44 99 TYR B O 1
ATOM 3092 N N . MET B 1 100 ? -3.232 9.953 26.516 1 95.12 100 MET B N 1
ATOM 3093 C CA . MET B 1 100 ? -2.371 10.688 25.594 1 95.12 100 MET B CA 1
ATOM 3094 C C . MET B 1 100 ? -2.822 12.141 25.469 1 95.12 100 MET B C 1
ATOM 3096 O O . MET B 1 100 ? -1.994 13.047 25.375 1 95.12 100 MET B O 1
ATOM 3100 N N . GLY B 1 101 ? -4.121 12.352 25.422 1 95.12 101 GLY B N 1
ATOM 3101 C CA . GLY B 1 101 ? -4.641 13.703 25.406 1 95.12 101 GLY B CA 1
ATOM 3102 C C . GLY B 1 101 ? -4.238 14.516 26.625 1 95.12 101 GLY B C 1
ATOM 3103 O O . GLY B 1 101 ? -3.891 15.688 26.5 1 95.12 101 GLY B O 1
ATOM 3104 N N . ASP B 1 102 ? -4.281 13.812 27.719 1 94.81 102 ASP B N 1
ATOM 3105 C CA . ASP B 1 102 ? -3.883 14.461 28.969 1 94.81 102 ASP B CA 1
ATOM 3106 C C . ASP B 1 102 ? -2.41 14.859 28.938 1 94.81 102 ASP B C 1
ATOM 3108 O O . ASP B 1 102 ? -2.059 15.977 29.312 1 94.81 102 ASP B O 1
ATOM 3112 N N . LEU B 1 103 ? -1.635 13.977 28.453 1 91.62 103 LEU B N 1
ATOM 3113 C CA . LEU B 1 103 ? -0.203 14.242 28.344 1 91.62 103 LEU B CA 1
ATOM 3114 C C . LEU B 1 103 ? 0.065 15.414 27.422 1 91.62 103 LEU B C 1
ATOM 3116 O O . LEU B 1 103 ? 1.024 16.156 27.609 1 91.62 103 LEU B O 1
ATOM 3120 N N . ALA B 1 104 ? -0.79 15.602 26.438 1 91.88 104 ALA B N 1
ATOM 3121 C CA . ALA B 1 104 ? -0.624 16.656 25.453 1 91.88 104 ALA B CA 1
ATOM 3122 C C . ALA B 1 104 ? -1.209 17.984 25.953 1 91.88 104 ALA B C 1
ATOM 3124 O O . ALA B 1 104 ? -1.124 19 25.281 1 91.88 104 ALA B O 1
ATOM 3125 N N . GLY B 1 105 ? -1.889 17.922 27.047 1 92.31 105 GLY B N 1
ATOM 3126 C CA . GLY B 1 105 ? -2.414 19.141 27.656 1 92.31 105 GLY B CA 1
ATOM 3127 C C . GLY B 1 105 ? -3.783 19.531 27.125 1 92.31 105 GLY B C 1
ATOM 3128 O O . GLY B 1 105 ? -4.195 20.688 27.25 1 92.31 105 GLY B O 1
ATOM 3129 N N . VAL B 1 106 ? -4.461 18.625 26.547 1 94.62 106 VAL B N 1
ATOM 3130 C CA . VAL B 1 106 ? -5.797 18.891 26.031 1 94.62 106 VAL B CA 1
ATOM 3131 C C . VAL B 1 106 ? -6.809 18.875 27.172 1 94.62 106 VAL B C 1
ATOM 3133 O O . VAL B 1 106 ? -6.824 17.938 27.969 1 94.62 106 VAL B O 1
ATOM 3136 N N . PRO B 1 107 ? -7.586 19.875 27.281 1 95.88 107 PRO B N 1
ATOM 3137 C CA . PRO B 1 107 ? -8.625 19.859 28.312 1 95.88 107 PRO B CA 1
ATOM 3138 C C . PRO B 1 107 ? -9.555 18.656 28.188 1 95.88 107 PRO B C 1
ATOM 3140 O O . PRO B 1 107 ? -9.922 18.266 27.078 1 95.88 107 PRO B O 1
ATOM 3143 N N . LYS B 1 108 ? -9.961 18.188 29.25 1 95.25 108 LYS B N 1
ATOM 3144 C CA . LYS B 1 108 ? -10.672 16.922 29.344 1 95.25 108 LYS B CA 1
ATOM 3145 C C . LYS B 1 108 ? -11.938 16.953 28.484 1 95.25 108 LYS B C 1
ATOM 3147 O O . LYS B 1 108 ? -12.18 16.031 27.703 1 95.25 108 LYS B O 1
ATOM 3152 N N . ALA B 1 109 ? -12.68 17.938 28.578 1 95.75 109 ALA B N 1
ATOM 3153 C CA . ALA B 1 109 ? -13.938 18.031 27.844 1 95.75 109 ALA B CA 1
ATOM 3154 C C . ALA B 1 109 ? -13.688 18.062 26.344 1 95.75 109 ALA B C 1
ATOM 3156 O O . ALA B 1 109 ? -14.375 17.391 25.578 1 95.75 109 ALA B O 1
ATOM 3157 N N . GLU B 1 110 ? -12.688 18.812 25.969 1 96.25 110 GLU B N 1
ATOM 3158 C CA . GLU B 1 110 ? -12.32 18.906 24.547 1 96.25 110 GLU B CA 1
ATOM 3159 C C . GLU B 1 110 ? -11.75 17.594 24.047 1 96.25 110 GLU B C 1
ATOM 3161 O O . GLU B 1 110 ? -12.023 17.188 22.906 1 96.25 110 GLU B O 1
ATOM 3166 N N . CYS B 1 111 ? -10.984 17.031 24.906 1 96.62 111 CYS B N 1
ATOM 3167 C CA . CYS B 1 111 ? -10.367 15.758 24.562 1 96.62 111 CYS B CA 1
ATOM 3168 C C . CYS B 1 111 ? -11.43 14.703 24.266 1 96.62 111 CYS B C 1
ATOM 3170 O O . CYS B 1 111 ? -11.336 14 23.266 1 96.62 111 CYS B O 1
ATOM 3172 N N . LYS B 1 112 ? -12.422 14.633 25.094 1 96.5 112 LYS B N 1
ATOM 3173 C CA . LYS B 1 112 ? -13.5 13.664 24.922 1 96.5 112 LYS B CA 1
ATOM 3174 C C . LYS B 1 112 ? -14.234 13.898 23.594 1 96.5 112 LYS B C 1
ATOM 3176 O O . LYS B 1 112 ? -14.523 12.945 22.859 1 96.5 112 LYS B O 1
ATOM 3181 N N . LYS B 1 113 ? -14.477 15.109 23.312 1 97.31 113 LYS B N 1
ATOM 3182 C CA . LYS B 1 113 ? -15.164 15.469 22.078 1 97.31 113 LYS B CA 1
ATOM 3183 C C . LYS B 1 113 ? -14.328 15.094 20.859 1 97.31 113 LYS B C 1
ATOM 3185 O O . LYS B 1 113 ? -14.852 14.539 19.891 1 97.31 113 LYS B O 1
ATOM 3190 N N . ARG B 1 114 ? -13.117 15.398 20.922 1 97.56 114 ARG B N 1
ATOM 3191 C CA . ARG B 1 114 ? -12.227 15.125 19.812 1 97.56 114 ARG B CA 1
ATOM 3192 C C . ARG B 1 114 ? -12.047 13.625 19.594 1 97.56 114 ARG B C 1
ATOM 3194 O O . ARG B 1 114 ? -12.023 13.148 18.469 1 97.56 114 ARG B O 1
ATOM 3201 N N . ILE B 1 115 ? -11.914 12.93 20.688 1 98.12 115 ILE B N 1
ATOM 3202 C CA . ILE B 1 115 ? -11.781 11.477 20.594 1 98.12 115 ILE B CA 1
ATOM 3203 C C . ILE B 1 115 ? -13 10.883 19.906 1 98.12 115 ILE B C 1
ATOM 3205 O O . ILE B 1 115 ? -12.867 10.078 18.984 1 98.12 115 ILE B O 1
ATOM 3209 N N . GLU B 1 116 ? -14.133 11.289 20.312 1 97.69 116 GLU B N 1
ATOM 3210 C CA . GLU B 1 116 ? -15.359 10.789 19.703 1 97.69 116 GLU B CA 1
ATOM 3211 C C . GLU B 1 116 ? -15.406 11.117 18.219 1 97.69 116 GLU B C 1
ATOM 3213 O O . GLU B 1 116 ? -15.734 10.25 17.391 1 97.69 116 GLU B O 1
ATOM 3218 N N . TYR B 1 117 ? -15.07 12.297 17.922 1 97.06 117 TYR B N 1
ATOM 3219 C CA . TYR B 1 117 ? -15.094 12.758 16.531 1 97.06 117 TYR B CA 1
ATOM 3220 C C . TYR B 1 117 ? -14.148 11.938 15.672 1 97.06 117 TYR B C 1
ATOM 3222 O O . TYR B 1 117 ? -14.547 11.398 14.633 1 97.06 117 TYR B O 1
ATOM 3230 N N . TYR B 1 118 ? -12.891 11.781 16.078 1 97.75 118 TYR B N 1
ATOM 3231 C CA . TYR B 1 118 ? -11.875 11.141 15.25 1 97.75 118 TYR B CA 1
ATOM 3232 C C . TYR B 1 118 ? -12.078 9.633 15.219 1 97.75 118 TYR B C 1
ATOM 3234 O O . TYR B 1 118 ? -11.773 8.977 14.219 1 97.75 118 TYR B O 1
ATOM 3242 N N . LEU B 1 119 ? -12.594 9.086 16.312 1 98 119 LEU B N 1
ATOM 3243 C CA . LEU B 1 119 ? -12.891 7.656 16.281 1 98 119 LEU B CA 1
ATOM 3244 C C . LEU B 1 119 ? -13.969 7.348 15.25 1 98 119 LEU B C 1
ATOM 3246 O O . LEU B 1 119 ? -13.898 6.324 14.562 1 98 119 LEU B O 1
ATOM 3250 N N . LYS B 1 120 ? -14.906 8.203 15.125 1 96.5 120 LYS B N 1
ATOM 3251 C CA . LYS B 1 120 ? -15.93 8.039 14.102 1 96.5 120 LYS B CA 1
ATOM 3252 C C . LYS B 1 120 ? -15.336 8.164 12.695 1 96.5 120 LYS B C 1
ATOM 3254 O O . LYS B 1 120 ? -15.625 7.348 11.82 1 96.5 120 LYS B O 1
ATOM 3259 N N . LYS B 1 121 ? -14.461 9.133 12.516 1 95.62 121 LYS B N 1
ATOM 3260 C CA . LYS B 1 121 ? -13.859 9.406 11.211 1 95.62 121 LYS B CA 1
ATOM 3261 C C . LYS B 1 121 ? -12.906 8.289 10.797 1 95.62 121 LYS B C 1
ATOM 3263 O O . LYS B 1 121 ? -12.609 8.125 9.617 1 95.62 121 LYS B O 1
ATOM 3268 N N . THR B 1 122 ? -12.445 7.492 11.758 1 96.69 122 THR B N 1
ATOM 3269 C CA . THR B 1 122 ? -11.492 6.438 11.453 1 96.69 122 THR B CA 1
ATOM 3270 C C . THR B 1 122 ? -12.125 5.062 11.625 1 96.69 122 THR B C 1
ATOM 3272 O O . THR B 1 122 ? -11.43 4.051 11.695 1 96.69 122 THR B O 1
ATOM 3275 N N . SER B 1 123 ? -13.414 5.016 11.781 1 94.44 123 SER B N 1
ATOM 3276 C CA . SER B 1 123 ? -14.188 3.785 11.883 1 94.44 123 SER B CA 1
ATOM 3277 C C . SER B 1 123 ? -13.734 2.939 13.07 1 94.44 123 SER B C 1
ATOM 3279 O O . SER B 1 123 ? -13.539 1.73 12.938 1 94.44 123 SER B O 1
ATOM 3281 N N . LEU B 1 124 ? -13.516 3.625 14.227 1 97.06 124 LEU B N 1
ATOM 3282 C CA . LEU B 1 124 ? -13.055 2.92 15.414 1 97.06 124 LEU B CA 1
ATOM 3283 C C . LEU B 1 124 ? -14.023 3.125 16.578 1 97.06 124 LEU B C 1
ATOM 3285 O O . LEU B 1 124 ? -13.766 2.66 17.688 1 97.06 124 LEU B O 1
ATOM 3289 N N . ALA B 1 125 ? -15.172 3.805 16.312 1 96.81 125 ALA B N 1
ATOM 3290 C CA . ALA B 1 125 ? -16.109 4.16 17.375 1 96.81 125 ALA B CA 1
ATOM 3291 C C . ALA B 1 125 ? -16.578 2.918 18.125 1 96.81 125 ALA B C 1
ATOM 3293 O O . ALA B 1 125 ? -16.672 2.924 19.359 1 96.81 125 ALA B O 1
ATOM 3294 N N . GLU B 1 126 ? -16.781 1.857 17.469 1 95.81 126 GLU B N 1
ATOM 3295 C CA . GLU B 1 126 ? -17.312 0.633 18.062 1 95.81 126 GLU B CA 1
ATOM 3296 C C . GLU B 1 126 ? -16.219 -0.138 18.797 1 95.81 126 GLU B C 1
ATOM 3298 O O . GLU B 1 126 ? -16.516 -1.066 19.562 1 95.81 126 GLU B O 1
ATOM 3303 N N . HIS B 1 127 ? -15.008 0.298 18.641 1 96.44 127 HIS B N 1
ATOM 3304 C CA . HIS B 1 127 ? -13.891 -0.434 19.234 1 96.44 127 HIS B CA 1
ATOM 3305 C C . HIS B 1 127 ? -13.266 0.342 20.391 1 96.44 127 HIS B C 1
ATOM 3307 O O . HIS B 1 127 ? -12.195 -0.026 20.875 1 96.44 127 HIS B O 1
ATOM 3313 N N . ARG B 1 128 ? -13.906 1.354 20.828 1 96.94 128 ARG B N 1
ATOM 3314 C CA . ARG B 1 128 ? -13.336 2.27 21.812 1 96.94 128 ARG B CA 1
ATOM 3315 C C . ARG B 1 128 ? -13.055 1.555 23.125 1 96.94 128 ARG B C 1
ATOM 3317 O O . ARG B 1 128 ? -12.156 1.946 23.875 1 96.94 128 ARG B O 1
ATOM 3324 N N . LYS B 1 129 ? -13.773 0.432 23.375 1 97.38 129 LYS B N 1
ATOM 3325 C CA . LYS B 1 129 ? -13.641 -0.256 24.656 1 97.38 129 LYS B CA 1
ATOM 3326 C C . LYS B 1 129 ? -12.688 -1.444 24.547 1 97.38 129 LYS B C 1
ATOM 3328 O O . LYS B 1 129 ? -12.375 -2.09 25.547 1 97.38 129 LYS B O 1
ATOM 3333 N N . LYS B 1 130 ? -12.203 -1.72 23.391 1 97.12 130 LYS B N 1
ATOM 3334 C CA . LYS B 1 130 ? -11.242 -2.799 23.203 1 97.12 130 LYS B CA 1
ATOM 3335 C C . LYS B 1 130 ? -9.852 -2.387 23.688 1 97.12 130 LYS B C 1
ATOM 3337 O O . LYS B 1 130 ? -9.461 -1.227 23.547 1 97.12 130 LYS B O 1
ATOM 3342 N N . LYS B 1 131 ? -9.188 -3.346 24.219 1 97.69 131 LYS B N 1
ATOM 3343 C CA . LYS B 1 131 ? -7.801 -3.1 24.59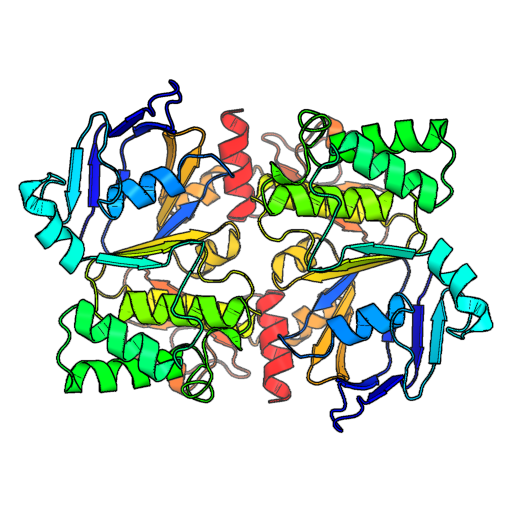4 1 97.69 131 LYS B CA 1
ATOM 3344 C C . LYS B 1 131 ? -6.906 -2.992 23.359 1 97.69 131 LYS B C 1
ATOM 3346 O O . LYS B 1 131 ? -7.156 -3.646 22.344 1 97.69 131 LYS B O 1
ATOM 3351 N N . MET B 1 132 ? -5.816 -2.281 23.484 1 96.5 132 MET B N 1
ATOM 3352 C CA . MET B 1 132 ? -4.895 -2.037 22.375 1 96.5 132 MET B CA 1
ATOM 3353 C C . MET B 1 132 ? -4.32 -3.348 21.844 1 96.5 132 MET B C 1
ATOM 3355 O O . MET B 1 132 ? -4.156 -3.516 20.641 1 96.5 132 MET B O 1
ATOM 3359 N N . LYS B 1 133 ? -4.062 -4.266 22.719 1 95.38 133 LYS B N 1
ATOM 3360 C CA . LYS B 1 133 ? -3.441 -5.527 22.344 1 95.38 133 LYS B CA 1
ATOM 3361 C C . LYS B 1 133 ? -4.391 -6.379 21.5 1 95.38 133 LYS B C 1
ATOM 3363 O O . LYS B 1 133 ? -3.965 -7.32 20.828 1 95.38 133 LYS B O 1
ATOM 3368 N N . GLN B 1 134 ? -5.672 -6.059 21.516 1 94.94 134 GLN B N 1
ATOM 3369 C CA . GLN B 1 134 ? -6.691 -6.82 20.797 1 94.94 134 GLN B CA 1
ATOM 3370 C C . GLN B 1 134 ? -6.883 -6.281 19.391 1 94.94 134 GLN B C 1
ATOM 3372 O O . GLN B 1 134 ? -7.598 -6.883 18.578 1 94.94 134 GLN B O 1
ATOM 3377 N N . LEU B 1 135 ? -6.262 -5.219 19.109 1 94.5 135 LEU B N 1
ATOM 3378 C CA . LEU B 1 135 ? -6.465 -4.555 17.828 1 94.5 135 LEU B CA 1
ATOM 3379 C C . LEU B 1 135 ? -5.543 -5.141 16.766 1 94.5 135 LEU B C 1
ATOM 3381 O O . LEU B 1 135 ? -4.418 -5.547 17.062 1 94.5 135 LEU B O 1
ATOM 3385 N N . SER B 1 136 ? -6.062 -5.176 15.523 1 89.25 136 SER B N 1
ATOM 3386 C CA . SER B 1 136 ? -5.211 -5.504 14.383 1 89.25 136 SER B CA 1
ATOM 3387 C C . SER B 1 136 ? -4.191 -4.398 14.117 1 89.25 136 SER B C 1
ATOM 3389 O O . SER B 1 136 ? -4.293 -3.307 14.68 1 89.25 136 SER B O 1
ATOM 3391 N N . GLY B 1 137 ? -3.205 -4.695 13.297 1 88.94 137 GLY B N 1
ATOM 3392 C CA . GLY B 1 137 ? -2.209 -3.701 12.922 1 88.94 137 GLY B CA 1
ATOM 3393 C C . GLY B 1 137 ? -2.811 -2.455 12.305 1 88.94 137 GLY B C 1
ATOM 3394 O O . GLY B 1 137 ? -2.438 -1.335 12.664 1 88.94 137 GLY B O 1
ATOM 3395 N N . GLY B 1 138 ? -3.777 -2.66 11.391 1 92.25 138 GLY B N 1
ATOM 3396 C CA . GLY B 1 138 ? -4.445 -1.534 10.758 1 92.25 138 GLY B CA 1
ATOM 3397 C C . GLY B 1 138 ? -5.246 -0.69 11.727 1 92.25 138 GLY B C 1
ATOM 3398 O O . GLY B 1 138 ? -5.301 0.534 11.602 1 92.25 138 GLY B O 1
ATOM 3399 N N . MET B 1 139 ? -5.82 -1.332 12.688 1 94.31 139 MET B N 1
ATOM 3400 C CA . MET B 1 139 ? -6.574 -0.613 13.711 1 94.31 139 MET B CA 1
ATOM 3401 C C . MET B 1 139 ? -5.645 0.204 14.594 1 94.31 139 MET B C 1
ATOM 3403 O O . MET B 1 139 ? -5.93 1.362 14.906 1 94.31 139 MET B O 1
ATOM 3407 N N . LYS B 1 140 ? -4.574 -0.453 14.992 1 95.5 140 LYS B N 1
ATOM 3408 C CA . LYS B 1 140 ? -3.592 0.25 15.82 1 95.5 140 LYS B CA 1
ATOM 3409 C C . LYS B 1 140 ? -3.08 1.502 15.109 1 95.5 140 LYS B C 1
ATOM 3411 O O . LYS B 1 140 ? -2.906 2.549 15.742 1 95.5 140 LYS B O 1
ATOM 3416 N N . ARG B 1 141 ? -2.891 1.381 13.883 1 94.94 141 ARG B N 1
ATOM 3417 C CA . ARG B 1 141 ? -2.416 2.508 13.086 1 94.94 141 ARG B CA 1
ATOM 3418 C C . ARG B 1 141 ? -3.428 3.65 13.094 1 94.94 141 ARG B C 1
ATOM 3420 O O . ARG B 1 141 ? -3.051 4.82 13.203 1 94.94 141 ARG B O 1
ATOM 3427 N N . ARG B 1 142 ? -4.641 3.316 12.977 1 96.94 142 ARG B N 1
ATOM 3428 C CA . ARG B 1 142 ? -5.691 4.332 12.984 1 96.94 142 ARG B CA 1
ATOM 3429 C C . ARG B 1 142 ? -5.809 4.984 14.352 1 96.94 142 ARG B C 1
ATOM 3431 O O . ARG B 1 142 ? -6.059 6.188 14.453 1 96.94 142 ARG B O 1
ATOM 3438 N N . VAL B 1 143 ? -5.598 4.223 15.398 1 97.56 143 VAL B N 1
ATOM 3439 C CA . VAL B 1 143 ? -5.562 4.801 16.734 1 97.56 143 VAL B CA 1
ATOM 3440 C C . VAL B 1 143 ? -4.383 5.758 16.859 1 97.56 143 VAL B C 1
ATOM 3442 O O . VAL B 1 143 ? -4.508 6.844 17.422 1 97.56 143 VAL B O 1
ATOM 3445 N N . GLY B 1 144 ? -3.258 5.305 16.328 1 97.12 144 GLY B N 1
ATOM 3446 C CA . GLY B 1 144 ? -2.092 6.176 16.297 1 97.12 144 GLY B CA 1
ATOM 3447 C C . GLY B 1 144 ? -2.346 7.488 15.578 1 97.12 144 GLY B C 1
ATOM 3448 O O . GLY B 1 144 ? -1.868 8.539 16.016 1 97.12 144 GLY B O 1
ATOM 3449 N N . LEU B 1 145 ? -3.064 7.395 14.516 1 97.94 145 LEU B N 1
ATOM 3450 C CA . LEU B 1 145 ? -3.422 8.602 13.781 1 97.94 145 LEU B CA 1
ATOM 3451 C C . LEU B 1 145 ? -4.297 9.516 14.633 1 97.94 145 LEU B C 1
ATOM 3453 O O . LEU B 1 145 ? -4.059 10.727 14.711 1 97.94 145 LEU B O 1
ATOM 3457 N N . VAL B 1 146 ? -5.297 8.93 15.289 1 97.94 146 VAL B N 1
ATOM 3458 C CA . VAL B 1 146 ? -6.172 9.703 16.156 1 97.94 146 VAL B CA 1
ATOM 3459 C C . VAL B 1 146 ? -5.348 10.406 17.234 1 97.94 146 VAL B C 1
ATOM 3461 O O . VAL B 1 146 ? -5.531 11.602 17.484 1 97.94 146 VAL B O 1
ATOM 3464 N N . GLN B 1 147 ? -4.477 9.672 17.797 1 97.19 147 GLN B N 1
ATOM 3465 C CA . GLN B 1 147 ? -3.594 10.242 18.812 1 97.19 147 GLN B CA 1
ATOM 3466 C C . GLN B 1 147 ? -2.828 11.445 18.266 1 97.19 147 GLN B C 1
ATOM 3468 O O . GLN B 1 147 ? -2.697 12.469 18.938 1 97.19 147 GLN B O 1
ATOM 3473 N N . ALA B 1 148 ? -2.326 11.328 17.078 1 97.06 148 ALA B N 1
ATOM 3474 C CA . ALA B 1 148 ? -1.538 12.391 16.453 1 97.06 148 ALA B CA 1
ATOM 3475 C C . ALA B 1 148 ? -2.393 13.625 16.188 1 97.06 148 ALA B C 1
ATOM 3477 O O . ALA B 1 148 ? -1.873 14.742 16.125 1 97.06 148 ALA B O 1
ATOM 3478 N N . LEU B 1 149 ? -3.68 13.422 16.078 1 97.75 149 LEU B N 1
ATOM 3479 C CA . LEU B 1 149 ? -4.602 14.484 15.711 1 97.75 149 LEU B CA 1
ATOM 3480 C C . LEU B 1 149 ? -5.184 15.164 16.938 1 97.75 149 LEU B C 1
ATOM 3482 O O . LEU B 1 149 ? -5.73 16.266 16.859 1 97.75 149 LEU B O 1
ATOM 3486 N N . LEU B 1 150 ? -5.105 14.586 18.062 1 96.19 150 LEU B N 1
ATOM 3487 C CA . LEU B 1 150 ? -5.867 14.938 19.25 1 96.19 150 LEU B CA 1
ATOM 3488 C C . LEU B 1 150 ? -5.543 16.359 19.703 1 96.19 150 LEU B C 1
ATOM 3490 O O . LEU B 1 150 ? -6.426 17.078 20.156 1 96.19 150 LEU B O 1
ATOM 3494 N N . ASN B 1 151 ? -4.32 16.75 19.594 1 94.88 151 ASN B N 1
ATOM 3495 C CA . ASN B 1 151 ? -3.934 18.078 20.078 1 94.88 151 ASN B CA 1
ATOM 3496 C C . ASN B 1 151 ? -4.156 19.156 19.031 1 94.88 151 ASN B C 1
ATOM 3498 O O . ASN B 1 151 ? -3.725 20.297 19.203 1 94.88 151 ASN B O 1
ATOM 3502 N N . GLU B 1 152 ? -4.723 18.688 17.875 1 95.12 152 GLU B N 1
ATOM 3503 C CA . GLU B 1 152 ? -4.984 19.609 16.766 1 95.12 152 GLU B CA 1
ATOM 3504 C C . GLU B 1 152 ? -3.715 20.359 16.359 1 95.12 152 GLU B C 1
ATOM 3506 O O . GLU B 1 152 ? -3.688 21.594 16.344 1 95.12 152 GLU B O 1
ATOM 3511 N N . PRO B 1 153 ? -2.771 19.656 15.977 1 97.06 153 PRO B N 1
ATOM 3512 C CA . PRO B 1 153 ? -1.464 20.234 15.68 1 97.06 153 PRO B CA 1
ATOM 3513 C C . PRO B 1 153 ? -1.488 21.141 14.453 1 97.06 153 PRO B C 1
ATOM 3515 O O . PRO B 1 153 ? -2.348 21 13.578 1 97.06 153 PRO B O 1
ATOM 3518 N N . GLU B 1 154 ? -0.533 22.047 14.445 1 97.12 154 GLU B N 1
ATOM 3519 C CA . GLU B 1 154 ? -0.362 22.906 13.281 1 97.12 154 GLU B CA 1
ATOM 3520 C C . GLU B 1 154 ? 0.422 22.188 12.18 1 97.12 154 GLU B C 1
ATOM 3522 O O . GLU B 1 154 ? 0.243 22.484 10.992 1 97.12 154 GLU B O 1
ATOM 3527 N N . PHE B 1 155 ? 1.226 21.359 12.594 1 97.94 155 PHE B N 1
ATOM 3528 C CA . PHE B 1 155 ? 2.045 20.562 11.695 1 97.94 155 PHE B CA 1
ATOM 3529 C C . PHE B 1 155 ? 1.905 19.078 12.008 1 97.94 155 PHE B C 1
ATOM 3531 O O . PHE B 1 155 ? 2.395 18.594 13.031 1 97.94 155 PHE B O 1
ATOM 3538 N N . LEU B 1 156 ? 1.181 18.312 11.102 1 98.31 156 LEU B N 1
ATOM 3539 C CA . LEU B 1 156 ? 0.951 16.875 11.258 1 98.31 156 LEU B CA 1
ATOM 3540 C C . LEU B 1 156 ? 1.909 16.078 10.391 1 98.31 156 LEU B C 1
ATOM 3542 O O . LEU B 1 156 ? 2.023 16.328 9.188 1 98.31 156 LEU B O 1
ATOM 3546 N N . ILE B 1 157 ? 2.645 15.164 11 1 98.25 157 ILE B N 1
ATOM 3547 C CA . ILE B 1 157 ? 3.568 14.273 10.305 1 98.25 157 ILE B CA 1
ATOM 3548 C C . ILE B 1 157 ? 3.066 12.836 10.398 1 98.25 157 ILE B C 1
ATOM 3550 O O . ILE B 1 157 ? 2.982 12.266 11.492 1 98.25 157 ILE B O 1
ATOM 3554 N N . VAL B 1 158 ? 2.734 12.289 9.234 1 97.69 158 VAL B N 1
ATOM 3555 C CA . VAL B 1 158 ? 2.197 10.938 9.25 1 97.69 158 VAL B CA 1
ATOM 3556 C C . VAL B 1 158 ? 3.041 10.039 8.352 1 97.69 158 VAL B C 1
ATOM 3558 O O . VAL B 1 158 ? 3.227 10.328 7.164 1 97.69 158 VAL B O 1
ATOM 3561 N N . ASP B 1 159 ? 3.535 9.023 8.945 1 96.12 159 ASP B N 1
ATOM 3562 C CA . ASP B 1 159 ? 4.359 8.055 8.234 1 96.12 159 ASP B CA 1
ATOM 3563 C C . ASP B 1 159 ? 3.562 6.793 7.898 1 96.12 159 ASP B C 1
ATOM 3565 O O . ASP B 1 159 ? 3.268 5.984 8.781 1 96.12 159 ASP B O 1
ATOM 3569 N N . GLU B 1 160 ? 3.232 6.598 6.578 1 94.56 160 GLU B N 1
ATOM 3570 C CA . GLU B 1 160 ? 2.535 5.426 6.055 1 94.56 160 GLU B CA 1
ATOM 3571 C C . GLU B 1 160 ? 1.204 5.211 6.766 1 94.56 160 GLU B C 1
ATOM 3573 O O . GLU B 1 160 ? 0.93 4.117 7.266 1 94.56 160 GLU B O 1
ATOM 3578 N N . PRO B 1 161 ? 0.333 6.152 6.734 1 96 161 PRO B N 1
ATOM 3579 C CA . PRO B 1 161 ? -0.9 6.082 7.52 1 96 161 PRO B CA 1
ATOM 3580 C C . PRO B 1 161 ? -1.905 5.082 6.957 1 96 161 PRO B C 1
ATOM 3582 O O . PRO B 1 161 ? -2.859 4.707 7.645 1 96 161 PRO B O 1
ATOM 3585 N N . THR B 1 162 ? -1.683 4.645 5.734 1 94.94 162 THR B N 1
ATOM 3586 C CA . THR B 1 162 ? -2.697 3.809 5.098 1 94.94 162 THR B CA 1
ATOM 3587 C C . THR B 1 162 ? -2.25 2.35 5.059 1 94.94 162 THR B C 1
ATOM 3589 O O . THR B 1 162 ? -2.924 1.504 4.469 1 94.94 162 THR B O 1
ATOM 3592 N N . THR B 1 163 ? -1.177 2.043 5.645 1 91 163 THR B N 1
ATOM 3593 C CA . THR B 1 163 ? -0.657 0.68 5.637 1 91 163 THR B CA 1
ATOM 3594 C C . THR B 1 163 ? -1.625 -0.271 6.336 1 91 163 THR B C 1
ATOM 3596 O O . THR B 1 163 ? -2.145 0.041 7.41 1 91 163 THR B O 1
ATOM 3599 N N . GLY B 1 164 ? -1.86 -1.381 5.754 1 89.25 164 GLY B N 1
ATOM 3600 C CA . GLY B 1 164 ? -2.686 -2.416 6.355 1 89.25 164 GLY B CA 1
ATOM 3601 C C . GLY B 1 164 ? -4.172 -2.141 6.23 1 89.25 164 GLY B C 1
ATOM 3602 O O . GLY B 1 164 ? -4.992 -2.887 6.77 1 89.25 164 GLY B O 1
ATOM 3603 N N . LEU B 1 165 ? -4.539 -1.117 5.5 1 94.69 165 LEU B N 1
ATOM 3604 C CA . LEU B 1 165 ? -5.945 -0.743 5.387 1 94.69 165 LEU B CA 1
ATOM 3605 C C . LEU B 1 165 ? -6.535 -1.245 4.07 1 94.69 165 LEU B C 1
ATOM 3607 O O . LEU B 1 165 ? -5.848 -1.271 3.047 1 94.69 165 LEU B O 1
ATOM 3611 N N . ASP B 1 166 ? -7.809 -1.653 4.176 1 94.88 166 ASP B N 1
ATOM 3612 C CA . ASP B 1 166 ? -8.508 -2.008 2.943 1 94.88 166 ASP B CA 1
ATOM 3613 C C . ASP B 1 166 ? -8.844 -0.762 2.129 1 94.88 166 ASP B C 1
ATOM 3615 O O . ASP B 1 166 ? -8.617 0.363 2.578 1 94.88 166 ASP B O 1
ATOM 3619 N N . PRO B 1 167 ? -9.289 -0.905 0.905 1 94.44 167 PRO B N 1
ATOM 3620 C CA . PRO B 1 167 ? -9.484 0.232 0.002 1 94.44 167 PRO B CA 1
ATOM 3621 C C . PRO B 1 167 ? -10.438 1.284 0.572 1 94.44 167 PRO B C 1
ATOM 3623 O O . PRO B 1 167 ? -10.164 2.484 0.47 1 94.44 167 PRO B O 1
ATOM 3626 N N . GLU B 1 168 ? -11.461 0.863 1.237 1 94.12 168 GLU B N 1
ATOM 3627 C CA . GLU B 1 168 ? -12.43 1.804 1.794 1 94.12 168 GLU B CA 1
ATOM 3628 C C . GLU B 1 168 ? -11.82 2.609 2.938 1 94.12 168 GLU B C 1
ATOM 3630 O O . GLU B 1 168 ? -11.984 3.83 2.998 1 94.12 168 GLU B O 1
ATOM 3635 N N . GLU B 1 169 ? -11.18 1.926 3.771 1 94.69 169 GLU B N 1
ATOM 3636 C CA . GLU B 1 169 ? -10.531 2.586 4.898 1 94.69 169 GLU B CA 1
ATOM 3637 C C . GLU B 1 169 ? -9.43 3.527 4.426 1 94.69 169 GLU B C 1
ATOM 3639 O O . GLU B 1 169 ? -9.227 4.602 5 1 94.69 169 GLU B O 1
ATOM 3644 N N . ARG B 1 170 ? -8.734 3.09 3.43 1 96.06 170 ARG B N 1
ATOM 3645 C CA . ARG B 1 170 ? -7.684 3.914 2.844 1 96.06 170 ARG B CA 1
ATOM 3646 C C . ARG B 1 170 ? -8.242 5.242 2.348 1 96.06 170 ARG B C 1
ATOM 3648 O O . ARG B 1 170 ? -7.672 6.301 2.619 1 96.06 170 ARG B O 1
ATOM 3655 N N . ILE B 1 171 ? -9.336 5.168 1.661 1 96.31 171 ILE B N 1
ATOM 3656 C CA . ILE B 1 171 ? -9.984 6.359 1.131 1 96.31 171 ILE B CA 1
ATOM 3657 C C . ILE B 1 171 ? -10.406 7.273 2.281 1 96.31 171 ILE B C 1
ATOM 3659 O O . ILE B 1 171 ? -10.195 8.484 2.23 1 96.31 171 ILE B O 1
ATOM 3663 N N . ARG B 1 172 ? -10.891 6.672 3.312 1 95.69 172 ARG B N 1
ATOM 3664 C CA . ARG B 1 172 ? -11.352 7.434 4.469 1 95.69 172 ARG B CA 1
ATOM 3665 C C . ARG B 1 172 ? -10.203 8.188 5.125 1 95.69 172 ARG B C 1
ATOM 3667 O O . ARG B 1 172 ? -10.336 9.359 5.469 1 95.69 172 ARG B O 1
ATOM 3674 N N . ILE B 1 173 ? -9.117 7.512 5.277 1 97.69 173 ILE B N 1
ATOM 3675 C CA . ILE B 1 173 ? -7.961 8.109 5.938 1 97.69 173 ILE B CA 1
ATOM 3676 C C . ILE B 1 173 ? -7.363 9.203 5.055 1 97.69 173 ILE B C 1
ATOM 3678 O O . ILE B 1 173 ? -7.012 10.281 5.539 1 97.69 173 ILE B O 1
ATOM 3682 N N . ARG B 1 174 ? -7.273 8.977 3.783 1 97.5 174 ARG B N 1
ATOM 3683 C CA . ARG B 1 174 ? -6.766 9.969 2.846 1 97.5 174 ARG B CA 1
ATOM 3684 C C . ARG B 1 174 ? -7.613 11.242 2.887 1 97.5 174 ARG B C 1
ATOM 3686 O O . ARG B 1 174 ? -7.074 12.344 2.99 1 97.5 174 ARG B O 1
ATOM 3693 N N . ASN B 1 175 ? -8.898 11.023 2.875 1 96.94 175 ASN B N 1
ATOM 3694 C CA . ASN B 1 175 ? -9.805 12.172 2.895 1 96.94 175 ASN B CA 1
ATOM 3695 C C . ASN B 1 175 ? -9.727 12.922 4.219 1 96.94 175 ASN B C 1
ATOM 3697 O O . ASN B 1 175 ? -9.789 14.156 4.238 1 96.94 175 ASN B O 1
ATOM 3701 N N . LEU B 1 176 ? -9.57 12.18 5.242 1 97.12 176 LEU B N 1
ATOM 3702 C CA . LEU B 1 176 ? -9.43 12.789 6.559 1 97.12 176 LEU B CA 1
ATOM 3703 C C . LEU B 1 176 ? -8.195 13.695 6.602 1 97.12 176 LEU B C 1
ATOM 3705 O O . LEU B 1 176 ? -8.258 14.805 7.137 1 97.12 176 LEU B O 1
ATOM 3709 N N . LEU B 1 177 ? -7.105 13.242 6.035 1 97.94 177 LEU B N 1
ATOM 3710 C CA . LEU B 1 177 ? -5.867 14.008 6.031 1 97.94 177 LEU B CA 1
ATOM 3711 C C . LEU B 1 177 ? -6.023 15.289 5.211 1 97.94 177 LEU B C 1
ATOM 3713 O O . LEU B 1 177 ? -5.512 16.344 5.59 1 97.94 177 LEU B O 1
ATOM 3717 N N . VAL B 1 178 ? -6.742 15.195 4.148 1 97.38 178 VAL B N 1
ATOM 3718 C CA . VAL B 1 178 ? -6.988 16.375 3.32 1 97.38 178 VAL B CA 1
ATOM 3719 C C . VAL B 1 178 ? -7.84 17.375 4.086 1 97.38 178 VAL B C 1
ATOM 3721 O O . VAL B 1 178 ? -7.52 18.562 4.141 1 97.38 178 VAL B O 1
ATOM 3724 N N . ASP B 1 179 ? -8.891 16.875 4.742 1 95.62 179 ASP B N 1
ATOM 3725 C CA . ASP B 1 179 ? -9.75 17.75 5.555 1 95.62 179 ASP B CA 1
ATOM 3726 C C . ASP B 1 179 ? -8.938 18.453 6.645 1 95.62 179 ASP B C 1
ATOM 3728 O O . ASP B 1 179 ? -9.102 19.641 6.871 1 95.62 179 ASP B O 1
ATOM 3732 N N . PHE B 1 180 ? -8.117 17.719 7.223 1 96.38 180 PHE B N 1
ATOM 3733 C CA . PHE B 1 180 ? -7.348 18.25 8.352 1 96.38 180 PHE B CA 1
ATOM 3734 C C . PHE B 1 180 ? -6.332 19.281 7.883 1 96.38 180 PHE B C 1
ATOM 3736 O O . PHE B 1 180 ? -5.926 20.156 8.656 1 96.38 180 PHE B O 1
ATOM 3743 N N . SER B 1 181 ? -5.941 19.219 6.688 1 96.19 181 SER B N 1
ATOM 3744 C CA . SER B 1 181 ? -4.875 20.078 6.176 1 96.19 181 SER B CA 1
ATOM 3745 C C . SER B 1 181 ? -5.379 21.484 5.887 1 96.19 181 SER B C 1
ATOM 3747 O O . SER B 1 181 ? -4.594 22.375 5.555 1 96.19 181 SER B O 1
ATOM 3749 N N . GLU B 1 182 ? -6.699 21.656 6.035 1 92.69 182 GLU B N 1
ATOM 3750 C CA . GLU B 1 182 ? -7.227 23 5.848 1 92.69 182 GLU B CA 1
ATOM 3751 C C . GLU B 1 182 ? -6.578 24 6.812 1 92.69 182 GLU B C 1
ATOM 3753 O O . GLU B 1 182 ? -6.75 23.875 8.031 1 92.69 182 GLU B O 1
ATOM 3758 N N . ASN B 1 183 ? -5.816 24.875 6.355 1 91.69 183 ASN B N 1
ATOM 3759 C CA . ASN B 1 183 ? -5.109 25.922 7.094 1 91.69 183 ASN B CA 1
ATOM 3760 C C . ASN B 1 183 ? -4.043 25.328 8.008 1 91.69 183 ASN B C 1
ATOM 3762 O O . ASN B 1 183 ? -3.688 25.938 9.023 1 91.69 183 ASN B O 1
ATOM 3766 N N . ARG B 1 184 ? -3.625 24.094 7.746 1 95.75 184 ARG B N 1
ATOM 3767 C CA . ARG B 1 184 ? -2.566 23.406 8.469 1 95.75 184 ARG B CA 1
ATOM 3768 C C . ARG B 1 184 ? -1.576 22.766 7.508 1 95.75 184 ARG B C 1
ATOM 3770 O O . ARG B 1 184 ? -1.781 22.781 6.289 1 95.75 184 ARG B O 1
ATOM 3777 N N . THR B 1 185 ? -0.5 22.312 8.062 1 97.12 185 THR B N 1
ATOM 3778 C CA . THR B 1 185 ? 0.498 21.609 7.262 1 97.12 185 THR B CA 1
ATOM 3779 C C . THR B 1 185 ? 0.528 20.125 7.613 1 97.12 185 THR B C 1
ATOM 3781 O O . THR B 1 185 ? 0.577 19.766 8.789 1 97.12 185 THR B O 1
ATOM 3784 N N . VAL B 1 186 ? 0.381 19.297 6.594 1 98.06 186 VAL B N 1
ATOM 3785 C CA . VAL B 1 186 ? 0.441 17.844 6.77 1 98.06 186 VAL B CA 1
ATOM 3786 C C . VAL B 1 186 ? 1.544 17.266 5.887 1 98.06 186 VAL B C 1
ATOM 3788 O O . VAL B 1 186 ? 1.585 17.531 4.684 1 98.06 186 VAL B O 1
ATOM 3791 N N . LEU B 1 187 ? 2.496 16.594 6.52 1 98.25 187 LEU B N 1
ATOM 3792 C CA . LEU B 1 187 ? 3.477 15.805 5.785 1 98.25 187 LEU B CA 1
ATOM 3793 C C . LEU B 1 187 ? 3.051 14.336 5.719 1 98.25 187 LEU B C 1
ATOM 3795 O O . LEU B 1 187 ? 2.947 13.672 6.75 1 98.25 187 LEU B O 1
ATOM 3799 N N . PHE B 1 188 ? 2.783 13.875 4.438 1 97.38 188 PHE B N 1
ATOM 3800 C CA . PHE B 1 188 ? 2.217 12.562 4.176 1 97.38 188 PHE B CA 1
ATOM 3801 C C . PHE B 1 188 ? 3.225 11.672 3.459 1 97.38 188 PHE B C 1
ATOM 3803 O O . PHE B 1 188 ? 3.475 11.844 2.264 1 97.38 188 PHE B O 1
ATOM 3810 N N . SER B 1 189 ? 3.818 10.766 4.18 1 96.75 189 SER B N 1
ATOM 3811 C CA . SER B 1 189 ? 4.758 9.82 3.572 1 96.75 189 SER B CA 1
ATOM 3812 C C . SER B 1 189 ? 4.086 8.484 3.27 1 96.75 189 SER B C 1
ATOM 3814 O O . SER B 1 189 ? 3.283 7.996 4.066 1 96.75 189 SER B O 1
ATOM 3816 N N . THR B 1 190 ? 4.316 7.902 2.098 1 94.38 190 THR B N 1
ATOM 3817 C CA . THR B 1 190 ? 3.799 6.59 1.72 1 94.38 190 THR B CA 1
ATOM 3818 C C . THR B 1 190 ? 4.652 5.969 0.619 1 94.38 190 THR B C 1
ATOM 3820 O O . THR B 1 190 ? 5.379 6.672 -0.084 1 94.38 190 THR B O 1
ATOM 3823 N N . HIS B 1 191 ? 4.559 4.676 0.57 1 91.88 191 HIS B N 1
ATOM 3824 C CA . HIS B 1 191 ? 5.188 3.957 -0.532 1 91.88 191 HIS B CA 1
ATOM 3825 C C . HIS B 1 191 ? 4.203 3.73 -1.675 1 91.88 191 HIS B C 1
ATOM 3827 O O . HIS B 1 191 ? 4.594 3.287 -2.758 1 91.88 191 HIS B O 1
ATOM 3833 N N . VAL B 1 192 ? 3.025 3.992 -1.478 1 93.69 192 VAL B N 1
ATOM 3834 C CA . VAL B 1 192 ? 1.994 3.838 -2.498 1 93.69 192 VAL B CA 1
ATOM 3835 C C . VAL B 1 192 ? 1.787 5.164 -3.229 1 93.69 192 VAL B C 1
ATOM 3837 O O . VAL B 1 192 ? 1.141 6.074 -2.705 1 93.69 192 VAL B O 1
ATOM 3840 N N . VAL B 1 193 ? 2.217 5.203 -4.395 1 95.38 193 VAL B N 1
ATOM 3841 C CA . VAL B 1 193 ? 2.244 6.434 -5.172 1 95.38 193 VAL B CA 1
ATOM 3842 C C . VAL B 1 193 ? 0.821 6.938 -5.398 1 95.38 193 VAL B C 1
ATOM 3844 O O . VAL B 1 193 ? 0.573 8.148 -5.383 1 95.38 193 VAL B O 1
ATOM 3847 N N . GLU B 1 194 ? -0.06 6.051 -5.488 1 93.38 194 GLU B N 1
ATOM 3848 C CA . GLU B 1 194 ? -1.443 6.402 -5.797 1 93.38 194 GLU B CA 1
ATOM 3849 C C . GLU B 1 194 ? -2.104 7.125 -4.625 1 93.38 194 GLU B C 1
ATOM 3851 O O . GLU B 1 194 ? -3.041 7.902 -4.82 1 93.38 194 GLU B O 1
ATOM 3856 N N . ASP B 1 195 ? -1.688 6.867 -3.467 1 96.06 195 ASP B N 1
ATOM 3857 C CA . ASP B 1 195 ? -2.197 7.594 -2.309 1 96.06 195 ASP B CA 1
ATOM 3858 C C . ASP B 1 195 ? -1.86 9.078 -2.404 1 96.06 195 ASP B C 1
ATOM 3860 O O . ASP B 1 195 ? -2.688 9.93 -2.074 1 96.06 195 ASP B O 1
ATOM 3864 N N . LEU B 1 196 ? -0.661 9.352 -2.867 1 96.25 196 LEU B N 1
ATOM 3865 C CA . LEU B 1 196 ? -0.246 10.742 -3.029 1 96.25 196 LEU B CA 1
ATOM 3866 C C . LEU B 1 196 ? -1.003 11.406 -4.176 1 96.25 196 LEU B C 1
ATOM 3868 O O . LEU B 1 196 ? -1.465 12.539 -4.047 1 96.25 196 LEU B O 1
ATOM 3872 N N . ALA B 1 197 ? -1.155 10.641 -5.227 1 94.56 197 ALA B N 1
ATOM 3873 C CA . ALA B 1 197 ? -1.849 11.172 -6.402 1 94.56 197 ALA B CA 1
ATOM 3874 C C . ALA B 1 197 ? -3.279 11.57 -6.059 1 94.56 197 ALA B C 1
ATOM 3876 O O . ALA B 1 197 ? -3.814 12.531 -6.621 1 94.56 197 ALA B O 1
ATOM 3877 N N . ALA B 1 198 ? -3.822 10.906 -5.109 1 94.31 198 ALA B N 1
ATOM 3878 C CA . ALA B 1 198 ? -5.227 11.117 -4.762 1 94.31 198 ALA B CA 1
ATOM 3879 C C . ALA B 1 198 ? -5.367 12.227 -3.721 1 94.31 198 ALA B C 1
ATOM 3881 O O . ALA B 1 198 ? -6.469 12.734 -3.496 1 94.31 198 ALA B O 1
ATOM 3882 N N . THR B 1 199 ? -4.25 12.719 -3.125 1 95.56 199 THR B N 1
ATOM 3883 C CA . THR B 1 199 ? -4.395 13.539 -1.931 1 95.56 199 THR B CA 1
ATOM 3884 C C . THR B 1 199 ? -3.598 14.836 -2.066 1 95.56 199 THR B C 1
ATOM 3886 O O . THR B 1 199 ? -4.012 15.883 -1.566 1 95.56 199 THR B O 1
ATOM 3889 N N . CYS B 1 200 ? -2.475 14.75 -2.758 1 95.06 200 CYS B N 1
ATOM 3890 C CA . CYS B 1 200 ? -1.523 15.852 -2.697 1 95.06 200 CYS B CA 1
ATOM 3891 C C . CYS B 1 200 ? -1.385 16.531 -4.055 1 95.06 200 CYS B C 1
ATOM 3893 O O . CYS B 1 200 ? -1.581 15.898 -5.094 1 95.06 200 CYS B O 1
ATOM 3895 N N . ASN B 1 201 ? -0.969 17.797 -3.953 1 94.31 201 ASN B N 1
ATOM 3896 C CA . ASN B 1 201 ? -0.607 18.531 -5.168 1 94.31 201 ASN B CA 1
ATOM 3897 C C . ASN B 1 201 ? 0.897 18.766 -5.246 1 94.31 201 ASN B C 1
ATOM 3899 O O . ASN B 1 201 ? 1.434 19.016 -6.328 1 94.31 201 ASN B O 1
ATOM 3903 N N . GLN B 1 202 ? 1.5 18.703 -4.066 1 96.25 202 GLN B N 1
ATOM 3904 C CA . GLN B 1 202 ? 2.941 18.906 -3.963 1 96.25 202 GLN B CA 1
ATOM 3905 C C . GLN B 1 202 ? 3.609 17.734 -3.254 1 96.25 202 GLN B C 1
ATOM 3907 O O . GLN B 1 202 ? 3.002 17.094 -2.387 1 96.25 202 GLN B O 1
ATOM 3912 N N . LEU B 1 203 ? 4.844 17.5 -3.703 1 97.75 203 LEU B N 1
ATOM 3913 C CA . LEU B 1 203 ? 5.574 16.391 -3.074 1 97.75 203 LEU B CA 1
ATOM 3914 C C . LEU B 1 203 ? 7.078 16.578 -3.246 1 97.75 203 LEU B C 1
ATOM 3916 O O . LEU B 1 203 ? 7.523 17.453 -3.988 1 97.75 203 LEU B O 1
ATOM 3920 N N . ALA B 1 204 ? 7.801 15.828 -2.465 1 97.94 204 ALA B N 1
ATOM 3921 C CA . ALA B 1 204 ? 9.242 15.695 -2.635 1 97.94 204 ALA B CA 1
ATOM 3922 C C . ALA B 1 204 ? 9.648 14.234 -2.764 1 97.94 204 ALA B C 1
ATOM 3924 O O . ALA B 1 204 ? 9 13.352 -2.193 1 97.94 204 ALA B O 1
ATOM 3925 N N . ILE B 1 205 ? 10.641 14.016 -3.545 1 97.38 205 ILE B N 1
ATOM 3926 C CA . ILE B 1 205 ? 11.234 12.688 -3.699 1 97.38 205 ILE B CA 1
ATOM 3927 C C . ILE B 1 205 ? 12.617 12.664 -3.055 1 97.38 205 ILE B C 1
ATOM 3929 O O . ILE B 1 205 ? 13.523 13.391 -3.482 1 97.38 205 ILE B O 1
ATOM 3933 N N . MET B 1 206 ? 12.727 11.859 -2.076 1 96.31 206 MET B N 1
ATOM 3934 C CA . MET B 1 206 ? 14 11.734 -1.366 1 96.31 206 MET B CA 1
ATOM 3935 C C . MET B 1 206 ? 14.797 10.547 -1.887 1 96.31 206 MET B C 1
ATOM 3937 O O . MET B 1 206 ? 14.242 9.484 -2.146 1 96.31 206 MET B O 1
ATOM 3941 N N . HIS B 1 207 ? 16.062 10.766 -2.086 1 94.38 207 HIS B N 1
ATOM 3942 C CA . HIS B 1 207 ? 16.969 9.742 -2.598 1 94.38 207 HIS B CA 1
ATOM 3943 C C . HIS B 1 207 ? 18.359 9.891 -1.983 1 94.38 207 HIS B C 1
ATOM 3945 O O . HIS B 1 207 ? 19.016 10.906 -2.17 1 94.38 207 HIS B O 1
ATOM 3951 N N . LYS B 1 208 ? 18.812 8.898 -1.303 1 92.38 208 LYS B N 1
ATOM 3952 C CA . LYS B 1 208 ? 20.141 8.82 -0.72 1 92.38 208 LYS B CA 1
ATOM 3953 C C . LYS B 1 208 ? 20.484 10.078 0.068 1 92.38 208 LYS B C 1
ATOM 3955 O O . LYS B 1 208 ? 21.531 10.695 -0.152 1 92.38 208 LYS B O 1
ATOM 3960 N N . GLY B 1 209 ? 19.531 10.484 0.85 1 95.06 209 GLY B N 1
ATOM 3961 C CA . GLY B 1 209 ? 19.75 11.562 1.8 1 95.06 209 GLY B CA 1
ATOM 3962 C C . GLY B 1 209 ? 19.531 12.938 1.204 1 95.06 209 GLY B C 1
ATOM 3963 O O . GLY B 1 209 ? 19.734 13.953 1.877 1 95.06 209 GLY B O 1
ATOM 3964 N N . SER B 1 210 ? 19.141 13.008 -0.045 1 95.44 210 SER B N 1
ATOM 3965 C CA . SER B 1 210 ? 18.859 14.273 -0.714 1 95.44 210 SER B CA 1
ATOM 3966 C C . SER B 1 210 ? 17.5 14.258 -1.405 1 95.44 210 SER B C 1
ATOM 3968 O O . SER B 1 210 ? 16.875 13.203 -1.53 1 95.44 210 SER B O 1
ATOM 3970 N N . PHE B 1 211 ? 17.062 15.477 -1.805 1 96.88 211 PHE B N 1
ATOM 3971 C CA . PHE B 1 211 ? 15.805 15.555 -2.539 1 96.88 211 PHE B CA 1
ATOM 3972 C C . PHE B 1 211 ? 16.062 15.625 -4.039 1 96.88 211 PHE B C 1
ATOM 3974 O O . PHE B 1 211 ? 16.688 16.578 -4.527 1 96.88 211 PHE B O 1
ATOM 3981 N N . LEU B 1 212 ? 15.594 14.672 -4.766 1 95.62 212 LEU B N 1
ATOM 3982 C CA . LEU B 1 212 ? 15.711 14.641 -6.219 1 95.62 212 LEU B CA 1
ATOM 3983 C C . LEU B 1 212 ? 14.727 15.602 -6.867 1 95.62 212 LEU B C 1
ATOM 3985 O O . LEU B 1 212 ? 14.977 16.109 -7.965 1 95.62 212 LEU B O 1
ATOM 3989 N N . TYR B 1 213 ? 13.641 15.742 -6.246 1 96.5 213 TYR B N 1
ATOM 3990 C CA . TYR B 1 213 ? 12.562 16.594 -6.75 1 96.5 213 TYR B CA 1
ATOM 3991 C C . TYR B 1 213 ? 11.75 17.172 -5.602 1 96.5 213 TYR B C 1
ATOM 3993 O O . TYR B 1 213 ? 11.539 16.516 -4.578 1 96.5 213 TYR B O 1
ATOM 4001 N N . ALA B 1 214 ? 11.344 18.359 -5.711 1 97.25 214 ALA B N 1
ATOM 4002 C CA . ALA B 1 214 ? 10.375 19.031 -4.844 1 97.25 214 ALA B CA 1
ATOM 4003 C C . ALA B 1 214 ? 9.523 20.016 -5.633 1 97.25 214 ALA B C 1
ATOM 4005 O O . ALA B 1 214 ? 10.055 20.953 -6.238 1 97.25 214 ALA B O 1
ATOM 4006 N N . GLY B 1 215 ? 8.289 19.75 -5.711 1 96.25 215 GLY B N 1
ATOM 4007 C CA . GLY B 1 215 ? 7.434 20.625 -6.488 1 96.25 215 GLY B CA 1
ATOM 4008 C C . GLY B 1 215 ? 6.059 20.047 -6.746 1 96.25 215 GLY B C 1
ATOM 4009 O O . GLY B 1 215 ? 5.574 19.219 -5.969 1 96.25 215 GLY B O 1
ATOM 4010 N N . SER B 1 216 ? 5.441 20.578 -7.727 1 95.44 216 SER B N 1
ATOM 4011 C CA . SER B 1 216 ? 4.074 20.172 -8.047 1 95.44 216 SER B CA 1
ATOM 4012 C C . SER B 1 216 ? 4.039 18.781 -8.672 1 95.44 216 SER B C 1
ATOM 4014 O O . SER B 1 216 ? 4.906 18.438 -9.477 1 95.44 216 SER B O 1
ATOM 4016 N N . MET B 1 217 ? 3.025 18.047 -8.297 1 94.44 217 MET B N 1
ATOM 4017 C CA . MET B 1 217 ? 2.82 16.719 -8.859 1 94.44 217 MET B CA 1
ATOM 4018 C C . MET B 1 217 ? 2.594 16.812 -10.367 1 94.44 217 MET B C 1
ATOM 4020 O O . MET B 1 217 ? 3.039 15.93 -11.117 1 94.44 217 MET B O 1
ATOM 4024 N N . LYS B 1 218 ? 1.91 17.797 -10.734 1 93.81 218 LYS B N 1
ATOM 4025 C CA . LYS B 1 218 ? 1.657 18.016 -12.156 1 93.81 218 LYS B CA 1
ATOM 4026 C C . LYS B 1 218 ? 2.963 18.172 -12.93 1 93.81 218 LYS B C 1
ATOM 4028 O O . LYS B 1 218 ? 3.16 17.516 -13.961 1 93.81 218 LYS B O 1
ATOM 4033 N N . ASN B 1 219 ? 3.836 18.969 -12.391 1 96.5 219 ASN B N 1
ATOM 4034 C CA . ASN B 1 219 ? 5.121 19.203 -13.039 1 96.5 219 ASN B CA 1
ATOM 4035 C C . ASN B 1 219 ? 5.953 17.922 -13.086 1 96.5 219 ASN B C 1
ATOM 4037 O O . ASN B 1 219 ? 6.621 17.641 -14.086 1 96.5 219 ASN B O 1
ATOM 4041 N N . LEU B 1 220 ? 5.828 17.172 -12.039 1 96.31 220 LEU B N 1
ATOM 4042 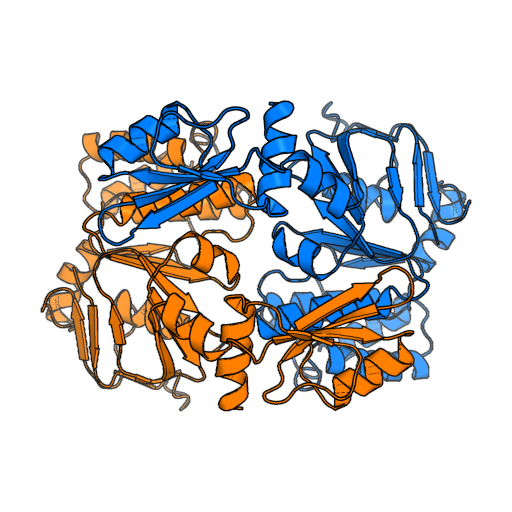C CA . LEU B 1 220 ? 6.559 15.898 -12 1 96.31 220 LEU B CA 1
ATOM 4043 C C . LEU B 1 220 ? 6.059 14.953 -13.078 1 96.31 220 LEU B C 1
ATOM 4045 O O . LEU B 1 220 ? 6.859 14.344 -13.797 1 96.31 220 LEU B O 1
ATOM 4049 N N . THR B 1 221 ? 4.793 14.82 -13.219 1 96.19 221 THR B N 1
ATOM 4050 C CA . THR B 1 221 ? 4.191 13.938 -14.203 1 96.19 221 THR B CA 1
ATOM 4051 C C . THR B 1 221 ? 4.512 14.414 -15.617 1 96.19 221 THR B C 1
ATOM 4053 O O . THR B 1 221 ? 4.734 13.594 -16.516 1 96.19 221 THR B O 1
ATOM 4056 N N . GLU B 1 222 ? 4.578 15.711 -15.781 1 96.19 222 GLU B N 1
ATOM 4057 C CA . GLU B 1 222 ? 4.879 16.297 -17.078 1 96.19 222 GLU B CA 1
ATOM 4058 C C . GLU B 1 222 ? 6.297 15.938 -17.531 1 96.19 222 GLU B C 1
ATOM 4060 O O . GLU B 1 222 ? 6.559 15.797 -18.734 1 96.19 222 GLU B O 1
ATOM 4065 N N . GLU B 1 223 ? 7.133 15.758 -16.594 1 94.5 223 GLU B N 1
ATOM 4066 C CA . GLU B 1 223 ? 8.516 15.398 -16.906 1 94.5 223 GLU B CA 1
ATOM 4067 C C . GLU B 1 223 ? 8.578 14.039 -17.609 1 94.5 223 GLU B C 1
ATOM 4069 O O . GLU B 1 223 ? 9.484 13.797 -18.422 1 94.5 223 GLU B O 1
ATOM 4074 N N . ALA B 1 224 ? 7.633 13.188 -17.312 1 95.75 224 ALA B N 1
ATOM 4075 C CA . ALA B 1 224 ? 7.633 11.836 -17.875 1 95.75 224 ALA B CA 1
ATOM 4076 C C . ALA B 1 224 ? 6.723 11.742 -19.094 1 95.75 224 ALA B C 1
ATOM 4078 O O . ALA B 1 224 ? 6.652 10.703 -19.75 1 95.75 224 ALA B O 1
ATOM 4079 N N . GLN B 1 225 ? 6.09 12.867 -19.391 1 95.69 225 GLN B N 1
ATOM 4080 C CA . GLN B 1 225 ? 5.152 12.852 -20.516 1 95.69 225 GLN B CA 1
ATOM 4081 C C . GLN B 1 225 ? 5.867 12.547 -21.828 1 95.69 225 GLN B C 1
ATOM 4083 O O . GLN B 1 225 ? 6.957 13.062 -22.078 1 95.69 225 GLN B O 1
ATOM 4088 N N . GLY B 1 226 ? 5.254 11.75 -22.672 1 95.5 226 GLY B N 1
ATOM 4089 C CA . GLY B 1 226 ? 5.816 11.391 -23.953 1 95.5 226 GLY B CA 1
ATOM 4090 C C . GLY B 1 226 ? 6.895 10.328 -23.859 1 95.5 226 GLY B C 1
ATOM 4091 O O . GLY B 1 226 ? 7.484 9.945 -24.875 1 95.5 226 GLY B O 1
ATOM 4092 N N . LYS B 1 227 ? 7.16 9.883 -22.656 1 96.69 227 LYS B N 1
ATOM 4093 C CA . LYS B 1 227 ? 8.227 8.906 -22.453 1 96.69 227 LYS B CA 1
ATOM 4094 C C . LYS B 1 227 ? 7.664 7.562 -22.016 1 96.69 227 LYS B C 1
ATOM 4096 O O . LYS B 1 227 ? 8.422 6.66 -21.641 1 96.69 227 LYS B O 1
ATOM 4101 N N . ILE B 1 228 ? 6.352 7.43 -21.938 1 97.69 228 ILE B N 1
ATOM 4102 C CA . ILE B 1 228 ? 5.699 6.207 -21.484 1 97.69 228 ILE B CA 1
ATOM 4103 C C . ILE B 1 228 ? 5.016 5.516 -22.656 1 97.69 228 ILE B C 1
ATOM 4105 O O . ILE B 1 228 ? 4.219 6.133 -23.375 1 97.69 228 ILE B O 1
ATOM 4109 N N . TRP B 1 229 ? 5.312 4.234 -22.859 1 97.69 229 TRP B N 1
ATOM 4110 C CA . TRP B 1 229 ? 4.832 3.479 -24 1 97.69 229 TRP B CA 1
ATOM 4111 C C . TRP B 1 229 ? 4.176 2.176 -23.562 1 97.69 229 TRP B C 1
ATOM 4113 O O . TRP B 1 229 ? 4.656 1.51 -22.641 1 97.69 229 TRP B O 1
ATOM 4123 N N . ILE B 1 230 ? 3.102 1.865 -24.156 1 97.12 230 ILE B N 1
ATOM 4124 C CA . ILE B 1 230 ? 2.533 0.526 -24.047 1 97.12 230 ILE B CA 1
ATOM 4125 C C . ILE B 1 230 ? 2.926 -0.3 -25.266 1 97.12 230 ILE B C 1
ATOM 4127 O O . ILE B 1 230 ? 2.615 0.072 -26.406 1 97.12 230 ILE B O 1
ATOM 4131 N N . CYS B 1 231 ? 3.592 -1.358 -25.047 1 97.06 231 CYS B N 1
ATOM 4132 C CA . CYS B 1 231 ? 4.078 -2.225 -26.109 1 97.06 231 CYS B CA 1
ATOM 4133 C C . CYS B 1 231 ? 3.453 -3.611 -26.016 1 97.06 231 CYS B C 1
ATOM 4135 O O . CYS B 1 231 ? 3.219 -4.117 -24.922 1 97.06 231 CYS B O 1
ATOM 4137 N N . LYS B 1 232 ? 3.182 -4.16 -27.172 1 96 232 LYS B N 1
ATO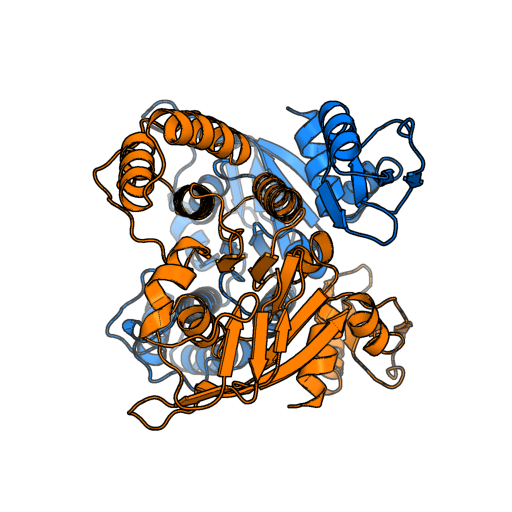M 4138 C CA . LYS B 1 232 ? 2.666 -5.523 -27.234 1 96 232 LYS B CA 1
ATOM 4139 C C . LYS B 1 232 ? 3.711 -6.48 -27.797 1 96 232 LYS B C 1
ATOM 4141 O O . LYS B 1 232 ? 4.375 -6.168 -28.797 1 96 232 LYS B O 1
ATOM 4146 N N . VAL B 1 233 ? 3.873 -7.531 -27.094 1 96.12 233 VAL B N 1
ATOM 4147 C CA . VAL B 1 233 ? 4.801 -8.562 -27.547 1 96.12 233 VAL B CA 1
ATOM 4148 C C . VAL B 1 233 ? 4.086 -9.914 -27.594 1 96.12 233 VAL B C 1
ATOM 4150 O O . VAL B 1 233 ? 3.141 -10.148 -26.844 1 96.12 233 VAL B O 1
ATOM 4153 N N . PRO B 1 234 ? 4.523 -10.805 -28.469 1 94 234 PRO B N 1
ATOM 4154 C CA . PRO B 1 234 ? 3.777 -12.039 -28.703 1 94 234 PRO B CA 1
ATOM 4155 C C . PRO B 1 234 ? 3.965 -13.062 -27.578 1 94 234 PRO B C 1
ATOM 4157 O O . PRO B 1 234 ? 3.111 -13.93 -27.375 1 94 234 PRO B O 1
ATOM 4160 N N . ASP B 1 235 ? 5.172 -13.039 -26.922 1 92.56 235 ASP B N 1
ATOM 4161 C CA . ASP B 1 235 ? 5.43 -14.07 -25.922 1 92.56 235 ASP B CA 1
ATOM 4162 C C . ASP B 1 235 ? 6.422 -13.578 -24.875 1 92.56 235 ASP B C 1
ATOM 4164 O O . ASP B 1 235 ? 6.895 -12.438 -24.938 1 92.56 235 ASP B O 1
ATOM 4168 N N . GLU B 1 236 ? 6.617 -14.492 -23.906 1 92 236 GLU B N 1
ATOM 4169 C CA . GLU B 1 236 ? 7.469 -14.156 -22.766 1 92 236 GLU B CA 1
ATOM 4170 C C . GLU B 1 236 ? 8.922 -13.984 -23.203 1 92 236 GLU B C 1
ATOM 4172 O O . GLU B 1 236 ? 9.664 -13.195 -22.609 1 92 236 GLU B O 1
ATOM 4177 N N . ARG B 1 237 ? 9.305 -14.727 -24.188 1 93.5 237 ARG B N 1
ATOM 4178 C CA . ARG B 1 237 ? 10.672 -14.617 -24.672 1 93.5 237 ARG B CA 1
ATOM 4179 C C . ARG B 1 237 ? 10.969 -13.203 -25.172 1 93.5 237 ARG B C 1
ATOM 4181 O O . ARG B 1 237 ? 11.977 -12.609 -24.797 1 93.5 237 ARG B O 1
ATOM 4188 N N . LYS B 1 238 ? 10.055 -12.688 -25.938 1 94.06 238 LYS B N 1
ATOM 4189 C CA . LYS B 1 238 ? 10.211 -11.328 -26.438 1 94.06 238 LYS B CA 1
ATOM 4190 C C . LYS B 1 238 ? 10.117 -10.305 -25.312 1 94.06 238 LYS B C 1
ATOM 4192 O O . LYS B 1 238 ? 10.812 -9.289 -25.344 1 94.06 238 LYS B O 1
ATOM 4197 N N . ALA B 1 239 ? 9.219 -10.602 -24.406 1 94.62 239 ALA B N 1
ATOM 4198 C CA . ALA B 1 239 ? 9.094 -9.711 -23.266 1 94.62 239 ALA B CA 1
ATOM 4199 C C . ALA B 1 239 ? 10.422 -9.586 -22.516 1 94.62 239 ALA B C 1
ATOM 4201 O O . ALA B 1 239 ? 10.812 -8.492 -22.109 1 94.62 239 ALA B O 1
ATOM 4202 N N . ARG B 1 240 ? 11.125 -10.656 -22.406 1 93.06 240 ARG B N 1
ATOM 4203 C CA . ARG B 1 240 ? 12.414 -10.672 -21.719 1 93.06 240 ARG B CA 1
ATOM 4204 C C . ARG B 1 240 ? 13.453 -9.867 -22.5 1 93.06 240 ARG B C 1
ATOM 4206 O O . ARG B 1 240 ? 14.305 -9.203 -21.906 1 93.06 240 ARG B O 1
ATOM 4213 N N . GLU B 1 241 ? 13.375 -9.914 -23.719 1 93.69 241 GLU B N 1
ATOM 4214 C CA . GLU B 1 241 ? 14.281 -9.133 -24.547 1 93.69 241 GLU B CA 1
ATOM 4215 C C . GLU B 1 241 ? 14.055 -7.633 -24.359 1 93.69 241 GLU B C 1
ATOM 4217 O O . GLU B 1 241 ? 15.008 -6.859 -24.281 1 93.69 241 GLU B O 1
ATOM 4222 N N . VAL B 1 242 ? 12.797 -7.316 -24.312 1 94.56 242 VAL B N 1
ATOM 4223 C CA . VAL B 1 242 ? 12.43 -5.914 -24.141 1 94.56 242 VAL B CA 1
ATOM 4224 C C . VAL B 1 242 ? 12.906 -5.418 -22.781 1 94.56 242 VAL B C 1
ATOM 4226 O O . VAL B 1 242 ? 13.383 -4.289 -22.656 1 94.56 242 VAL B O 1
ATOM 4229 N N . GLU B 1 243 ? 12.828 -6.262 -21.844 1 93.12 243 GLU B N 1
ATOM 4230 C CA . GLU B 1 243 ? 13.203 -5.934 -20.469 1 93.12 243 GLU B CA 1
ATOM 4231 C C . GLU B 1 243 ? 14.703 -5.668 -20.359 1 93.12 243 GLU B C 1
ATOM 4233 O O . GLU B 1 243 ? 15.141 -4.957 -19.453 1 93.12 243 GLU B O 1
ATOM 4238 N N . GLN B 1 244 ? 15.461 -6.242 -21.219 1 91.56 244 GLN B N 1
ATOM 4239 C CA . GLN B 1 244 ? 16.906 -6.043 -21.219 1 91.56 244 GLN B CA 1
ATOM 4240 C C . GLN B 1 244 ? 17.281 -4.668 -21.766 1 91.56 244 GLN B C 1
ATOM 4242 O O . GLN B 1 244 ? 18.312 -4.109 -21.406 1 91.56 244 GLN B O 1
ATOM 4247 N N . LYS B 1 245 ? 16.344 -4.188 -22.547 1 92 245 LYS B N 1
ATOM 4248 C CA . LYS B 1 245 ? 16.656 -2.949 -23.25 1 92 245 LYS B CA 1
ATOM 4249 C C . LYS B 1 245 ? 15.977 -1.752 -22.594 1 92 245 LYS B C 1
ATOM 4251 O O . LYS B 1 245 ? 16.484 -0.631 -22.656 1 92 245 LYS B O 1
ATOM 4256 N N . TYR B 1 246 ? 14.797 -2.053 -22.047 1 93.5 246 TYR B N 1
ATOM 4257 C CA . TYR B 1 246 ? 13.984 -0.947 -21.547 1 93.5 246 TYR B CA 1
ATOM 4258 C C . TYR B 1 246 ? 13.547 -1.193 -20.109 1 93.5 246 TYR B C 1
ATOM 4260 O O . TYR B 1 246 ? 13.57 -2.33 -19.641 1 93.5 246 TYR B O 1
ATOM 4268 N N . ARG B 1 247 ? 13.195 -0.076 -19.453 1 93.69 247 ARG B N 1
ATOM 4269 C CA . ARG B 1 247 ? 12.594 -0.178 -18.125 1 93.69 247 ARG B CA 1
ATOM 4270 C C . ARG B 1 247 ? 11.102 -0.487 -18.219 1 93.69 247 ARG B C 1
ATOM 4272 O O . ARG B 1 247 ? 10.344 0.281 -18.812 1 93.69 247 ARG B O 1
ATOM 4279 N N . ILE B 1 248 ? 10.719 -1.661 -17.625 1 95.69 248 ILE B N 1
ATOM 4280 C CA . ILE B 1 248 ? 9.32 -2.082 -17.672 1 95.69 248 ILE B CA 1
ATOM 4281 C C . ILE B 1 248 ? 8.664 -1.812 -16.312 1 95.69 248 ILE B C 1
ATOM 4283 O O . ILE B 1 248 ? 9.148 -2.285 -15.281 1 95.69 248 ILE B O 1
ATOM 4287 N N . THR B 1 249 ? 7.535 -1.069 -16.312 1 95.69 249 THR B N 1
ATOM 4288 C CA . THR B 1 249 ? 6.879 -0.72 -15.055 1 95.69 249 THR B CA 1
ATOM 4289 C C . THR B 1 249 ? 5.676 -1.627 -14.805 1 95.69 249 THR B C 1
ATOM 4291 O O . THR B 1 249 ? 5.191 -1.725 -13.68 1 95.69 249 THR B O 1
ATOM 4294 N N . SER B 1 250 ? 5.168 -2.232 -15.836 1 95.81 250 SER B N 1
ATOM 4295 C CA . SER B 1 250 ? 4.059 -3.166 -15.672 1 95.81 250 SER B CA 1
ATOM 4296 C C . SER B 1 250 ? 4.023 -4.184 -16.797 1 95.81 250 SER B C 1
ATOM 4298 O O . SER B 1 250 ? 4.457 -3.895 -17.922 1 95.81 250 SER B O 1
ATOM 4300 N N . LYS B 1 251 ? 3.592 -5.414 -16.453 1 95.75 251 LYS B N 1
ATOM 4301 C CA . LYS B 1 251 ? 3.377 -6.523 -17.375 1 95.75 251 LYS B CA 1
ATOM 4302 C C . LYS B 1 251 ? 2.006 -7.156 -17.172 1 95.75 251 LYS B C 1
ATOM 4304 O O . LYS B 1 251 ? 1.578 -7.363 -16.031 1 95.75 251 LYS B O 1
ATOM 4309 N N . GLN B 1 252 ? 1.366 -7.328 -18.328 1 94.31 252 GLN B N 1
ATOM 4310 C CA . GLN B 1 252 ? 0.071 -7.992 -18.234 1 94.31 252 GLN B CA 1
ATOM 4311 C C . GLN B 1 252 ? -0.154 -8.93 -19.406 1 94.31 252 GLN B C 1
ATOM 4313 O O . GLN B 1 252 ? 0.199 -8.609 -20.547 1 94.31 252 GLN B O 1
ATOM 4318 N N . TYR B 1 253 ? -0.699 -10.062 -19.094 1 92.81 253 TYR B N 1
ATOM 4319 C CA . TYR B 1 253 ? -1.118 -10.938 -20.188 1 92.81 253 TYR B CA 1
ATOM 4320 C C . TYR B 1 253 ? -2.383 -10.414 -20.859 1 92.81 253 TYR B C 1
ATOM 4322 O O . TYR B 1 253 ? -3.322 -9.992 -20.172 1 92.81 253 TYR B O 1
ATOM 4330 N N . VAL B 1 254 ? -2.336 -10.367 -22.141 1 90.5 254 VAL B N 1
ATOM 4331 C CA . VAL B 1 254 ? -3.494 -9.969 -22.938 1 90.5 254 VAL B CA 1
ATOM 4332 C C . VAL B 1 254 ? -3.713 -10.977 -24.062 1 90.5 254 VAL B C 1
ATOM 4334 O O . VAL B 1 254 ? -2.939 -11.922 -24.219 1 90.5 254 VAL B O 1
ATOM 4337 N N . GLU B 1 255 ? -4.852 -10.758 -24.656 1 87.62 255 GLU B N 1
ATOM 4338 C CA . GLU B 1 255 ? -5.074 -11.609 -25.828 1 87.62 255 GLU B CA 1
ATOM 4339 C C . GLU B 1 255 ? -3.973 -11.43 -26.859 1 87.62 255 GLU B C 1
ATOM 4341 O O . GLU B 1 255 ? -3.682 -10.312 -27.281 1 87.62 255 GLU B O 1
ATOM 4346 N N . GLY B 1 256 ? -3.367 -12.438 -27.234 1 88.25 256 GLY B N 1
ATOM 4347 C CA . GLY B 1 256 ? -2.357 -12.398 -28.281 1 88.25 256 GLY B CA 1
ATOM 4348 C C . GLY B 1 256 ? -0.953 -12.18 -27.734 1 88.25 256 GLY B C 1
ATOM 4349 O O . GLY B 1 256 ? -0.01 -12 -28.516 1 88.25 256 GLY B O 1
ATOM 4350 N N . GLY B 1 257 ? -0.921 -12.133 -26.484 1 93.25 257 GLY B N 1
ATOM 4351 C CA . GLY B 1 257 ? 0.421 -12 -25.938 1 93.25 257 GLY B CA 1
ATOM 4352 C C . GLY B 1 257 ? 0.46 -11.227 -24.625 1 93.25 257 GLY B C 1
ATOM 4353 O O . GLY B 1 257 ? -0.35 -11.477 -23.734 1 93.25 257 GLY B O 1
ATOM 4354 N N . LEU B 1 258 ? 1.587 -10.352 -24.547 1 95 258 LEU B N 1
ATOM 4355 C CA . LEU B 1 258 ? 1.805 -9.555 -23.344 1 95 258 LEU B CA 1
ATOM 4356 C C . LEU B 1 258 ? 1.809 -8.07 -23.688 1 95 258 LEU B C 1
ATOM 4358 O O . LEU B 1 258 ? 2.287 -7.664 -24.75 1 95 258 LEU B O 1
ATOM 4362 N N . GLN B 1 259 ? 1.262 -7.355 -22.828 1 95.88 259 GLN B N 1
ATOM 4363 C CA . GLN B 1 259 ? 1.35 -5.898 -22.875 1 95.88 259 GLN B CA 1
ATOM 4364 C C . GLN B 1 259 ? 2.342 -5.375 -21.844 1 95.88 259 GLN B C 1
ATOM 4366 O O . GLN B 1 259 ? 2.258 -5.719 -20.656 1 95.88 259 GLN B O 1
ATOM 4371 N N . LEU B 1 260 ? 3.295 -4.582 -22.281 1 97.19 260 LEU B N 1
ATOM 4372 C CA . LEU B 1 260 ? 4.348 -4.027 -21.438 1 97.19 260 LEU B CA 1
ATOM 4373 C C . LEU B 1 260 ? 4.242 -2.508 -21.359 1 97.19 260 LEU B C 1
ATOM 4375 O O . LEU B 1 260 ? 4.051 -1.844 -22.391 1 97.19 260 LEU B O 1
ATOM 4379 N N . ARG B 1 261 ? 4.242 -1.99 -20.188 1 97 261 ARG B N 1
ATOM 4380 C CA . ARG B 1 261 ? 4.426 -0.554 -20 1 97 261 ARG B CA 1
ATOM 4381 C C . ARG B 1 261 ? 5.902 -0.199 -19.891 1 97 261 ARG B C 1
ATOM 4383 O O . ARG B 1 261 ? 6.59 -0.66 -18.969 1 97 261 ARG B O 1
ATOM 4390 N N . VAL B 1 262 ? 6.363 0.66 -20.828 1 97.19 262 VAL B N 1
ATOM 4391 C CA . VAL B 1 262 ? 7.797 0.871 -21.016 1 97.19 262 VAL B CA 1
ATOM 4392 C C . VAL B 1 262 ? 8.125 2.354 -20.859 1 97.19 262 VAL B C 1
ATOM 4394 O O . VAL B 1 262 ? 7.395 3.217 -21.344 1 97.19 262 VAL B O 1
ATOM 4397 N N . ILE B 1 263 ? 9.172 2.592 -20.109 1 96.75 263 ILE B N 1
ATOM 4398 C CA . ILE B 1 263 ? 9.703 3.949 -20.016 1 96.75 263 ILE B CA 1
ATOM 4399 C C . ILE B 1 263 ? 10.891 4.105 -20.969 1 96.75 263 ILE B C 1
ATOM 4401 O O . ILE B 1 263 ? 11.898 3.418 -20.828 1 96.75 263 ILE B O 1
ATOM 4405 N N . SER B 1 264 ? 10.766 5.043 -21.938 1 95.56 264 SER B N 1
ATOM 4406 C CA . SER B 1 264 ? 11.82 5.277 -22.922 1 95.56 264 SER B CA 1
ATOM 4407 C C . SER B 1 264 ? 11.727 6.676 -23.516 1 95.56 264 SER B C 1
ATOM 4409 O O . SER B 1 264 ? 10.633 7.141 -23.844 1 95.56 264 SER B O 1
ATOM 4411 N N . GLU B 1 265 ? 12.891 7.328 -23.641 1 93.62 265 GLU B N 1
ATOM 4412 C CA . GLU B 1 265 ? 12.938 8.664 -24.234 1 93.62 265 GLU B CA 1
ATOM 4413 C C . GLU B 1 265 ? 12.5 8.625 -25.703 1 93.62 265 GLU B C 1
ATOM 4415 O O . GLU B 1 265 ? 11.836 9.555 -26.172 1 93.62 265 GLU B O 1
ATOM 4420 N N . ILE B 1 266 ? 12.906 7.555 -26.312 1 93.06 266 ILE B N 1
ATOM 4421 C CA . ILE B 1 266 ? 12.578 7.367 -27.719 1 93.06 266 ILE B CA 1
ATOM 4422 C C . ILE B 1 266 ? 11.617 6.191 -27.875 1 93.06 266 ILE B C 1
ATOM 4424 O O . ILE B 1 266 ? 11.68 5.227 -27.109 1 93.06 266 ILE B O 1
ATOM 4428 N N . GLN B 1 267 ? 10.773 6.32 -28.844 1 93.88 267 GLN B N 1
ATOM 4429 C CA . GLN B 1 267 ? 9.836 5.23 -29.078 1 93.88 267 GLN B CA 1
ATOM 4430 C C . GLN B 1 267 ? 10.562 3.902 -29.25 1 93.88 267 GLN B C 1
ATOM 4432 O O . GLN B 1 267 ? 11.484 3.791 -30.062 1 93.88 267 GLN B O 1
ATOM 4437 N N . PRO B 1 268 ? 10.133 2.904 -28.484 1 93.38 268 PRO B N 1
ATOM 4438 C CA . PRO B 1 268 ? 10.758 1.588 -28.641 1 93.38 268 PRO B CA 1
ATOM 4439 C C . PRO B 1 268 ? 10.547 1.003 -30.031 1 93.38 268 PRO B C 1
ATOM 4441 O O . PRO B 1 268 ? 9.562 1.329 -30.703 1 93.38 268 PRO B O 1
ATOM 4444 N N . GLU B 1 269 ? 11.492 0.135 -30.438 1 89.69 269 GLU B N 1
ATOM 4445 C CA . GLU B 1 269 ? 11.383 -0.539 -31.719 1 89.69 269 GLU B CA 1
ATOM 4446 C C . GLU B 1 269 ? 10.398 -1.699 -31.656 1 89.69 269 GLU B C 1
ATOM 4448 O O . GLU B 1 269 ? 10.75 -2.842 -31.953 1 89.69 269 GLU B O 1
ATOM 4453 N N . LEU B 1 270 ? 9.25 -1.46 -31.266 1 90.69 270 LEU B N 1
ATOM 4454 C CA . LEU B 1 270 ? 8.148 -2.4 -31.094 1 90.69 270 LEU B CA 1
ATOM 4455 C C . LEU B 1 270 ? 6.82 -1.758 -31.5 1 90.69 270 LEU B C 1
ATOM 4457 O O . LEU B 1 270 ? 6.766 -0.556 -31.766 1 90.69 270 LEU B O 1
ATOM 4461 N N . GLU B 1 271 ? 5.805 -2.611 -31.672 1 91.12 271 GLU B N 1
ATOM 4462 C CA . GLU B 1 271 ? 4.449 -2.078 -31.75 1 91.12 271 GLU B CA 1
ATOM 4463 C C . GLU B 1 271 ? 4.035 -1.439 -30.422 1 91.12 271 GLU B C 1
ATOM 4465 O O . GLU B 1 271 ? 3.771 -2.141 -29.453 1 91.12 271 GLU B O 1
ATOM 4470 N N . CYS B 1 272 ? 4.082 -0.101 -30.406 1 95.25 272 CYS B N 1
ATOM 4471 C CA . CYS B 1 272 ? 3.791 0.562 -29.141 1 95.25 272 CYS B CA 1
ATOM 4472 C C . CYS B 1 272 ? 3.055 1.876 -29.375 1 95.25 272 CYS B C 1
ATOM 4474 O O . CYS B 1 272 ? 2.973 2.357 -30.5 1 95.25 272 CYS B O 1
ATOM 4476 N N . MET B 1 273 ? 2.398 2.332 -28.422 1 96.19 273 MET B N 1
ATOM 4477 C CA . MET B 1 273 ? 1.717 3.623 -28.422 1 96.19 273 MET B CA 1
ATOM 4478 C C . MET B 1 273 ? 2.072 4.43 -27.172 1 96.19 273 MET B C 1
ATOM 4480 O O . MET B 1 273 ? 2.23 3.867 -26.094 1 96.19 273 MET B O 1
ATOM 4484 N N . SER B 1 274 ? 2.16 5.723 -27.344 1 96.5 274 SER B N 1
ATOM 4485 C CA . SER B 1 274 ? 2.426 6.605 -26.219 1 96.5 274 SER B CA 1
ATOM 4486 C C . SER B 1 274 ? 1.176 6.809 -25.359 1 96.5 274 SER B C 1
ATOM 4488 O O . SER B 1 274 ? 0.073 6.949 -25.891 1 96.5 274 SER B O 1
ATOM 4490 N N . ILE B 1 275 ? 1.349 6.754 -24.094 1 96.06 275 ILE B N 1
ATOM 4491 C CA . ILE B 1 275 ? 0.227 6.965 -23.188 1 96.06 275 ILE B CA 1
ATOM 4492 C C . ILE B 1 275 ? 0.59 8.031 -22.156 1 96.06 275 ILE B C 1
ATOM 4494 O O . ILE B 1 275 ? 1.77 8.32 -21.938 1 96.06 275 ILE B O 1
ATOM 4498 N N . PRO B 1 276 ? -0.447 8.672 -21.547 1 94.81 276 PRO B N 1
ATOM 4499 C CA . PRO B 1 276 ? -0.152 9.641 -20.484 1 94.81 276 PRO B CA 1
ATOM 4500 C C . PRO B 1 276 ? 0.596 9.016 -19.297 1 94.81 276 PRO B C 1
ATOM 4502 O O . PRO B 1 276 ? 0.335 7.863 -18.938 1 94.81 276 PRO B O 1
ATOM 4505 N N . ALA B 1 277 ? 1.442 9.797 -18.688 1 96.31 277 ALA B N 1
ATOM 4506 C CA . ALA B 1 277 ? 2.256 9.32 -17.562 1 96.31 277 ALA B CA 1
ATOM 4507 C C . ALA B 1 277 ? 1.47 9.359 -16.266 1 96.31 277 ALA B C 1
ATOM 4509 O O . ALA B 1 277 ? 0.715 10.305 -16.016 1 96.31 277 ALA B O 1
ATOM 4510 N N . THR B 1 278 ? 1.594 8.328 -15.508 1 94.62 278 THR B N 1
ATOM 4511 C CA . THR B 1 278 ? 1.105 8.336 -14.133 1 94.62 278 THR B CA 1
ATOM 4512 C C . THR B 1 278 ? 2.174 8.859 -13.18 1 94.62 278 THR B C 1
ATOM 4514 O O . THR B 1 278 ? 3.322 9.062 -13.578 1 94.62 278 THR B O 1
ATOM 4517 N N . LEU B 1 279 ? 1.759 9.07 -11.969 1 95.12 279 LEU B N 1
ATOM 4518 C CA . LEU B 1 279 ? 2.734 9.508 -10.977 1 95.12 279 LEU B CA 1
ATOM 4519 C C . LEU B 1 279 ? 3.799 8.445 -10.75 1 95.12 279 LEU B C 1
ATOM 4521 O O . LEU B 1 279 ? 4.977 8.766 -10.562 1 95.12 279 LEU B O 1
ATOM 4525 N N . GLU B 1 280 ? 3.383 7.199 -10.805 1 95.81 280 GLU B N 1
ATOM 4526 C CA . GLU B 1 280 ? 4.348 6.109 -10.664 1 95.81 280 GLU B CA 1
ATOM 4527 C C . GLU B 1 280 ? 5.383 6.145 -11.781 1 95.81 280 GLU B C 1
ATOM 4529 O O . GLU B 1 280 ? 6.582 6.012 -11.531 1 95.81 280 GLU B O 1
ATOM 4534 N N . ASP B 1 281 ? 4.922 6.395 -12.992 1 96.06 281 ASP B N 1
ATOM 4535 C CA . ASP B 1 281 ? 5.824 6.512 -14.133 1 96.06 281 ASP B CA 1
ATOM 4536 C C . ASP B 1 281 ? 6.848 7.621 -13.906 1 96.06 281 ASP B C 1
ATOM 4538 O O . ASP B 1 281 ? 8.039 7.43 -14.156 1 96.06 281 ASP B O 1
ATOM 4542 N N . ALA B 1 282 ? 6.297 8.727 -13.461 1 96.56 282 ALA B N 1
ATOM 4543 C CA . ALA B 1 282 ? 7.137 9.906 -13.266 1 96.56 282 ALA B CA 1
ATOM 4544 C C . ALA B 1 282 ? 8.195 9.656 -12.188 1 96.56 282 ALA B C 1
ATOM 4546 O O . ALA B 1 282 ? 9.352 10.047 -12.352 1 96.56 282 ALA B O 1
ATOM 4547 N N . TYR B 1 283 ? 7.777 9.023 -11.133 1 96.69 283 TYR B N 1
ATOM 4548 C CA . TYR B 1 283 ? 8.711 8.688 -10.062 1 96.69 283 TYR B CA 1
ATOM 4549 C C . TYR B 1 283 ? 9.852 7.824 -10.586 1 96.69 283 TYR B C 1
ATOM 4551 O O . TYR B 1 283 ? 11.023 8.102 -10.32 1 96.69 283 TYR B O 1
ATOM 4559 N N . ILE B 1 284 ? 9.477 6.766 -11.305 1 95.81 284 ILE B N 1
ATOM 4560 C CA . ILE B 1 284 ? 10.477 5.832 -11.82 1 95.81 284 ILE B CA 1
ATOM 4561 C C . ILE B 1 284 ? 11.367 6.543 -12.836 1 95.81 284 ILE B C 1
ATOM 4563 O O . ILE B 1 284 ? 12.586 6.355 -12.836 1 95.81 284 ILE B O 1
ATOM 4567 N N . TYR B 1 285 ? 10.781 7.348 -13.664 1 95.25 285 TYR B N 1
ATOM 4568 C CA . TYR B 1 285 ? 11.523 8.086 -14.68 1 95.25 285 TYR B CA 1
ATOM 4569 C C . TYR B 1 285 ? 12.586 8.977 -14.047 1 95.25 285 TYR B C 1
ATOM 4571 O O . TYR B 1 285 ? 13.758 8.93 -14.43 1 95.25 285 TYR B O 1
ATOM 4579 N N . VAL B 1 286 ? 12.195 9.711 -12.977 1 93.62 286 VAL B N 1
ATOM 4580 C CA . VAL B 1 286 ? 13.062 10.695 -12.344 1 93.62 286 VAL B CA 1
ATOM 4581 C C . VAL B 1 286 ? 14.148 9.977 -11.539 1 93.62 286 VAL B C 1
ATOM 4583 O O . VAL B 1 286 ? 15.312 10.383 -11.547 1 93.62 286 VAL B O 1
ATOM 4586 N N . THR B 1 287 ? 13.797 8.938 -10.898 1 92 287 THR B N 1
ATOM 4587 C CA . THR B 1 287 ? 14.758 8.234 -10.055 1 92 287 THR B CA 1
ATOM 4588 C C . THR B 1 287 ? 15.773 7.477 -10.906 1 92 287 THR B C 1
ATOM 4590 O O . THR B 1 287 ? 16.922 7.285 -10.492 1 92 287 THR B O 1
ATOM 4593 N N . ASN B 1 288 ? 15.383 7.047 -12.062 1 87.81 288 ASN B N 1
ATOM 4594 C CA . ASN B 1 288 ? 16.281 6.309 -12.945 1 87.81 288 ASN B CA 1
ATOM 4595 C C . ASN B 1 288 ? 17.281 7.234 -13.625 1 87.81 288 ASN B C 1
ATOM 4597 O O . ASN B 1 288 ? 18.297 6.777 -14.148 1 87.81 288 ASN B O 1
ATOM 4601 N N . GLN B 1 289 ? 16.969 8.484 -13.703 1 83.62 289 GLN B N 1
ATOM 4602 C CA . GLN B 1 289 ? 17.906 9.445 -14.281 1 83.62 289 GLN B CA 1
ATOM 4603 C C . GLN B 1 289 ? 19.109 9.656 -13.359 1 83.62 289 GLN B C 1
ATOM 4605 O O . GLN B 1 289 ? 20.172 10.078 -13.812 1 83.62 289 GLN B O 1
ATOM 4610 N N . TYR B 1 290 ? 18.953 9.344 -12.141 1 73.94 290 TYR B N 1
ATOM 4611 C CA . TYR B 1 290 ? 20.031 9.586 -11.18 1 73.94 290 TYR B CA 1
ATOM 4612 C C . TYR B 1 290 ? 20.734 8.297 -10.812 1 73.94 290 TYR B C 1
ATOM 4614 O O . TYR B 1 290 ? 21.641 8.289 -9.969 1 73.94 290 TYR B O 1
ATOM 4622 N N . GLU B 1 291 ? 20.281 7.18 -11.305 1 65 291 GLU B N 1
ATOM 4623 C CA . GLU B 1 291 ? 21.016 5.938 -11.086 1 65 291 GLU B CA 1
ATOM 4624 C C . GLU B 1 291 ? 22.094 5.742 -12.141 1 65 291 GLU B C 1
ATOM 4626 O O . GLU B 1 291 ? 21.984 6.238 -13.258 1 65 291 GLU B O 1
#

Radius of gyration: 24.32 Å; Cα contacts (8 Å, |Δi|>4): 1208; chains: 2; bounding box: 57×70×61 Å

Solvent-accessible surface area (backbone atoms only — not comparable to full-atom values): 30133 Å² total; per-residue (Å²): 80,39,37,42,35,41,48,28,22,30,61,50,93,89,66,50,63,44,28,52,60,25,65,48,76,44,58,58,24,49,34,28,40,36,50,49,86,83,12,28,66,68,60,50,49,32,39,78,67,62,77,37,80,67,68,41,59,46,41,27,54,74,82,42,55,77,39,84,92,37,43,66,66,51,50,66,34,44,16,60,24,61,76,74,81,86,73,62,47,84,32,23,44,49,54,44,46,50,50,52,29,50,74,67,66,42,53,66,71,59,38,54,51,48,50,54,52,43,27,52,66,61,75,36,58,91,45,34,78,40,36,44,66,77,46,53,72,37,52,47,47,48,51,41,45,41,56,22,48,65,70,62,35,47,37,35,40,34,37,45,79,52,57,78,34,25,60,69,56,31,36,41,51,48,40,49,52,46,63,61,12,65,89,11,18,27,42,44,29,45,52,52,57,65,61,40,68,43,38,33,51,32,35,32,33,32,48,78,13,26,63,80,43,74,45,46,47,67,61,46,22,55,71,26,47,75,22,26,30,45,30,58,33,68,42,69,70,54,46,52,53,48,52,74,75,37,51,68,66,33,37,31,75,46,93,77,27,32,39,35,33,32,52,37,86,56,85,68,101,57,63,58,46,75,43,87,43,44,65,60,50,16,50,52,52,59,55,55,70,75,101,80,39,37,42,36,41,48,27,22,32,61,50,92,88,65,51,64,44,28,54,59,24,66,49,75,44,58,58,24,48,32,28,40,36,50,49,85,83,14,29,65,69,60,50,50,31,38,77,65,62,78,37,82,67,68,41,59,46,42,27,51,72,83,44,55,76,39,84,90,35,42,68,66,51,51,67,33,44,16,60,26,61,78,74,78,84,72,64,47,83,32,23,44,48,55,46,47,51,51,51,30,51,76,69,65,40,52,66,72,59,37,54,52,48,50,56,52,44,26,52,64,61,75,36,57,92,46,34,77,40,36,46,67,75,46,52,72,38,53,48,47,47,50,40,43,42,56,23,47,65,72,62,34,47,37,34,39,34,37,45,78,51,58,78,34,25,61,68,54,32,35,42,52,49,41,49,51,46,62,62,11,65,92,12,19,26,42,44,30,46,51,51,58,64,61,41,68,44,37,34,52,32,35,32,33,31,48,78,13,25,64,79,43,73,45,46,47,66,60,45,22,55,70,26,47,75,23,26,29,44,31,57,35,69,41,70,70,53,46,52,53,47,52,75,76,37,52,67,66,34,36,31,74,46,93,78,26,32,38,35,34,34,52,38,87,56,86,67,100,58,63,58,47,76,43,86,43,44,65,60,51,17,52,52,52,59,56,55,70,74,100

InterPro domains:
  IPR003439 ABC transporter-like, ATP-binding domain [PF00005] (21-163)
  IPR003439 ABC transporter-like, ATP-binding domain [PS50893] (3-233)
  IPR003593 AAA+ ATPase domain [SM00382] (27-210)
  IPR017871 ABC transporter-like, conserved site [PS00211] (135-149)
  IPR027417 P-loop containing nucleoside triphosphate hydrolase [G3DSA:3.40.50.300] (1-257)
  IPR027417 P-loop containing nucleoside triphosphate hydrolase [SSF52540] (7-215)

Sequence (582 aa):
MSIHIEDLTVRFKNGVTAINHANLNIPNGIFGLLGENGAGKTTLMRVLTTVLKPTSGTVTLDRILYSEGNYEKIQRKIGYLPQEIDLYPNLTVQECLEYMGDLAGVPKAECKKRIEYYLKKTSLAEHRKKKMKQLSGGMKRRVGLVQALLNEPEFLIVDEPTTGLDPEERIRIRNLLVDFSENRTVLFSTHVVEDLAATCNQLAIMHKGSFLYAGSMKNLTEEAQGKIWICKVPDERKAREVEQKYRITSKQYVEGGLQLRVISEIQPELECMSIPATLEDAYIYVTNQYEMSIHIEDLTVRFKNGVTAINHANLNIPNGIFGLLGENGAGKTTLMRVLTTVLKPTSGTVTLDRILYSEGNYEKIQRKIGYLPQEIDLYPNLTVQECLEYMGDLAGVPKAECKKRIEYYLKKTSLAEHRKKKMKQLSGGMKRRVGLVQALLNEPEFLIVDEPTTGLDPEERIRIRNLLVDFSENRTVLFSTHVVEDLAATCNQLAIMHKGSFLYAGSMKNLTEEAQGKIWICKVPDERKAREVEQKYRITSKQYVEGGLQLRVISEIQPELECMSIPATLEDAYIYVTNQYE

Organism: NCBI:txid410072